Protein AF-A0A1B9IYB1-F1 (afdb_monomer)

Structure (mmCIF, N/CA/C/O backbone):
data_AF-A0A1B9IYB1-F1
#
_entry.id   AF-A0A1B9IYB1-F1
#
loop_
_atom_site.group_PDB
_atom_site.id
_atom_site.type_symbol
_atom_site.label_atom_id
_atom_site.label_alt_id
_atom_site.label_comp_id
_atom_site.label_asym_id
_atom_site.label_entity_id
_atom_site.label_seq_id
_atom_site.pdbx_PDB_ins_code
_atom_site.Cartn_x
_atom_site.Cartn_y
_atom_site.Cartn_z
_atom_site.occupancy
_atom_site.B_iso_or_equiv
_atom_site.auth_seq_id
_atom_site.auth_comp_id
_atom_site.auth_asym_id
_atom_site.auth_atom_id
_atom_site.pdbx_PDB_model_num
ATOM 1 N N . MET A 1 1 ? -12.339 -25.705 -22.738 1.00 44.97 1 MET A N 1
ATOM 2 C CA . MET A 1 1 ? -12.827 -24.523 -21.985 1.00 44.97 1 MET A CA 1
ATOM 3 C C . MET A 1 1 ? -11.957 -24.219 -20.751 1.00 44.97 1 MET A C 1
ATOM 5 O O . MET A 1 1 ? -12.467 -23.743 -19.752 1.00 44.97 1 MET A O 1
ATOM 9 N N . THR A 1 2 ? -10.637 -24.434 -20.807 1.00 54.47 2 THR A N 1
ATOM 10 C CA . THR A 1 2 ? -9.706 -24.278 -19.663 1.00 54.47 2 THR A CA 1
ATOM 11 C C . THR A 1 2 ? -8.992 -22.924 -19.612 1.00 54.47 2 THR A C 1
ATOM 13 O O . THR A 1 2 ? -8.470 -22.544 -18.571 1.00 54.47 2 THR A O 1
ATOM 16 N N . ALA A 1 3 ? -8.989 -22.168 -20.714 1.00 49.34 3 ALA A N 1
ATOM 17 C CA . ALA A 1 3 ? -8.312 -20.875 -20.788 1.00 49.34 3 ALA A CA 1
ATOM 18 C C . ALA A 1 3 ? -8.798 -19.844 -19.741 1.00 49.34 3 ALA A C 1
ATOM 20 O O . ALA A 1 3 ? -7.935 -19.230 -19.128 1.00 49.34 3 ALA A O 1
ATOM 21 N N . PRO A 1 4 ? -10.106 -19.673 -19.442 1.00 59.31 4 PRO A N 1
ATOM 22 C CA . PRO A 1 4 ? -10.559 -18.635 -18.506 1.00 59.31 4 PRO A CA 1
ATOM 23 C C . PRO A 1 4 ? -10.042 -18.798 -17.071 1.00 59.31 4 PRO A C 1
ATOM 25 O O . PRO A 1 4 ? -9.925 -17.808 -16.363 1.00 59.31 4 PRO A O 1
ATOM 28 N N . GLN A 1 5 ? -9.729 -20.023 -16.635 1.00 61.41 5 GLN A N 1
ATOM 29 C CA . GLN A 1 5 ? -9.234 -20.287 -15.277 1.00 61.41 5 GLN A CA 1
ATOM 30 C C . GLN A 1 5 ? -7.750 -19.930 -15.114 1.00 61.41 5 GLN A C 1
ATOM 32 O O . GLN A 1 5 ? -7.339 -19.511 -14.040 1.00 61.41 5 GLN A O 1
ATOM 37 N N . LEU A 1 6 ? -6.951 -20.036 -16.182 1.00 69.31 6 LEU A N 1
ATOM 38 C CA . LEU A 1 6 ? -5.502 -19.803 -16.132 1.00 69.31 6 LEU A CA 1
ATOM 39 C C . LEU A 1 6 ? -5.110 -18.317 -16.104 1.00 69.31 6 LEU A C 1
ATOM 41 O O . LEU A 1 6 ? -3.973 -18.003 -15.770 1.00 69.31 6 LEU A O 1
ATOM 45 N N . TYR A 1 7 ? -6.026 -17.414 -16.469 1.00 81.56 7 TYR A N 1
ATOM 46 C CA . TYR A 1 7 ? -5.771 -15.969 -16.550 1.00 81.56 7 TYR A CA 1
ATOM 47 C C . TYR A 1 7 ? -6.515 -15.162 -15.479 1.00 81.56 7 TYR A C 1
ATOM 49 O O . TYR A 1 7 ? -6.579 -13.943 -15.586 1.00 81.56 7 TYR A O 1
ATOM 57 N N . GLN A 1 8 ? -7.080 -15.811 -14.454 1.00 88.88 8 GLN A N 1
ATOM 58 C CA . GLN A 1 8 ? -7.775 -15.098 -13.373 1.00 88.88 8 GLN A CA 1
ATOM 59 C C . GLN A 1 8 ? -6.823 -14.273 -12.509 1.00 88.88 8 GLN A C 1
ATOM 61 O O . GLN A 1 8 ? -7.236 -13.254 -11.955 1.00 88.88 8 GLN A O 1
ATOM 66 N N . GLU A 1 9 ? -5.563 -14.693 -12.426 1.00 91.44 9 GLU A N 1
ATOM 67 C CA . GLU A 1 9 ? -4.526 -14.028 -11.650 1.00 91.44 9 GLU A CA 1
ATOM 68 C C . GLU A 1 9 ? -3.430 -13.495 -12.575 1.00 91.44 9 GLU A C 1
ATOM 70 O O . GLU A 1 9 ? -2.880 -14.219 -13.408 1.00 91.44 9 GLU A O 1
ATOM 75 N N . LEU A 1 10 ? -3.100 -12.215 -12.418 1.00 92.25 10 LEU A N 1
ATOM 76 C CA . LEU A 1 10 ? -1.995 -11.566 -13.109 1.00 92.25 10 LEU A CA 1
ATOM 77 C C . LEU A 1 10 ? -1.028 -11.003 -12.075 1.00 92.25 10 LEU A C 1
ATOM 79 O O . LEU A 1 10 ? -1.423 -10.232 -11.209 1.00 92.25 10 LEU A O 1
ATOM 83 N N . ILE A 1 11 ? 0.251 -11.343 -12.202 1.00 94.25 11 ILE A N 1
ATOM 84 C CA . ILE A 1 11 ? 1.318 -10.759 -11.388 1.00 94.25 11 ILE A CA 1
ATOM 85 C C . ILE A 1 11 ? 2.136 -9.835 -12.285 1.00 94.25 11 ILE A C 1
ATOM 87 O O . ILE A 1 11 ? 2.655 -10.280 -13.309 1.00 94.25 11 ILE A O 1
ATOM 91 N N . ILE A 1 12 ? 2.260 -8.566 -11.908 1.00 93.06 12 ILE A N 1
ATOM 92 C CA . ILE A 1 12 ? 3.113 -7.576 -12.568 1.00 93.06 12 ILE A CA 1
ATOM 93 C C . ILE A 1 12 ? 4.372 -7.379 -11.730 1.00 93.06 12 ILE A C 1
ATOM 95 O O . ILE A 1 12 ? 4.304 -7.083 -10.540 1.00 93.06 12 ILE A O 1
ATOM 99 N N . THR A 1 13 ? 5.523 -7.517 -12.372 1.00 93.25 13 THR A N 1
ATOM 100 C CA . THR A 1 13 ? 6.848 -7.254 -11.812 1.00 93.25 13 THR A CA 1
ATOM 101 C C . THR A 1 13 ? 7.667 -6.433 -12.803 1.00 93.25 13 THR A C 1
ATOM 103 O O . THR A 1 13 ? 7.386 -6.447 -14.005 1.00 93.25 13 THR A O 1
ATOM 106 N N . LYS A 1 14 ? 8.743 -5.786 -12.340 1.00 88.69 14 LYS A N 1
ATOM 107 C CA . LYS A 1 14 ? 9.709 -5.079 -13.201 1.00 88.69 14 LYS A CA 1
ATOM 108 C C . LYS A 1 14 ? 10.168 -5.939 -14.391 1.00 88.69 14 LYS A C 1
ATOM 110 O O . LYS A 1 14 ? 10.202 -5.459 -15.518 1.00 88.69 14 LYS A O 1
ATOM 115 N N . THR A 1 15 ? 10.418 -7.232 -14.166 1.00 85.94 15 THR A N 1
ATOM 116 C CA . THR A 1 15 ? 10.962 -8.169 -15.168 1.00 85.94 15 THR A CA 1
ATOM 117 C C . THR A 1 15 ? 9.938 -8.719 -16.161 1.00 85.94 15 THR A C 1
ATOM 119 O O . THR A 1 15 ? 10.308 -9.158 -17.254 1.00 85.94 15 THR A O 1
ATOM 122 N N . ASN A 1 16 ? 8.652 -8.755 -15.800 1.00 88.00 16 ASN A N 1
ATOM 123 C CA . ASN A 1 16 ? 7.618 -9.341 -16.650 1.00 88.00 16 ASN A CA 1
ATOM 124 C C . ASN A 1 16 ? 6.681 -8.301 -17.274 1.00 88.00 16 ASN A C 1
ATOM 126 O O . ASN A 1 16 ? 6.053 -8.622 -18.284 1.00 88.00 16 ASN A O 1
ATOM 130 N N . ALA A 1 17 ? 6.619 -7.079 -16.735 1.00 86.69 17 ALA A N 1
ATOM 131 C CA . ALA A 1 17 ? 5.657 -6.060 -17.142 1.00 86.69 17 ALA A CA 1
ATOM 132 C C . ALA A 1 17 ? 5.729 -5.789 -18.647 1.00 86.69 17 ALA A C 1
ATOM 134 O O . ALA A 1 17 ? 4.704 -5.777 -19.329 1.00 86.69 17 ALA A O 1
ATOM 135 N N . GLU A 1 18 ? 6.939 -5.692 -19.201 1.00 81.50 18 GLU A N 1
ATOM 136 C CA . GLU A 1 18 ? 7.117 -5.513 -20.640 1.00 81.50 18 GLU A CA 1
ATOM 137 C C . GLU A 1 18 ? 6.458 -6.649 -21.436 1.00 81.50 18 GLU A C 1
ATOM 139 O O . GLU A 1 18 ? 5.727 -6.392 -22.384 1.00 81.50 18 GLU A O 1
ATOM 144 N N . LYS A 1 19 ? 6.636 -7.914 -21.032 1.00 82.06 19 LYS A N 1
ATOM 145 C CA . LYS A 1 19 ? 6.037 -9.087 -21.699 1.00 82.06 19 LYS A CA 1
ATOM 146 C C . LYS A 1 19 ? 4.524 -9.151 -21.503 1.00 82.06 19 LYS A C 1
ATOM 148 O O . LYS A 1 19 ? 3.799 -9.556 -22.416 1.00 82.06 19 LYS A O 1
ATOM 153 N N . VAL A 1 20 ? 4.048 -8.772 -20.316 1.00 82.38 20 VAL A N 1
ATOM 154 C CA . VAL A 1 20 ? 2.620 -8.706 -19.990 1.00 82.38 20 VAL A CA 1
ATOM 155 C C . VAL A 1 20 ? 1.933 -7.739 -20.934 1.00 82.38 20 VAL A C 1
ATOM 157 O O . VAL A 1 20 ? 0.882 -8.080 -21.466 1.00 82.38 20 VAL A O 1
ATOM 160 N N . PHE A 1 21 ? 2.545 -6.598 -21.220 1.00 75.75 21 PHE A N 1
ATOM 161 C CA . PHE A 1 21 ? 1.919 -5.578 -22.043 1.00 75.75 21 PHE A CA 1
ATOM 162 C C . PHE A 1 21 ? 2.358 -5.564 -23.515 1.00 75.75 21 PHE A C 1
ATOM 164 O O . PHE A 1 21 ? 1.728 -4.915 -24.355 1.00 75.75 21 PHE A O 1
ATOM 171 N N . ARG A 1 22 ? 3.389 -6.337 -23.869 1.00 70.38 22 ARG A N 1
ATOM 172 C CA . ARG A 1 22 ? 3.847 -6.514 -25.249 1.00 70.38 22 ARG A CA 1
ATOM 173 C C . ARG A 1 22 ? 2.689 -6.971 -26.136 1.00 70.38 22 ARG A C 1
ATOM 175 O O . ARG A 1 22 ? 2.017 -7.967 -25.866 1.00 70.38 22 ARG A O 1
ATOM 182 N N . GLY A 1 23 ? 2.490 -6.252 -27.236 1.00 58.50 23 GLY A N 1
ATOM 183 C CA . GLY A 1 23 ? 1.456 -6.548 -28.224 1.00 58.50 23 GLY A CA 1
ATOM 184 C C . GLY A 1 23 ? 0.128 -5.808 -28.024 1.00 58.50 23 GLY A C 1
ATOM 185 O O . GLY A 1 23 ? -0.757 -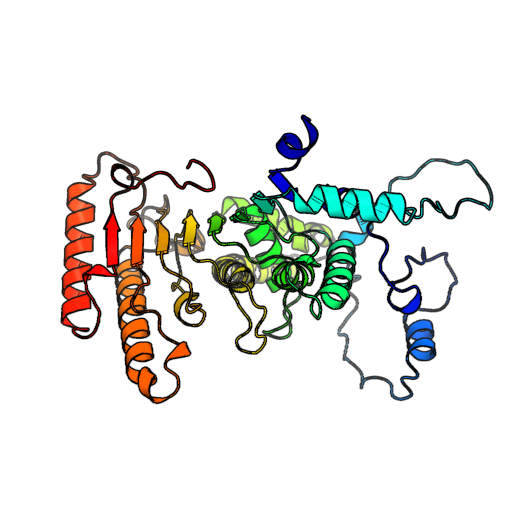5.946 -28.873 1.00 58.50 23 GLY A O 1
ATOM 186 N N . LEU A 1 24 ? -0.014 -4.978 -26.985 1.00 67.50 24 LEU A N 1
ATOM 187 C CA . LEU A 1 24 ? -1.074 -3.969 -26.933 1.00 67.50 24 LEU A CA 1
ATOM 188 C C . LEU A 1 24 ? -0.771 -2.875 -27.972 1.00 67.50 24 LEU A C 1
ATOM 190 O O . LEU A 1 24 ? 0.223 -2.158 -27.889 1.00 67.50 24 LEU A O 1
ATOM 194 N N . ALA A 1 25 ? -1.582 -2.815 -29.027 1.00 52.00 25 ALA A N 1
ATOM 195 C CA . ALA A 1 25 ? -1.290 -2.063 -30.239 1.00 52.00 25 ALA A CA 1
ATOM 196 C C . ALA A 1 25 ? -1.889 -0.650 -30.221 1.00 52.00 25 ALA A C 1
ATOM 198 O O . ALA A 1 25 ? -2.661 -0.341 -31.116 1.00 52.00 25 ALA A O 1
ATOM 199 N N . ILE A 1 26 ? -1.602 0.215 -29.241 1.00 50.59 26 ILE A N 1
ATOM 200 C CA . ILE A 1 26 ? -2.215 1.563 -29.262 1.00 50.59 26 ILE A CA 1
ATOM 201 C C . ILE A 1 26 ? -1.375 2.671 -28.613 1.00 50.59 26 ILE A C 1
ATOM 203 O O . ILE A 1 26 ? -1.873 3.470 -27.835 1.00 50.59 26 ILE A O 1
ATOM 207 N N . THR A 1 27 ? -0.100 2.804 -28.956 1.00 42.22 27 THR A N 1
ATOM 208 C CA . THR A 1 27 ? 0.438 4.174 -29.041 1.00 42.22 27 THR A CA 1
ATOM 209 C C . THR A 1 27 ? 0.233 4.636 -30.484 1.00 42.22 27 THR A C 1
ATOM 211 O O . THR A 1 27 ? 0.790 3.974 -31.380 1.00 42.22 27 THR A O 1
ATOM 214 N N . PRO A 1 28 ? -0.521 5.728 -30.744 1.00 40.56 28 PRO A N 1
ATOM 215 C CA . PRO A 1 28 ? -0.439 6.447 -32.011 1.00 40.56 28 PRO A CA 1
ATOM 216 C C . PRO A 1 28 ? 1.036 6.658 -32.344 1.00 40.56 28 PRO A C 1
ATOM 218 O O . PRO A 1 28 ? 1.844 6.879 -31.437 1.00 40.56 28 PRO A O 1
ATOM 221 N N . ARG A 1 29 ? 1.418 6.552 -33.622 1.00 39.94 29 ARG A N 1
ATOM 222 C CA . ARG A 1 29 ? 2.823 6.726 -34.042 1.00 39.94 29 ARG A CA 1
ATOM 223 C C . ARG A 1 29 ? 3.444 8.015 -33.485 1.00 39.94 29 ARG A C 1
ATOM 225 O O . ARG A 1 29 ? 4.633 8.021 -33.202 1.00 39.94 29 ARG A O 1
ATOM 232 N N . GLU A 1 30 ? 2.623 9.044 -33.298 1.00 37.06 30 GLU A N 1
ATOM 233 C CA . GLU A 1 30 ? 2.981 10.389 -32.838 1.00 37.06 30 GLU A CA 1
ATOM 234 C C . GLU A 1 30 ? 3.235 10.504 -31.322 1.00 37.06 30 GLU A C 1
ATOM 236 O O . GLU A 1 30 ? 3.929 11.419 -30.899 1.00 37.06 30 GLU A O 1
ATOM 241 N N . GLY A 1 31 ? 2.725 9.575 -30.501 1.00 35.69 31 GLY A N 1
ATOM 242 C CA . GLY A 1 31 ? 2.867 9.601 -29.036 1.00 35.69 31 GLY A CA 1
ATOM 243 C C . GLY A 1 31 ? 3.940 8.662 -28.476 1.00 35.69 31 GLY A C 1
ATOM 244 O O . GLY A 1 31 ? 4.069 8.536 -27.261 1.00 35.69 31 GLY A O 1
ATOM 245 N N . ARG A 1 32 ? 4.687 7.952 -29.332 1.00 43.53 32 ARG A N 1
ATOM 246 C CA . ARG A 1 32 ? 5.763 7.059 -28.874 1.00 43.53 32 ARG A CA 1
ATOM 247 C C . ARG A 1 32 ? 7.004 7.880 -28.566 1.00 43.53 32 ARG A C 1
ATOM 249 O O . ARG A 1 32 ? 7.515 8.560 -29.454 1.00 43.53 32 ARG A O 1
ATOM 256 N N . VAL A 1 33 ? 7.560 7.719 -27.365 1.00 40.50 33 VAL A N 1
ATOM 257 C CA . VAL A 1 33 ? 8.990 7.970 -27.159 1.00 40.50 33 VAL A CA 1
ATOM 258 C C . VAL A 1 33 ? 9.708 6.973 -28.063 1.00 40.50 33 VAL A C 1
ATOM 260 O O . VAL A 1 33 ? 9.728 5.768 -27.812 1.00 40.50 33 VAL A O 1
ATOM 263 N N . ILE A 1 34 ? 10.173 7.448 -29.216 1.00 38.97 34 ILE A N 1
ATOM 264 C CA . ILE A 1 34 ? 10.892 6.613 -30.171 1.00 38.97 34 ILE A CA 1
ATOM 265 C C . ILE A 1 34 ? 12.150 6.142 -29.441 1.00 38.97 34 ILE A C 1
ATOM 267 O O . ILE A 1 34 ? 12.975 6.975 -29.070 1.00 38.97 34 ILE A O 1
ATOM 271 N N . ARG A 1 35 ? 12.297 4.823 -29.241 1.00 41.72 35 ARG A N 1
ATOM 272 C CA . ARG A 1 35 ? 13.567 4.201 -28.838 1.00 41.72 35 ARG A CA 1
ATOM 273 C C . ARG A 1 35 ? 14.559 4.404 -29.978 1.00 41.72 35 ARG A C 1
ATOM 275 O O . ARG A 1 35 ? 14.704 3.562 -30.862 1.00 41.72 35 ARG A O 1
ATOM 282 N N . ILE A 1 36 ? 15.145 5.589 -30.030 1.00 39.47 36 ILE A N 1
ATOM 283 C CA . ILE A 1 36 ? 16.274 5.882 -30.892 1.00 39.47 36 ILE A CA 1
ATOM 284 C C . ILE A 1 36 ? 17.457 5.345 -30.104 1.00 39.47 36 ILE A C 1
ATOM 286 O O . ILE A 1 36 ? 17.822 5.937 -29.093 1.00 39.47 36 ILE A O 1
ATOM 290 N N . ARG A 1 37 ? 18.024 4.212 -30.537 1.00 38.25 37 ARG A N 1
ATOM 291 C CA . ARG A 1 37 ? 19.401 3.896 -30.149 1.00 38.25 37 ARG A CA 1
ATOM 292 C C . ARG A 1 37 ? 20.209 5.144 -30.471 1.00 38.25 37 ARG A C 1
ATOM 294 O O . ARG A 1 37 ? 20.140 5.611 -31.610 1.00 38.25 37 ARG A O 1
ATOM 301 N N . GLN A 1 38 ? 20.870 5.719 -29.470 1.00 38.16 38 GLN A N 1
ATOM 302 C CA . GLN A 1 38 ? 21.846 6.769 -29.711 1.00 38.16 38 GLN A CA 1
ATOM 303 C C . GLN A 1 38 ? 22.993 6.132 -30.493 1.00 38.16 38 GLN A C 1
ATOM 305 O O . GLN A 1 38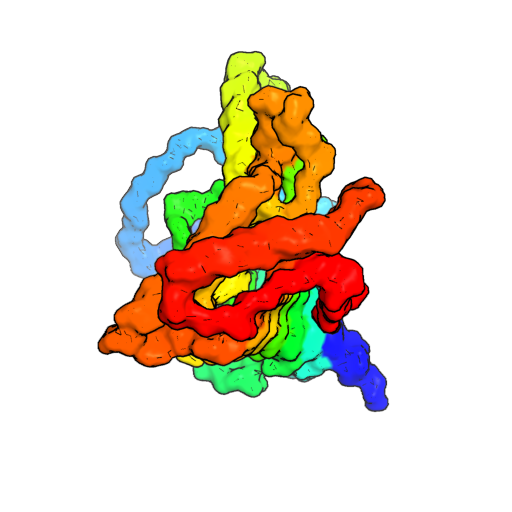 ? 23.986 5.694 -29.926 1.00 38.16 38 GLN A O 1
ATOM 310 N N . ASP A 1 39 ? 22.829 6.027 -31.808 1.00 41.22 39 ASP A N 1
ATOM 311 C CA . ASP A 1 39 ? 23.971 5.883 -32.686 1.00 41.22 39 ASP A CA 1
ATOM 312 C C . ASP A 1 39 ? 24.748 7.195 -32.561 1.00 41.22 39 ASP A C 1
ATOM 314 O O . ASP A 1 39 ? 24.180 8.289 -32.725 1.00 41.22 39 ASP A O 1
ATOM 318 N N . GLU A 1 40 ? 26.029 7.066 -32.211 1.00 41.25 40 GLU A N 1
ATOM 319 C CA . GLU A 1 40 ? 26.999 8.152 -32.118 1.00 41.25 40 GLU A CA 1
ATOM 320 C C . GLU A 1 40 ? 26.853 9.075 -33.339 1.00 41.25 40 GLU A C 1
ATOM 322 O O . GLU A 1 40 ? 27.208 8.721 -34.462 1.00 41.25 40 GLU A O 1
ATOM 327 N N . GLY A 1 41 ? 26.270 10.259 -33.127 1.00 47.44 41 GLY A N 1
ATOM 328 C CA . GLY A 1 41 ? 26.159 11.298 -34.154 1.00 47.44 41 GLY A CA 1
ATOM 329 C C . GLY A 1 41 ? 24.751 11.718 -34.579 1.00 47.44 41 GLY A C 1
ATOM 330 O O . GLY A 1 41 ? 24.636 12.573 -35.458 1.00 47.44 41 GLY A O 1
ATOM 331 N N . THR A 1 42 ? 23.669 11.207 -33.980 1.00 44.38 42 THR A N 1
ATOM 332 C CA . THR A 1 42 ? 22.324 11.749 -34.260 1.00 44.38 42 THR A CA 1
ATOM 333 C C . THR A 1 42 ? 21.915 12.865 -33.294 1.00 44.38 42 THR A C 1
ATOM 335 O O . THR A 1 42 ? 22.083 12.762 -32.083 1.00 44.38 42 THR A O 1
ATOM 338 N N . ARG A 1 43 ? 21.404 13.963 -33.878 1.00 48.81 43 ARG A N 1
ATOM 339 C CA . ARG A 1 43 ? 20.905 15.193 -33.231 1.00 48.81 43 ARG A CA 1
ATOM 340 C C . ARG A 1 43 ? 20.209 14.937 -31.893 1.00 48.81 43 ARG A C 1
ATOM 342 O O . ARG A 1 43 ? 19.410 14.006 -31.785 1.00 48.81 43 ARG A O 1
ATOM 349 N N . SER A 1 44 ? 20.471 15.805 -30.912 1.00 49.66 44 SER A N 1
ATOM 350 C CA . SER A 1 44 ? 19.944 15.660 -29.551 1.00 49.66 44 SER A CA 1
ATOM 351 C C . SER A 1 44 ? 18.420 15.483 -29.555 1.00 49.66 44 SER A C 1
ATOM 353 O O . SER A 1 44 ? 17.708 16.133 -30.325 1.00 49.66 44 SER A O 1
ATOM 355 N N . LEU A 1 45 ? 17.904 14.618 -28.673 1.00 46.38 45 LEU A N 1
ATOM 356 C CA . LEU A 1 45 ? 16.462 14.373 -28.494 1.00 46.38 45 LEU A CA 1
ATOM 357 C C . LEU A 1 45 ? 15.659 15.680 -28.359 1.00 46.38 45 LEU A C 1
ATOM 359 O O . LEU A 1 45 ? 14.530 15.770 -28.839 1.00 46.38 45 LEU A O 1
ATOM 363 N N . PHE A 1 46 ? 16.282 16.711 -27.787 1.00 43.66 46 PHE A N 1
ATOM 364 C CA . PHE A 1 46 ? 15.741 18.054 -27.635 1.00 43.66 46 PHE A CA 1
ATOM 365 C C . PHE A 1 46 ? 15.435 18.751 -28.975 1.00 43.66 46 PHE A C 1
ATOM 367 O O . PHE A 1 46 ? 14.353 19.313 -29.142 1.00 43.66 46 PHE A O 1
ATOM 374 N N . GLU A 1 47 ? 16.327 18.672 -29.967 1.00 47.94 47 GLU A N 1
ATOM 375 C CA . GLU A 1 47 ? 16.114 19.297 -31.285 1.00 47.94 47 GLU A CA 1
ATOM 376 C C . GLU A 1 47 ? 14.921 18.674 -32.021 1.00 47.94 47 GLU A C 1
ATOM 378 O O . GLU A 1 47 ? 14.099 19.390 -32.590 1.00 47.94 47 GLU A O 1
ATOM 383 N N . ARG A 1 48 ? 14.755 17.348 -31.923 1.00 48.47 48 ARG A N 1
ATOM 384 C CA . ARG A 1 48 ? 13.596 16.643 -32.496 1.00 48.47 48 ARG A CA 1
ATOM 385 C C . ARG A 1 48 ? 12.286 16.956 -31.776 1.00 48.47 48 ARG A C 1
ATOM 387 O O . ARG A 1 48 ? 11.250 17.063 -32.427 1.00 48.47 48 ARG A O 1
ATOM 394 N N . TRP A 1 49 ? 12.315 17.113 -30.454 1.00 44.31 49 TRP A N 1
ATOM 395 C CA . TRP A 1 49 ? 11.132 17.502 -29.677 1.00 44.31 49 TRP A CA 1
ATOM 396 C C . TRP A 1 49 ? 10.653 18.917 -30.025 1.00 44.31 49 TRP A C 1
ATOM 398 O O . TRP A 1 49 ? 9.449 19.161 -30.088 1.00 44.31 49 TRP A O 1
ATOM 408 N N . THR A 1 50 ? 11.584 19.830 -30.306 1.00 48.72 50 THR A N 1
ATOM 409 C CA . THR A 1 50 ? 11.273 21.226 -30.648 1.00 48.72 50 THR A CA 1
ATOM 410 C C . THR A 1 50 ? 10.545 21.338 -31.998 1.00 48.72 50 THR A C 1
ATOM 412 O O . THR A 1 50 ? 9.611 22.129 -32.129 1.00 48.72 50 THR A O 1
ATOM 415 N N . GLU A 1 51 ? 10.913 20.504 -32.979 1.00 48.50 51 GLU A N 1
ATOM 416 C CA . GLU A 1 51 ? 10.252 20.436 -34.294 1.00 48.50 51 GLU A CA 1
ATOM 417 C C . GLU A 1 51 ? 8.867 19.769 -34.241 1.00 48.50 51 GLU A C 1
ATOM 419 O O . GLU A 1 51 ? 7.936 20.251 -34.884 1.00 48.50 51 GLU A O 1
ATOM 424 N N . LEU A 1 52 ? 8.699 18.688 -33.468 1.00 44.38 52 LEU A N 1
ATOM 425 C CA . LEU A 1 52 ? 7.445 17.916 -33.443 1.00 44.38 52 LEU A CA 1
ATOM 426 C C . LEU A 1 52 ? 6.283 18.643 -32.749 1.00 44.38 52 LEU A C 1
ATOM 428 O O . LEU A 1 52 ? 5.129 18.430 -33.112 1.00 44.38 52 LEU A O 1
ATOM 432 N N . TRP A 1 53 ? 6.577 19.506 -31.774 1.00 41.09 53 TRP A N 1
ATOM 433 C CA . TRP A 1 53 ? 5.564 20.164 -30.938 1.00 41.09 53 TRP A CA 1
ATOM 434 C C . TRP A 1 53 ? 5.402 21.666 -31.211 1.00 41.09 53 TRP A C 1
ATOM 436 O O . TRP A 1 53 ? 4.638 22.332 -30.515 1.00 41.09 53 TRP A O 1
ATOM 446 N N . ASN A 1 54 ? 6.094 22.218 -32.219 1.00 40.34 54 ASN A N 1
ATOM 447 C CA . ASN A 1 54 ? 6.033 23.642 -32.588 1.00 40.34 54 ASN A CA 1
ATOM 448 C C . ASN A 1 54 ? 6.266 24.605 -31.397 1.00 40.34 54 ASN A C 1
ATOM 450 O O . ASN A 1 54 ? 5.760 25.733 -31.369 1.00 40.34 54 ASN A O 1
ATOM 454 N N . LEU A 1 55 ? 7.048 24.174 -30.401 1.00 41.41 55 LEU A N 1
ATOM 455 C CA . LEU A 1 55 ? 7.373 24.954 -29.209 1.00 41.41 55 LEU A CA 1
ATOM 456 C C . LEU A 1 55 ? 8.380 26.049 -29.586 1.00 41.41 55 LEU A C 1
ATOM 458 O O . LEU A 1 55 ? 9.590 25.886 -29.469 1.00 41.41 55 LEU A O 1
ATOM 462 N N . ARG A 1 56 ? 7.873 27.193 -30.059 1.00 41.25 56 ARG A N 1
ATOM 463 C CA . ARG A 1 56 ? 8.682 28.369 -30.441 1.00 41.25 56 ARG A CA 1
ATOM 464 C C . ARG A 1 56 ? 9.333 29.095 -29.259 1.00 41.25 56 ARG A C 1
ATOM 466 O O . ARG A 1 56 ? 10.063 30.059 -29.471 1.00 41.25 56 ARG A O 1
ATOM 473 N N . VAL A 1 57 ? 9.081 28.659 -28.028 1.00 40.19 57 VAL A N 1
ATOM 474 C CA . VAL A 1 57 ? 9.623 29.281 -26.820 1.00 40.19 57 VAL A CA 1
ATOM 475 C C . VAL A 1 57 ? 10.369 28.214 -26.031 1.00 40.19 57 VAL A C 1
ATOM 477 O O . VAL A 1 57 ? 9.763 27.269 -25.528 1.00 40.19 57 VAL A O 1
ATOM 480 N N . ARG A 1 58 ? 11.698 28.364 -25.942 1.00 40.38 58 ARG A N 1
ATOM 481 C CA . ARG A 1 58 ? 12.535 27.602 -25.004 1.00 40.38 58 ARG A CA 1
ATOM 482 C C . ARG A 1 58 ? 11.909 27.717 -23.606 1.00 40.38 58 ARG A C 1
ATOM 484 O O . ARG A 1 58 ? 11.644 28.850 -23.196 1.00 40.38 58 ARG A O 1
ATOM 491 N N . PRO A 1 59 ? 11.714 26.619 -22.852 1.00 36.81 59 PRO A N 1
ATOM 492 C CA . PRO A 1 59 ? 11.423 26.759 -21.434 1.00 36.81 59 PRO A CA 1
ATOM 493 C C . PRO A 1 59 ? 12.562 27.572 -20.793 1.00 36.81 59 PRO A C 1
ATOM 495 O O . PRO A 1 59 ? 13.730 27.363 -21.149 1.00 36.81 59 PRO A O 1
ATOM 498 N N . PRO A 1 60 ? 12.252 28.549 -19.924 1.00 32.69 60 PRO A N 1
ATOM 499 C CA . PRO A 1 60 ? 13.272 29.365 -19.288 1.00 32.69 60 PRO A CA 1
ATOM 500 C C . PRO A 1 60 ? 14.228 28.456 -18.514 1.00 32.69 60 PRO A C 1
ATOM 502 O O . PRO A 1 60 ? 13.803 27.573 -17.772 1.00 32.69 60 PRO A O 1
ATOM 505 N N . TYR A 1 61 ? 15.516 28.671 -18.776 1.00 31.22 61 TYR A N 1
ATOM 506 C CA . TYR A 1 61 ? 16.685 27.976 -18.250 1.00 31.22 61 TYR A CA 1
ATOM 507 C C . TYR A 1 61 ? 16.454 27.335 -16.879 1.00 31.22 61 TYR A C 1
ATOM 509 O O . TYR A 1 61 ? 16.418 28.013 -15.854 1.00 31.22 61 TYR A O 1
ATOM 517 N N . THR A 1 62 ? 16.349 26.009 -16.855 1.00 30.56 62 THR A N 1
ATOM 518 C CA . THR A 1 62 ? 16.557 25.252 -15.626 1.00 30.56 62 THR A CA 1
ATOM 519 C C . THR A 1 62 ? 18.060 25.275 -15.362 1.00 30.56 62 THR A C 1
ATOM 521 O O . THR A 1 62 ? 18.842 24.731 -16.139 1.00 30.56 62 THR A O 1
ATOM 524 N N . LEU A 1 63 ? 18.475 25.981 -14.310 1.00 27.88 63 LEU A N 1
ATOM 525 C CA . LEU A 1 63 ? 19.840 25.946 -13.790 1.00 27.88 63 LEU A CA 1
ATOM 526 C C . LEU A 1 63 ? 20.164 24.509 -13.356 1.00 27.88 63 LEU A C 1
ATOM 528 O O . LEU A 1 63 ? 19.796 24.082 -12.267 1.00 27.88 63 LEU A O 1
ATOM 532 N N . THR A 1 64 ? 20.844 23.752 -14.213 1.00 31.59 64 THR A N 1
ATOM 533 C CA . THR A 1 64 ? 21.466 22.475 -13.849 1.00 31.59 64 THR A CA 1
ATOM 534 C C . THR A 1 64 ? 22.850 22.749 -13.262 1.00 31.59 64 THR A C 1
ATOM 536 O O . THR A 1 64 ? 23.796 23.038 -13.994 1.00 31.59 64 THR A O 1
ATOM 539 N N . TYR A 1 65 ? 22.948 22.689 -11.934 1.00 26.27 65 TYR A N 1
ATOM 540 C CA . TYR A 1 65 ? 24.201 22.641 -11.167 1.00 26.27 65 TYR A CA 1
ATOM 541 C C . TYR A 1 65 ? 24.627 21.163 -10.985 1.00 26.27 65 TYR A C 1
ATOM 543 O O . TYR A 1 65 ? 23.757 20.297 -10.918 1.00 26.27 65 TYR A O 1
ATOM 551 N N . PRO A 1 66 ? 25.932 20.848 -10.900 1.00 38.53 66 PRO A N 1
ATOM 552 C CA . PRO A 1 66 ? 26.821 20.460 -11.985 1.00 38.53 66 PRO A CA 1
ATOM 553 C C . PRO A 1 66 ? 26.981 18.928 -12.129 1.00 38.53 66 PRO A C 1
ATOM 555 O O . PRO A 1 66 ? 27.083 18.203 -11.149 1.00 38.53 66 PRO A O 1
ATOM 558 N N . TYR A 1 67 ? 27.077 18.467 -13.379 1.00 34.84 67 TYR A N 1
ATOM 559 C CA . TYR A 1 67 ? 27.843 17.301 -13.860 1.00 34.84 67 TYR A CA 1
ATOM 560 C C . TYR A 1 67 ? 27.997 16.050 -12.968 1.00 34.84 67 TYR A C 1
ATOM 562 O O . TYR A 1 67 ? 29.062 15.436 -12.954 1.00 34.84 67 TYR A O 1
ATOM 570 N N . ALA A 1 68 ? 26.929 15.571 -12.335 1.00 32.44 68 ALA A N 1
ATOM 571 C CA . ALA A 1 68 ? 26.776 14.129 -12.203 1.00 32.44 68 ALA A CA 1
ATOM 572 C C . ALA A 1 68 ? 26.217 13.633 -13.540 1.00 32.44 68 ALA A C 1
ATOM 574 O O . ALA A 1 68 ? 25.124 14.038 -13.945 1.00 32.44 68 ALA A O 1
ATOM 575 N N . ARG A 1 69 ? 26.956 12.773 -14.253 1.00 35.28 69 ARG A N 1
ATOM 576 C CA . ARG A 1 69 ? 26.286 11.840 -15.160 1.00 35.28 69 ARG A CA 1
ATOM 577 C C . ARG A 1 69 ? 25.327 11.078 -14.258 1.00 35.28 69 ARG A C 1
ATOM 579 O O . ARG A 1 69 ? 25.772 10.287 -13.436 1.00 35.28 69 ARG A O 1
ATOM 586 N N . VAL A 1 70 ? 24.037 11.391 -14.339 1.00 32.31 70 VAL A N 1
ATOM 587 C CA . VAL A 1 70 ? 23.024 10.450 -13.888 1.00 32.31 70 VAL A CA 1
ATOM 588 C C . VAL A 1 70 ? 23.257 9.259 -14.798 1.00 32.31 70 VAL A C 1
ATOM 590 O O . VAL A 1 70 ? 22.918 9.312 -15.977 1.00 32.31 70 VAL A O 1
ATOM 593 N N . GLU A 1 71 ? 23.974 8.254 -14.303 1.00 33.53 71 GLU A N 1
ATOM 594 C CA . GLU A 1 71 ? 23.884 6.934 -14.893 1.00 33.53 71 GLU A CA 1
ATOM 595 C C . GLU A 1 71 ? 22.396 6.611 -14.815 1.00 33.53 71 GLU A C 1
ATOM 597 O O . GLU A 1 71 ? 21.825 6.466 -13.732 1.00 33.53 71 GLU A O 1
ATOM 602 N N . GLU A 1 72 ? 21.722 6.679 -15.961 1.00 37.03 72 GLU A N 1
ATOM 603 C CA . GLU A 1 72 ? 20.372 6.174 -16.104 1.00 37.03 72 GLU A CA 1
ATOM 604 C C . GLU A 1 72 ? 20.486 4.663 -15.868 1.00 37.03 72 GLU A C 1
ATOM 606 O O . GLU A 1 72 ? 20.622 3.881 -16.798 1.00 37.03 72 GLU A O 1
ATOM 611 N N . GLU A 1 73 ? 20.500 4.237 -14.601 1.00 40.47 73 GLU A N 1
ATOM 612 C CA . GLU A 1 73 ? 20.576 2.824 -14.200 1.00 40.47 73 GLU A CA 1
ATOM 613 C C . GLU A 1 73 ? 19.390 2.008 -14.749 1.00 40.47 73 GLU A C 1
ATOM 615 O O . GLU A 1 73 ? 19.416 0.780 -14.739 1.00 40.47 73 GLU A O 1
ATOM 620 N N . ASP A 1 74 ? 18.364 2.676 -15.286 1.00 41.16 74 ASP A N 1
ATOM 621 C CA . ASP A 1 74 ? 17.265 2.059 -16.028 1.00 41.16 74 ASP A CA 1
ATOM 622 C C . ASP A 1 74 ? 17.588 1.779 -17.518 1.00 41.16 74 ASP A C 1
ATOM 624 O O . ASP A 1 74 ? 16.799 1.098 -18.174 1.00 41.16 74 ASP A O 1
ATOM 628 N N . GLU A 1 75 ? 18.723 2.240 -18.063 1.00 40.34 75 GLU A N 1
ATOM 629 C CA . GLU A 1 75 ? 19.216 1.868 -19.406 1.00 40.34 75 GLU A CA 1
ATOM 630 C C . GLU A 1 75 ? 20.167 0.650 -19.391 1.00 40.34 75 GLU A C 1
ATOM 632 O O . GLU A 1 75 ? 20.518 0.120 -20.446 1.00 40.34 75 GLU A O 1
ATOM 637 N N . LEU A 1 76 ? 20.554 0.133 -18.216 1.00 40.66 76 LEU A N 1
ATOM 638 C CA . LEU A 1 76 ? 21.485 -1.004 -18.114 1.00 40.66 76 LEU A CA 1
ATOM 639 C C . LEU A 1 76 ? 20.879 -2.373 -18.490 1.00 40.66 76 LEU A C 1
ATOM 641 O O . LEU A 1 76 ? 21.633 -3.332 -18.661 1.00 40.66 76 LEU A O 1
ATOM 645 N N . ASP A 1 77 ? 19.561 -2.476 -18.699 1.00 38.75 77 ASP A N 1
ATOM 646 C CA . ASP A 1 77 ? 18.910 -3.725 -19.142 1.00 38.75 77 ASP A CA 1
ATOM 647 C C . ASP A 1 77 ? 19.046 -4.001 -20.659 1.00 38.75 77 ASP A C 1
ATOM 649 O O . ASP A 1 77 ? 18.705 -5.094 -21.116 1.00 38.75 77 ASP A O 1
ATOM 653 N N . ASP A 1 78 ? 19.601 -3.069 -21.450 1.00 41.75 78 ASP A N 1
ATOM 654 C CA . ASP A 1 78 ? 19.815 -3.260 -22.898 1.00 41.75 78 ASP A CA 1
ATOM 655 C C . ASP A 1 78 ? 21.228 -3.776 -23.263 1.00 41.75 78 ASP A C 1
ATOM 657 O O . ASP A 1 78 ? 21.516 -4.022 -24.439 1.00 41.75 78 ASP A O 1
ATOM 661 N N . ASN A 1 79 ? 22.091 -4.067 -22.278 1.00 33.44 79 ASN A N 1
ATOM 662 C CA . ASN A 1 79 ? 23.417 -4.674 -22.490 1.00 33.44 79 ASN A CA 1
ATOM 663 C C . ASN A 1 79 ? 23.381 -6.208 -22.676 1.00 33.44 79 ASN A C 1
ATOM 665 O O . ASN A 1 79 ? 24.303 -6.929 -22.287 1.00 33.44 79 ASN A O 1
A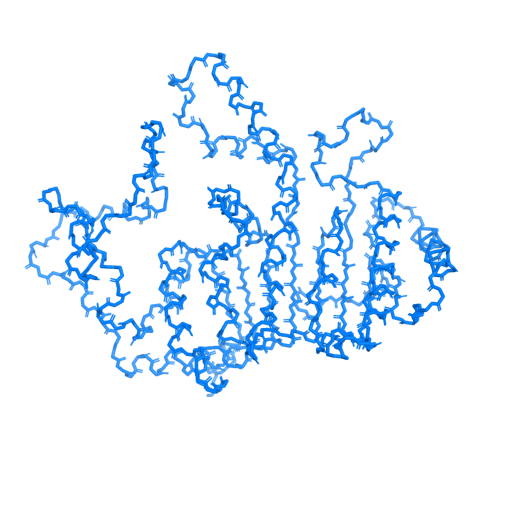TOM 669 N N . LEU A 1 80 ? 22.354 -6.738 -23.348 1.00 36.06 80 LEU A N 1
ATOM 670 C CA . LEU A 1 80 ? 22.477 -8.037 -24.011 1.00 36.06 80 LEU A CA 1
ATOM 671 C C . LEU A 1 80 ? 23.295 -7.843 -25.289 1.00 36.06 80 LEU A C 1
ATOM 673 O O . LEU A 1 80 ? 22.763 -7.722 -26.395 1.00 36.06 80 LEU A O 1
ATOM 677 N N . THR A 1 81 ? 24.615 -7.819 -25.115 1.00 33.38 81 THR A N 1
ATOM 678 C CA . THR A 1 81 ? 25.614 -7.915 -26.178 1.00 33.38 81 THR A CA 1
ATOM 679 C C . THR A 1 81 ? 25.404 -9.232 -26.926 1.00 33.38 81 THR A C 1
ATOM 681 O O . THR A 1 81 ? 25.990 -10.255 -26.585 1.00 33.38 81 THR A O 1
ATOM 684 N N . TYR A 1 82 ? 24.545 -9.237 -27.945 1.00 34.59 82 TYR A N 1
ATOM 685 C CA . TYR A 1 82 ? 24.555 -10.290 -28.954 1.00 34.59 82 TYR A CA 1
ATOM 686 C C . TYR A 1 82 ? 25.825 -10.093 -29.787 1.00 34.59 82 TYR A C 1
ATOM 688 O O . TYR A 1 82 ? 25.940 -9.075 -30.479 1.00 34.59 82 TYR A O 1
ATOM 696 N N . PRO A 1 83 ? 26.806 -11.009 -29.715 1.00 33.59 83 PRO A N 1
ATOM 697 C CA . PRO A 1 83 ? 28.039 -10.845 -30.451 1.00 33.59 83 PRO A CA 1
ATOM 698 C C . PRO A 1 83 ? 27.730 -11.099 -31.923 1.00 33.59 83 PRO A C 1
ATOM 700 O O . PRO A 1 83 ? 27.278 -12.179 -32.285 1.00 33.59 83 PRO A O 1
ATOM 703 N N . TYR A 1 84 ? 27.958 -10.067 -32.735 1.00 35.69 84 TYR A N 1
ATOM 704 C CA . TYR A 1 84 ? 28.238 -10.124 -34.166 1.00 35.69 84 TYR A CA 1
ATOM 705 C C . TYR A 1 84 ? 27.411 -11.134 -34.961 1.00 35.69 84 TYR A C 1
ATOM 707 O O . TYR A 1 84 ? 27.769 -12.301 -35.023 1.00 35.69 84 TYR A O 1
ATOM 715 N N . LEU A 1 85 ? 26.370 -10.662 -35.649 1.00 33.47 85 LEU A N 1
ATOM 716 C CA . LEU A 1 85 ? 26.031 -11.015 -37.034 1.00 33.47 85 LEU A CA 1
ATOM 717 C C . LEU A 1 85 ? 24.742 -10.267 -37.427 1.00 33.47 85 LEU A C 1
ATOM 719 O O . LEU A 1 85 ? 23.857 -10.060 -36.605 1.00 33.47 85 LEU A O 1
ATOM 723 N N . TRP A 1 86 ? 24.652 -9.912 -38.712 1.00 33.84 86 TRP A N 1
ATOM 724 C CA . TRP A 1 86 ? 23.494 -9.340 -39.431 1.00 33.84 86 TRP A CA 1
ATOM 725 C C . TRP A 1 86 ? 23.369 -7.804 -39.494 1.00 33.84 86 TRP A C 1
ATOM 727 O O . TRP A 1 86 ? 22.590 -7.156 -38.804 1.00 33.84 86 TRP A O 1
ATOM 737 N N . ARG A 1 87 ? 24.130 -7.251 -40.451 1.00 33.25 87 ARG A N 1
ATOM 738 C CA . ARG A 1 87 ? 23.680 -6.351 -41.536 1.00 33.25 87 ARG A CA 1
ATOM 739 C C . ARG A 1 87 ? 22.234 -5.822 -41.434 1.00 33.25 87 ARG A C 1
ATOM 741 O O . ARG A 1 87 ? 21.294 -6.607 -41.431 1.00 33.25 87 ARG A O 1
ATOM 748 N N . PHE A 1 88 ? 22.091 -4.496 -41.523 1.00 35.50 88 PHE A N 1
ATOM 749 C CA . PHE A 1 88 ? 21.001 -3.752 -42.181 1.00 35.50 88 PHE A CA 1
ATOM 750 C C . PHE A 1 88 ? 19.763 -4.580 -42.610 1.00 35.50 88 PHE A C 1
ATOM 752 O O . PHE A 1 88 ? 19.667 -4.919 -43.786 1.00 35.50 88 PHE A O 1
ATOM 759 N N . ASN A 1 89 ? 18.836 -4.912 -41.691 1.00 30.31 89 ASN A N 1
ATOM 760 C CA . ASN A 1 89 ? 17.394 -5.122 -41.986 1.00 30.31 89 ASN A CA 1
ATOM 761 C C . ASN A 1 89 ? 16.478 -5.561 -40.822 1.00 30.31 89 ASN A C 1
ATOM 763 O O . ASN A 1 89 ? 15.323 -5.908 -41.065 1.00 30.31 89 ASN A O 1
ATOM 767 N N . HIS A 1 90 ? 16.897 -5.508 -39.557 1.00 34.91 90 HIS A N 1
ATOM 768 C CA . HIS A 1 90 ? 16.009 -5.860 -38.443 1.00 34.91 90 HIS A CA 1
ATOM 769 C C . HIS A 1 90 ? 15.714 -4.662 -37.539 1.00 34.91 90 HIS A C 1
ATOM 771 O O . HIS A 1 90 ? 16.089 -4.621 -36.375 1.00 34.91 90 HIS A O 1
ATOM 777 N N . TYR A 1 91 ? 14.896 -3.732 -38.047 1.00 38.84 91 TYR A N 1
ATOM 778 C CA . TYR A 1 91 ? 13.777 -3.317 -37.202 1.00 38.84 91 TYR A CA 1
ATOM 779 C C . TYR A 1 91 ? 13.061 -4.624 -36.856 1.00 38.84 91 TYR A C 1
ATOM 781 O O . TYR A 1 91 ? 12.504 -5.245 -37.763 1.00 38.84 91 TYR A O 1
ATOM 789 N N . ASP A 1 92 ? 13.139 -5.107 -35.615 1.00 40.53 92 ASP A N 1
ATOM 790 C CA . ASP A 1 92 ? 12.329 -6.243 -35.167 1.00 40.53 92 ASP A CA 1
ATOM 791 C C . ASP A 1 92 ? 10.860 -5.784 -35.196 1.00 40.53 92 ASP A C 1
ATOM 793 O O . ASP A 1 92 ? 10.273 -5.334 -34.215 1.00 40.53 92 ASP A O 1
ATOM 797 N N . ARG A 1 93 ? 10.288 -5.792 -36.408 1.00 42.75 93 ARG A N 1
ATOM 798 C CA . ARG A 1 93 ? 8.920 -5.427 -36.774 1.00 42.75 93 ARG A CA 1
ATOM 799 C C . ARG A 1 93 ? 7.959 -6.521 -36.321 1.00 42.75 93 ARG A C 1
ATOM 801 O O . ARG A 1 93 ? 7.058 -6.904 -37.064 1.00 42.75 93 ARG A O 1
ATOM 808 N N . ARG A 1 94 ? 8.095 -7.030 -35.099 1.00 43.00 94 ARG A N 1
ATOM 809 C CA . ARG A 1 94 ? 7.049 -7.842 -34.474 1.00 43.00 94 ARG A CA 1
ATOM 810 C C . ARG A 1 94 ? 5.946 -6.923 -33.954 1.00 43.00 94 ARG A C 1
ATOM 812 O O . ARG A 1 94 ? 5.676 -6.841 -32.762 1.00 43.00 94 ARG A O 1
ATOM 819 N N . TYR A 1 95 ? 5.312 -6.204 -34.881 1.00 49.16 95 TYR A N 1
ATOM 820 C CA . TYR A 1 95 ? 4.067 -5.500 -34.612 1.00 49.16 95 TYR A CA 1
ATOM 821 C C . TYR A 1 95 ? 2.991 -6.539 -34.306 1.00 49.16 95 TYR A C 1
ATOM 823 O O . TYR A 1 95 ? 2.825 -7.518 -35.038 1.00 49.16 95 TYR A O 1
ATOM 831 N N . SER A 1 96 ? 2.250 -6.342 -33.220 1.00 55.47 96 SER A N 1
ATOM 832 C CA . SER A 1 96 ? 1.059 -7.139 -32.973 1.00 55.47 96 SER A CA 1
ATOM 833 C C . SER A 1 96 ? 0.037 -6.864 -34.071 1.00 55.47 96 SER A C 1
ATOM 835 O O . SER A 1 96 ? -0.320 -5.721 -34.342 1.00 55.47 96 SER A O 1
ATOM 837 N N . SER A 1 97 ? -0.449 -7.927 -34.712 1.00 62.44 97 SER A N 1
ATOM 838 C CA . SER A 1 97 ? -1.654 -7.824 -35.536 1.00 62.44 97 SER A CA 1
ATOM 839 C C . SER A 1 97 ? -2.831 -7.345 -34.676 1.00 62.44 97 SER A C 1
ATOM 841 O O . SER A 1 97 ? -2.861 -7.602 -33.468 1.00 62.44 97 SER A O 1
ATOM 843 N N . ILE A 1 98 ? -3.837 -6.723 -35.296 1.00 64.81 98 ILE A N 1
ATOM 844 C CA . ILE A 1 98 ? -5.112 -6.382 -34.636 1.00 64.81 98 ILE A CA 1
ATOM 845 C C . ILE A 1 98 ? -5.705 -7.623 -33.942 1.00 64.81 98 ILE A C 1
ATOM 847 O O . ILE A 1 98 ? -6.160 -7.552 -32.804 1.00 64.81 98 ILE A O 1
ATOM 851 N N . ALA A 1 99 ? -5.582 -8.802 -34.561 1.00 65.56 99 ALA A N 1
ATOM 852 C CA . ALA A 1 99 ? -5.989 -10.072 -33.961 1.00 65.56 99 ALA A CA 1
ATOM 853 C C . ALA A 1 99 ? -5.179 -10.445 -32.702 1.00 65.56 99 ALA A C 1
ATOM 855 O O . ALA A 1 99 ? -5.725 -10.990 -31.746 1.00 65.56 99 ALA A O 1
ATOM 856 N N . SER A 1 100 ? -3.872 -10.171 -32.659 1.00 66.00 100 SER A N 1
ATOM 857 C CA . SER A 1 100 ? -3.058 -10.357 -31.448 1.00 66.00 100 SER A CA 1
ATOM 858 C C . SER A 1 100 ? -3.428 -9.360 -30.350 1.00 66.00 100 SER A C 1
ATOM 860 O O . SER A 1 100 ? -3.464 -9.744 -29.184 1.00 66.00 100 SER A O 1
ATOM 862 N N . HIS A 1 101 ? -3.753 -8.120 -30.718 1.00 73.06 101 HIS A N 1
ATOM 863 C CA . HIS A 1 101 ? -4.230 -7.106 -29.785 1.00 73.06 101 HIS A CA 1
ATOM 864 C C . HIS A 1 101 ? -5.573 -7.498 -29.151 1.00 73.06 101 HIS A C 1
ATOM 866 O O . HIS A 1 101 ? -5.652 -7.576 -27.927 1.00 73.06 101 HIS A O 1
ATOM 872 N N . HIS A 1 102 ? -6.584 -7.850 -29.954 1.00 73.25 102 HIS A N 1
ATOM 873 C CA . HIS A 1 102 ? -7.878 -8.307 -29.435 1.00 73.25 102 HIS A CA 1
ATOM 874 C C . HIS A 1 102 ? -7.739 -9.544 -28.557 1.00 73.25 102 HIS A C 1
ATOM 876 O O . HIS A 1 102 ? -8.271 -9.556 -27.455 1.00 73.25 102 HIS A O 1
ATOM 882 N N . ARG A 1 103 ? -6.956 -10.549 -28.982 1.00 76.25 103 ARG A N 1
ATOM 883 C CA . ARG A 1 103 ? -6.682 -11.726 -28.142 1.00 76.25 103 ARG A CA 1
ATOM 884 C C . ARG A 1 103 ? -6.107 -11.324 -26.789 1.00 76.25 103 ARG A C 1
ATOM 886 O O . ARG A 1 103 ? -6.525 -11.869 -25.776 1.00 76.25 103 ARG A O 1
ATOM 893 N N . LYS A 1 104 ? -5.177 -10.367 -26.756 1.00 81.62 104 LYS A N 1
ATOM 894 C CA . LYS A 1 104 ? -4.582 -9.895 -25.505 1.00 81.62 104 LYS A CA 1
ATOM 895 C C . LYS A 1 104 ? -5.603 -9.185 -24.615 1.00 81.62 104 LYS A C 1
ATOM 897 O O . LYS A 1 104 ? -5.656 -9.504 -23.435 1.00 81.62 104 LYS A O 1
ATOM 902 N N . LEU A 1 105 ? -6.430 -8.298 -25.170 1.00 80.50 105 LEU A N 1
ATOM 903 C CA . LEU A 1 105 ? -7.518 -7.654 -24.424 1.00 80.50 105 LEU A CA 1
ATOM 904 C C . LEU A 1 105 ? -8.510 -8.683 -23.870 1.00 80.50 105 LEU A C 1
ATOM 906 O O . LEU A 1 105 ? -8.852 -8.630 -22.695 1.00 80.50 105 LEU A O 1
ATOM 910 N N . THR A 1 106 ? -8.901 -9.676 -24.673 1.00 83.69 106 THR A N 1
ATOM 911 C CA . THR A 1 106 ? -9.764 -10.773 -24.218 1.00 83.69 106 THR A CA 1
ATOM 912 C C . THR A 1 106 ? -9.118 -11.551 -23.071 1.00 83.69 106 THR A C 1
ATOM 914 O O . THR A 1 106 ? -9.789 -11.843 -22.089 1.00 83.69 106 THR A O 1
ATOM 917 N N . LEU A 1 107 ? -7.818 -11.851 -23.143 1.00 86.50 107 LEU A N 1
ATOM 918 C CA . LEU A 1 107 ? -7.109 -12.521 -22.047 1.00 86.50 107 LEU A CA 1
ATOM 919 C C . LEU A 1 107 ? -7.089 -11.675 -20.769 1.00 86.50 107 LEU A C 1
ATOM 921 O O . LEU A 1 107 ? -7.368 -12.197 -19.695 1.00 86.50 107 LEU A O 1
ATOM 925 N N . LEU A 1 108 ? -6.800 -10.377 -20.888 1.00 87.38 108 LEU A N 1
ATOM 926 C CA . LEU A 1 108 ? -6.778 -9.452 -19.753 1.00 87.38 108 LEU A CA 1
ATOM 927 C C . LEU A 1 108 ? -8.173 -9.235 -19.148 1.00 87.38 108 LEU A C 1
ATOM 929 O O . LEU A 1 108 ? -8.285 -9.026 -17.945 1.00 87.38 108 LEU A O 1
ATOM 933 N N . SER A 1 109 ? -9.240 -9.379 -19.939 1.00 87.69 109 SER A N 1
ATOM 934 C CA . SER A 1 109 ? -10.616 -9.321 -19.434 1.00 87.69 109 SER A CA 1
ATOM 935 C C . SER A 1 109 ? -10.984 -10.479 -18.500 1.00 87.69 109 SER A C 1
ATOM 937 O O . SER A 1 109 ? -11.931 -10.350 -17.734 1.00 87.69 109 SER A O 1
ATOM 939 N N . TYR A 1 110 ? -10.245 -11.594 -18.510 1.00 90.25 110 TYR A N 1
ATOM 940 C CA . TYR A 1 110 ? -10.472 -12.691 -17.560 1.00 90.25 110 TYR A CA 1
ATOM 941 C C . TYR A 1 110 ? -9.790 -12.474 -16.203 1.00 90.25 110 TYR A C 1
ATOM 943 O O . TYR A 1 110 ? -10.064 -13.229 -15.270 1.00 90.25 110 TYR A O 1
ATOM 951 N N . VAL A 1 111 ? -8.922 -11.463 -16.082 1.00 92.38 111 VAL A N 1
ATOM 952 C CA . VAL A 1 111 ? -8.182 -11.179 -14.849 1.00 92.38 111 VAL A CA 1
ATOM 953 C C . VAL A 1 111 ? -9.136 -10.623 -13.798 1.00 92.38 111 VAL A C 1
ATOM 955 O O . VAL A 1 111 ? -9.734 -9.567 -13.989 1.00 92.38 111 VAL A O 1
ATOM 958 N N . LYS A 1 112 ? -9.223 -11.327 -12.668 1.00 92.88 112 LYS A N 1
ATOM 959 C CA . LYS A 1 112 ? -9.984 -10.929 -11.475 1.00 92.88 112 LYS A CA 1
ATOM 960 C C . LYS A 1 112 ? -9.081 -10.438 -10.352 1.00 92.88 112 LYS A C 1
ATOM 962 O O . LYS A 1 112 ? -9.472 -9.572 -9.573 1.00 92.88 112 LYS A O 1
ATOM 967 N N . ARG A 1 113 ? -7.866 -10.979 -10.268 1.00 93.94 113 ARG A N 1
ATOM 968 C CA . ARG A 1 113 ? -6.882 -10.653 -9.239 1.00 93.94 113 ARG A CA 1
ATOM 969 C C . ARG A 1 113 ? -5.604 -10.144 -9.884 1.00 93.94 113 ARG A C 1
ATOM 971 O O . ARG A 1 113 ? -5.004 -10.823 -10.714 1.00 93.94 113 ARG A O 1
ATOM 978 N N . LEU A 1 114 ? -5.180 -8.958 -9.473 1.00 94.12 114 LEU A N 1
ATOM 979 C CA . LEU A 1 114 ? -3.937 -8.348 -9.919 1.00 94.12 114 LEU A CA 1
ATOM 980 C C . LEU A 1 114 ? -2.982 -8.192 -8.740 1.00 94.12 114 LEU A C 1
ATOM 982 O O . LEU A 1 114 ? -3.294 -7.499 -7.778 1.00 94.12 114 LEU A O 1
ATOM 986 N N . THR A 1 115 ? -1.796 -8.778 -8.836 1.00 95.50 115 THR A N 1
ATOM 987 C CA . THR A 1 115 ? -0.717 -8.587 -7.867 1.00 95.50 115 THR A CA 1
ATOM 988 C C . THR A 1 115 ? 0.368 -7.708 -8.469 1.00 95.50 115 THR A C 1
ATOM 990 O O . THR A 1 115 ? 0.914 -8.016 -9.524 1.00 95.50 115 THR A O 1
ATOM 993 N N . ILE A 1 116 ? 0.719 -6.627 -7.786 1.00 95.94 116 ILE A N 1
ATOM 994 C CA . ILE A 1 116 ? 1.825 -5.742 -8.143 1.00 95.94 116 ILE A CA 1
ATOM 995 C C . ILE A 1 116 ? 2.989 -6.134 -7.248 1.00 95.94 116 ILE A C 1
ATOM 997 O O . ILE A 1 116 ? 3.043 -5.755 -6.080 1.00 95.94 116 ILE A O 1
ATOM 1001 N N . GLY A 1 117 ? 3.868 -6.970 -7.796 1.00 95.25 117 GLY A N 1
ATOM 1002 C CA . GLY A 1 117 ? 5.048 -7.491 -7.117 1.00 95.25 117 GLY A CA 1
ATOM 1003 C C . GLY A 1 117 ? 6.211 -6.502 -7.089 1.00 95.25 117 GLY A C 1
ATOM 1004 O O . GLY A 1 117 ? 6.948 -6.474 -6.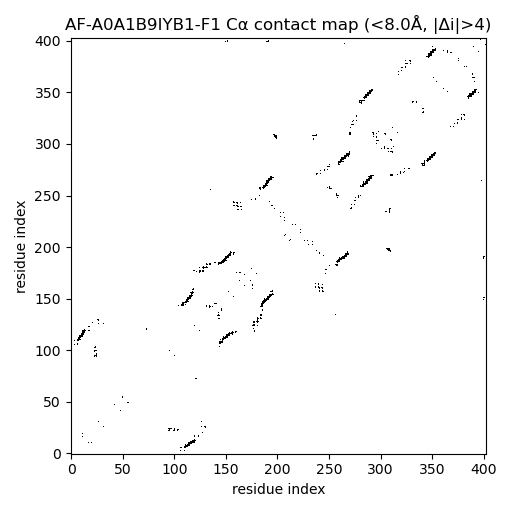111 1.00 95.25 117 GLY A O 1
ATOM 1005 N N . SER A 1 118 ? 6.357 -5.693 -8.138 1.00 94.75 118 SER A N 1
ATOM 1006 C CA . SER A 1 118 ? 7.316 -4.585 -8.237 1.00 94.75 118 SER A CA 1
ATOM 1007 C C . SER A 1 118 ? 6.825 -3.544 -9.242 1.00 94.75 118 SER A C 1
ATOM 1009 O O . SER A 1 118 ? 6.007 -3.850 -10.117 1.00 94.75 118 SER A O 1
ATOM 1011 N N . ILE A 1 119 ? 7.302 -2.311 -9.105 1.00 92.00 119 ILE A N 1
ATOM 1012 C CA . ILE A 1 119 ? 6.994 -1.200 -9.998 1.00 92.00 119 ILE A CA 1
ATOM 1013 C C . ILE A 1 119 ? 7.723 -1.420 -11.335 1.00 92.00 119 ILE A C 1
ATOM 1015 O O . ILE A 1 119 ? 8.937 -1.638 -11.359 1.00 92.00 119 ILE A O 1
ATOM 1019 N N . PRO A 1 120 ? 7.011 -1.392 -12.478 1.00 90.12 120 PRO A N 1
ATOM 1020 C CA . PRO A 1 120 ? 7.649 -1.497 -13.785 1.00 90.12 120 PRO A CA 1
ATOM 1021 C C . PRO A 1 120 ? 8.649 -0.368 -14.039 1.00 90.12 120 PRO A C 1
ATOM 1023 O O . PRO A 1 120 ? 8.517 0.724 -13.489 1.00 90.12 120 PRO A O 1
ATOM 1026 N N . SER A 1 121 ? 9.602 -0.595 -14.948 1.00 83.25 121 SER A N 1
ATOM 1027 C CA . SER A 1 121 ? 10.531 0.460 -15.367 1.00 83.25 121 SER A CA 1
ATOM 1028 C C . SER A 1 121 ? 9.785 1.691 -15.889 1.00 83.25 121 SER A C 1
ATOM 1030 O O . SER A 1 121 ? 8.638 1.606 -16.351 1.00 83.25 121 SER A O 1
ATOM 1032 N N . ARG A 1 122 ? 10.440 2.855 -15.845 1.00 80.81 122 ARG A N 1
ATOM 1033 C CA . ARG A 1 122 ? 9.841 4.123 -16.279 1.00 80.81 122 ARG A CA 1
ATOM 1034 C C . ARG A 1 122 ? 9.283 4.049 -17.702 1.00 80.81 122 ARG A C 1
ATOM 1036 O O . ARG A 1 122 ? 8.171 4.517 -17.935 1.00 80.81 122 ARG A O 1
ATOM 1043 N N . ILE A 1 123 ? 10.018 3.428 -18.626 1.00 76.75 123 ILE A N 1
ATOM 1044 C CA . ILE A 1 123 ? 9.621 3.282 -20.036 1.00 76.75 123 ILE A CA 1
ATOM 1045 C C . ILE A 1 123 ? 8.318 2.482 -20.145 1.00 76.75 123 ILE A C 1
ATOM 1047 O O . ILE A 1 123 ? 7.343 2.954 -20.727 1.00 76.75 123 ILE A O 1
ATOM 1051 N N . VAL A 1 124 ? 8.263 1.302 -19.518 1.00 81.56 124 VAL A N 1
ATOM 1052 C CA . VAL A 1 124 ? 7.061 0.450 -19.532 1.00 81.56 124 VAL A CA 1
ATOM 1053 C C . VAL A 1 124 ? 5.884 1.157 -18.857 1.00 81.56 124 VAL A C 1
ATOM 1055 O O . VAL A 1 124 ? 4.749 1.061 -19.315 1.00 81.56 124 VAL A O 1
ATOM 1058 N N . SER A 1 125 ? 6.152 1.908 -17.793 1.00 85.19 125 SER A N 1
ATOM 1059 C CA . SER A 1 125 ? 5.152 2.676 -17.051 1.00 85.19 125 SER A CA 1
ATOM 1060 C C . SER A 1 125 ? 4.556 3.829 -17.865 1.00 85.19 125 SER A C 1
ATOM 1062 O O . SER A 1 125 ? 3.358 4.092 -17.769 1.00 85.19 125 SER A O 1
ATOM 1064 N N . GLN A 1 126 ? 5.366 4.515 -18.675 1.00 80.62 126 GLN A N 1
ATOM 1065 C CA . GLN A 1 126 ? 4.912 5.574 -19.583 1.00 80.62 126 GLN A CA 1
ATOM 1066 C C . GLN A 1 126 ? 4.088 5.014 -20.748 1.00 80.62 126 GLN A C 1
ATOM 1068 O O . GLN A 1 126 ? 3.035 5.570 -21.078 1.00 80.62 126 GLN A O 1
ATOM 1073 N N . ASP A 1 127 ? 4.523 3.891 -21.326 1.00 76.06 127 ASP A N 1
ATOM 1074 C CA . ASP A 1 127 ? 3.755 3.172 -22.348 1.00 76.06 127 ASP A CA 1
ATOM 1075 C C . ASP A 1 127 ? 2.396 2.733 -21.787 1.00 76.06 127 ASP A C 1
ATOM 1077 O O . ASP A 1 127 ? 1.353 2.983 -22.395 1.00 76.06 127 ASP A O 1
ATOM 1081 N N . PHE A 1 128 ? 2.402 2.166 -20.576 1.00 80.44 128 PHE A N 1
ATOM 1082 C CA . PHE A 1 128 ? 1.194 1.765 -19.868 1.00 80.44 128 PHE A CA 1
ATOM 1083 C C . PHE A 1 128 ? 0.244 2.942 -19.652 1.00 80.44 128 PHE A C 1
ATOM 1085 O O . PHE A 1 128 ? -0.901 2.882 -20.099 1.00 80.44 128 PHE A O 1
ATOM 1092 N N . LYS A 1 129 ? 0.720 4.048 -19.062 1.00 77.88 129 LYS A N 1
ATOM 1093 C CA . LYS A 1 129 ? -0.071 5.275 -18.870 1.00 77.88 129 LYS A CA 1
ATOM 1094 C C . LYS A 1 129 ? -0.712 5.764 -20.170 1.00 77.88 129 LYS A C 1
ATOM 1096 O O . LYS A 1 129 ? -1.882 6.142 -20.175 1.00 77.88 129 LYS A O 1
ATOM 1101 N N . SER A 1 130 ? 0.030 5.724 -21.274 1.00 72.56 130 SER A N 1
ATOM 1102 C CA . SER A 1 130 ? -0.450 6.175 -22.583 1.00 72.56 130 SER A CA 1
ATOM 1103 C C . SER A 1 130 ? -1.636 5.343 -23.087 1.00 72.56 130 SER A C 1
ATOM 1105 O O . SER A 1 130 ? -2.598 5.910 -23.604 1.00 72.56 130 SER A O 1
ATOM 1107 N N . TRP A 1 131 ? -1.638 4.021 -22.873 1.00 69.44 131 TRP A N 1
ATOM 1108 C CA . TRP A 1 131 ? -2.810 3.184 -23.183 1.00 69.44 131 TRP A CA 1
ATOM 1109 C C . TRP A 1 131 ? -4.023 3.531 -22.320 1.00 69.44 131 TRP A C 1
ATOM 1111 O O . TRP A 1 131 ? -5.163 3.486 -22.787 1.00 69.44 131 TRP A O 1
ATOM 1121 N N . CYS A 1 132 ? -3.779 3.898 -21.064 1.00 68.31 132 CYS A N 1
ATOM 1122 C CA . CYS A 1 132 ? -4.829 4.220 -20.108 1.00 68.31 132 CYS A CA 1
ATOM 1123 C C . CYS A 1 132 ? -5.523 5.540 -20.459 1.00 68.31 132 CYS A C 1
ATOM 1125 O O . CYS A 1 132 ? -6.741 5.616 -20.364 1.00 68.31 132 CYS A O 1
ATOM 1127 N N . LEU A 1 133 ? -4.781 6.549 -20.931 1.00 64.56 133 LEU A N 1
ATOM 1128 C CA . LEU A 1 133 ? -5.341 7.835 -21.373 1.00 64.56 133 LEU A CA 1
ATOM 1129 C C . LEU A 1 133 ? -6.256 7.703 -22.597 1.00 64.56 133 LEU A C 1
ATOM 1131 O O . LEU A 1 133 ? -7.243 8.420 -22.713 1.00 64.56 133 LEU A O 1
ATOM 1135 N N . LEU A 1 134 ? -5.962 6.764 -23.495 1.00 58.03 134 LEU A N 1
ATOM 1136 C CA . LEU A 1 134 ? -6.838 6.468 -24.635 1.00 58.03 134 LEU A CA 1
ATOM 1137 C C . LEU A 1 134 ? -8.105 5.712 -24.214 1.00 58.03 134 LEU A C 1
ATOM 1139 O O . LEU A 1 134 ? -9.101 5.739 -24.929 1.00 58.03 134 LEU A O 1
ATOM 1143 N N . SER A 1 135 ? -8.067 5.063 -23.047 1.00 53.56 135 SER A N 1
ATOM 1144 C CA . SER A 1 135 ? -9.175 4.286 -22.484 1.00 53.56 135 SER A CA 1
ATOM 1145 C C . SER A 1 135 ? -9.956 5.057 -21.406 1.00 53.56 135 SER A C 1
ATOM 1147 O O . SER A 1 135 ? -11.046 4.643 -21.025 1.00 53.56 135 SER A O 1
ATOM 1149 N N . SER A 1 136 ? -9.445 6.178 -20.891 1.00 51.81 136 SER A N 1
ATOM 1150 C CA . SER A 1 136 ? -10.024 6.881 -19.732 1.00 51.81 136 SER A CA 1
ATOM 1151 C C . SER A 1 136 ? -11.343 7.596 -20.040 1.00 51.81 136 SER A C 1
ATOM 1153 O O . SER A 1 136 ? -12.139 7.835 -19.138 1.00 51.81 136 SER A O 1
ATOM 1155 N N . SER A 1 137 ? -11.602 7.890 -21.315 1.00 53.41 137 SER A N 1
ATOM 1156 C CA . SER A 1 137 ? -12.875 8.429 -21.818 1.00 53.41 137 SER A CA 1
ATOM 1157 C C . SER A 1 137 ? -13.861 7.340 -22.261 1.00 53.41 137 SER A C 1
ATOM 1159 O O . SER A 1 137 ? -14.973 7.651 -22.686 1.00 53.41 137 SER A O 1
ATOM 1161 N N . SER A 1 138 ? -13.476 6.066 -22.148 1.00 53.38 138 SER A N 1
ATOM 1162 C CA . SER A 1 138 ? -14.289 4.930 -22.575 1.00 53.38 138 SER A CA 1
ATOM 1163 C C . SER A 1 138 ? -15.086 4.303 -21.413 1.00 53.38 138 SER A C 1
ATOM 1165 O O . SER A 1 138 ? -14.657 4.384 -20.255 1.00 53.38 138 SER A O 1
ATOM 1167 N N . PRO A 1 139 ? -16.255 3.683 -21.680 1.00 59.66 139 PRO A N 1
ATOM 1168 C CA . PRO A 1 139 ? -17.002 2.906 -20.687 1.00 59.66 139 PRO A CA 1
ATOM 1169 C C . PRO A 1 139 ? -16.124 1.848 -19.998 1.00 59.66 139 PRO A C 1
ATOM 1171 O O . PRO A 1 139 ? -15.157 1.371 -20.586 1.00 59.66 139 PRO A O 1
ATOM 1174 N N . ILE A 1 140 ? -16.475 1.425 -18.774 1.00 59.53 140 ILE A N 1
ATOM 1175 C CA . ILE A 1 140 ? -15.700 0.432 -17.990 1.00 59.53 140 ILE A CA 1
ATOM 1176 C C . ILE A 1 140 ? -15.387 -0.833 -18.809 1.00 59.53 140 ILE A C 1
ATOM 1178 O O . ILE A 1 140 ? -14.278 -1.353 -18.738 1.00 59.53 140 ILE A O 1
ATOM 1182 N N . GLU A 1 141 ? -16.332 -1.270 -19.641 1.00 58.59 141 GLU A N 1
ATOM 1183 C CA . GLU A 1 141 ? -16.236 -2.438 -20.529 1.00 58.59 141 GLU A CA 1
ATOM 1184 C C . GLU A 1 141 ? -15.109 -2.348 -21.576 1.00 58.59 141 GLU A C 1
ATOM 1186 O O . GLU A 1 141 ? -14.702 -3.363 -22.135 1.00 58.59 141 GLU A O 1
ATOM 1191 N N . GLN A 1 142 ? -14.592 -1.145 -21.837 1.00 63.44 142 GLN A N 1
ATOM 1192 C CA . GLN A 1 142 ? -13.507 -0.880 -22.786 1.00 63.44 142 GLN A CA 1
ATOM 1193 C C . GLN A 1 142 ? -12.152 -0.654 -22.097 1.00 63.44 142 GLN A C 1
ATOM 1195 O O . GLN A 1 142 ? -11.143 -0.438 -22.770 1.00 63.44 142 GLN A O 1
ATOM 1200 N N . ARG A 1 143 ? -12.098 -0.733 -20.759 1.00 75.50 143 ARG A N 1
ATOM 1201 C CA . ARG A 1 143 ? -10.841 -0.636 -20.009 1.00 75.50 143 ARG A CA 1
ATOM 1202 C C . ARG A 1 143 ? -9.963 -1.867 -20.240 1.00 75.50 143 ARG A C 1
ATOM 1204 O O . ARG A 1 143 ? -10.437 -2.943 -20.588 1.00 75.50 143 ARG A O 1
ATOM 1211 N N . LEU A 1 144 ? -8.660 -1.713 -19.997 1.00 80.00 144 LEU A N 1
ATOM 1212 C CA . LEU A 1 144 ? -7.677 -2.786 -20.188 1.00 80.00 144 LEU A CA 1
ATOM 1213 C C . LEU A 1 144 ? -7.910 -3.983 -19.250 1.00 80.00 144 LEU A C 1
ATOM 1215 O O . LEU A 1 144 ? -7.632 -5.120 -19.624 1.00 80.00 144 LEU A O 1
ATOM 1219 N N . LEU A 1 145 ? -8.387 -3.716 -18.032 1.00 86.25 145 LEU A N 1
ATOM 1220 C CA . LEU A 1 145 ? -8.577 -4.699 -16.968 1.00 86.25 145 LEU A CA 1
ATOM 1221 C C . LEU A 1 145 ? -9.967 -4.513 -16.323 1.00 86.25 145 LEU A C 1
ATOM 1223 O O . LEU A 1 145 ? -10.072 -4.097 -15.166 1.00 86.25 145 LEU A O 1
ATOM 1227 N N . PRO A 1 146 ? -11.049 -4.777 -17.080 1.00 85.00 146 PRO A N 1
ATOM 1228 C CA . PRO A 1 146 ? -12.401 -4.364 -16.708 1.00 85.00 146 PRO A CA 1
ATOM 1229 C C . PRO A 1 146 ? -12.983 -5.161 -15.532 1.00 85.00 146 PRO A C 1
ATOM 1231 O O . PRO A 1 146 ? -13.805 -4.628 -14.797 1.00 85.00 146 PRO A O 1
ATOM 1234 N N . ASN A 1 147 ? -12.538 -6.406 -15.335 1.00 89.81 147 ASN A N 1
ATOM 1235 C CA . ASN A 1 147 ? -13.118 -7.355 -14.377 1.00 89.81 147 ASN A CA 1
ATOM 1236 C C . ASN A 1 147 ? -12.240 -7.598 -13.139 1.00 89.81 147 ASN A C 1
ATOM 1238 O O . ASN A 1 147 ? -12.416 -8.607 -12.456 1.00 89.81 147 ASN A O 1
ATOM 1242 N N . ILE A 1 148 ? -11.278 -6.713 -12.850 1.00 90.50 148 ILE A N 1
ATOM 1243 C CA . ILE A 1 148 ? -10.487 -6.833 -11.621 1.00 90.50 148 ILE A CA 1
ATOM 1244 C C . ILE A 1 148 ? -11.394 -6.592 -10.419 1.00 90.50 148 ILE A C 1
ATOM 1246 O O . ILE A 1 148 ? -11.940 -5.508 -10.251 1.00 90.50 148 ILE A O 1
ATOM 1250 N N . GLU A 1 149 ? -11.459 -7.591 -9.551 1.00 92.62 149 GLU A N 1
ATOM 1251 C CA . GLU A 1 149 ? -12.147 -7.559 -8.265 1.00 92.62 149 GLU A CA 1
ATOM 1252 C C . GLU A 1 149 ? -11.163 -7.205 -7.142 1.00 92.62 149 GLU A C 1
ATOM 1254 O O . GLU A 1 149 ? -11.510 -6.484 -6.212 1.00 92.62 149 GLU A O 1
ATOM 1259 N N . THR A 1 150 ? -9.920 -7.701 -7.210 1.00 93.50 150 THR A N 1
ATOM 1260 C CA . THR A 1 150 ? -8.918 -7.543 -6.140 1.00 93.50 150 THR A CA 1
ATOM 1261 C C . THR A 1 150 ? -7.565 -7.086 -6.673 1.00 93.50 150 THR A C 1
ATOM 1263 O O . THR A 1 150 ? -7.018 -7.696 -7.594 1.00 93.50 150 THR A O 1
ATOM 1266 N N . ILE A 1 151 ? -6.979 -6.071 -6.035 1.00 93.94 151 ILE A N 1
ATOM 1267 C CA . ILE A 1 151 ? -5.580 -5.673 -6.241 1.00 93.94 151 ILE A CA 1
ATOM 1268 C C . ILE A 1 151 ? -4.767 -5.954 -4.981 1.00 93.94 151 ILE A C 1
ATOM 1270 O O . ILE A 1 151 ? -5.160 -5.578 -3.882 1.00 93.94 151 ILE A O 1
ATOM 1274 N N . ILE A 1 152 ? -3.616 -6.597 -5.150 1.00 95.50 152 ILE A N 1
ATOM 1275 C CA . ILE A 1 152 ? -2.659 -6.902 -4.087 1.00 95.50 152 ILE A CA 1
ATOM 1276 C C . ILE A 1 152 ? -1.362 -6.162 -4.393 1.00 95.50 152 ILE A C 1
ATOM 1278 O O . ILE A 1 152 ? -0.793 -6.332 -5.468 1.00 95.50 152 ILE A O 1
ATOM 1282 N N . ILE A 1 153 ? -0.875 -5.363 -3.455 1.00 95.44 153 ILE A N 1
AT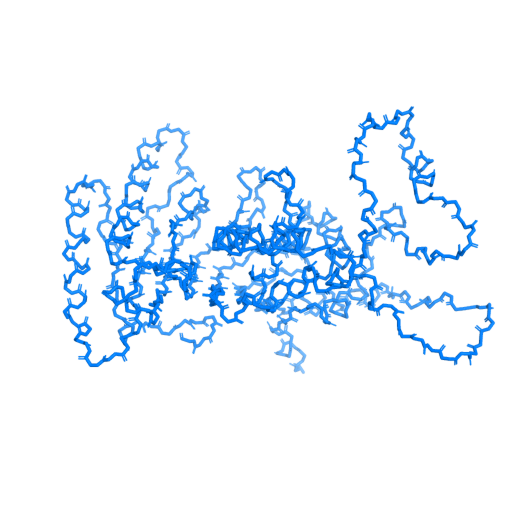OM 1283 C CA . ILE A 1 153 ? 0.343 -4.569 -3.599 1.00 95.44 153 ILE A CA 1
ATOM 1284 C C . ILE A 1 153 ? 1.342 -5.072 -2.570 1.00 95.44 153 ILE A C 1
ATOM 1286 O O . ILE A 1 153 ? 1.098 -5.020 -1.362 1.00 95.44 153 ILE A O 1
ATOM 1290 N N . THR A 1 154 ? 2.463 -5.594 -3.054 1.00 96.19 154 THR A N 1
ATOM 1291 C CA . THR A 1 154 ? 3.493 -6.155 -2.185 1.00 96.19 154 THR A CA 1
ATOM 1292 C C . THR A 1 154 ? 4.306 -5.058 -1.501 1.00 96.19 154 THR A C 1
ATOM 1294 O O . THR A 1 154 ? 4.353 -3.902 -1.932 1.00 96.19 154 THR A O 1
ATOM 1297 N N . ASN A 1 155 ? 5.023 -5.459 -0.456 1.00 94.69 155 ASN A N 1
ATOM 1298 C CA . ASN A 1 155 ? 6.026 -4.628 0.202 1.00 94.69 155 ASN A CA 1
ATOM 1299 C C . ASN A 1 155 ? 7.097 -4.098 -0.757 1.00 94.69 155 ASN A C 1
ATOM 1301 O O . ASN A 1 155 ? 7.474 -2.935 -0.651 1.00 94.69 155 ASN A O 1
ATOM 1305 N N . GLN A 1 156 ? 7.553 -4.921 -1.701 1.00 94.44 156 GLN A N 1
ATOM 1306 C CA . GLN A 1 156 ? 8.562 -4.540 -2.684 1.00 94.44 156 GLN A CA 1
ATOM 1307 C C . GLN A 1 156 ? 8.054 -3.436 -3.622 1.00 94.44 156 GLN A C 1
ATOM 1309 O O . GLN A 1 156 ? 8.770 -2.471 -3.866 1.00 94.44 156 GLN A O 1
ATOM 1314 N N . ALA A 1 157 ? 6.808 -3.519 -4.097 1.00 95.06 157 ALA A N 1
ATOM 1315 C CA . ALA A 1 157 ? 6.233 -2.473 -4.941 1.00 95.06 157 ALA A CA 1
ATOM 1316 C C . ALA A 1 157 ? 6.085 -1.134 -4.197 1.00 95.06 157 ALA A C 1
ATOM 1318 O O . ALA A 1 157 ? 6.367 -0.077 -4.758 1.00 95.06 157 ALA A O 1
ATOM 1319 N N . ILE A 1 158 ? 5.678 -1.167 -2.924 1.00 93.75 158 ILE A N 1
ATOM 1320 C CA . ILE A 1 158 ? 5.597 0.041 -2.087 1.00 93.75 158 ILE A CA 1
ATOM 1321 C C . ILE A 1 158 ? 6.991 0.623 -1.832 1.00 93.75 158 ILE A C 1
ATOM 1323 O O . ILE A 1 158 ? 7.156 1.838 -1.904 1.00 93.75 158 ILE A O 1
ATOM 1327 N N . TRP A 1 159 ? 7.989 -0.227 -1.572 1.00 92.12 159 TRP A N 1
ATOM 1328 C CA . TRP A 1 159 ? 9.381 0.187 -1.396 1.00 92.12 159 TRP A CA 1
ATOM 1329 C C . TRP A 1 159 ? 9.931 0.899 -2.635 1.00 92.12 159 TRP A C 1
ATOM 1331 O O . TRP A 1 159 ? 10.405 2.026 -2.538 1.00 92.12 159 TRP A O 1
ATOM 1341 N N . GLU A 1 160 ? 9.808 0.284 -3.810 1.00 91.81 160 GLU A N 1
ATOM 1342 C CA . GLU A 1 160 ? 10.292 0.863 -5.068 1.00 91.81 160 GLU A CA 1
ATOM 1343 C C . GLU A 1 160 ? 9.570 2.170 -5.418 1.00 91.81 160 GLU A C 1
ATOM 1345 O O . GLU A 1 160 ? 10.186 3.106 -5.927 1.00 91.81 160 GLU A O 1
ATOM 1350 N N . LEU A 1 161 ? 8.272 2.277 -5.111 1.00 90.69 161 LEU A N 1
ATOM 1351 C CA . LEU A 1 161 ? 7.538 3.528 -5.290 1.00 90.69 161 LEU A CA 1
ATOM 1352 C C . LEU A 1 161 ? 8.000 4.608 -4.301 1.00 90.69 161 LEU A C 1
ATOM 1354 O O . LEU A 1 161 ? 8.082 5.776 -4.681 1.00 90.69 161 LEU A O 1
ATOM 1358 N N . ALA A 1 162 ? 8.319 4.243 -3.058 1.00 90.06 162 ALA A N 1
ATOM 1359 C CA . ALA A 1 162 ? 8.877 5.162 -2.069 1.00 90.06 162 ALA A CA 1
ATOM 1360 C C . ALA A 1 162 ? 10.263 5.670 -2.501 1.00 90.06 162 ALA A C 1
ATOM 1362 O O . ALA A 1 162 ? 10.506 6.874 -2.468 1.00 90.06 162 ALA A O 1
ATOM 1363 N N . GLU A 1 163 ? 11.130 4.787 -3.005 1.00 88.12 163 GLU A N 1
ATOM 1364 C CA . GLU A 1 163 ? 12.420 5.171 -3.588 1.00 88.12 163 GLU A CA 1
ATOM 1365 C C . GLU A 1 163 ? 12.261 6.063 -4.820 1.00 88.12 163 GLU A C 1
ATOM 1367 O O . GLU A 1 163 ? 13.008 7.024 -4.987 1.00 88.12 163 GLU A O 1
ATOM 1372 N N . TRP A 1 164 ? 11.293 5.774 -5.692 1.00 86.69 164 TRP A N 1
ATOM 1373 C CA . TRP A 1 164 ? 11.002 6.636 -6.834 1.00 86.69 164 TRP A CA 1
ATOM 1374 C C . TRP A 1 164 ? 10.546 8.026 -6.377 1.00 86.69 164 TRP A C 1
ATOM 1376 O O . TRP A 1 164 ? 11.004 9.040 -6.895 1.00 86.69 164 TRP A O 1
ATOM 1386 N N . THR A 1 165 ? 9.669 8.071 -5.377 1.00 84.31 165 THR A N 1
ATOM 1387 C CA . THR A 1 165 ? 9.152 9.311 -4.788 1.00 84.31 165 THR A CA 1
ATOM 1388 C C . THR A 1 165 ? 10.301 10.146 -4.230 1.00 84.31 165 THR A C 1
ATOM 1390 O O . THR A 1 165 ? 10.427 11.316 -4.568 1.00 84.31 165 THR A O 1
ATOM 1393 N N . ASP A 1 166 ? 11.194 9.517 -3.470 1.00 83.88 166 ASP A N 1
ATOM 1394 C CA . ASP A 1 166 ? 12.428 10.114 -2.965 1.00 83.88 166 ASP A CA 1
ATOM 1395 C C . ASP A 1 166 ? 13.342 10.650 -4.087 1.00 83.88 166 ASP A C 1
ATOM 1397 O O . ASP A 1 166 ? 13.808 11.786 -4.022 1.00 83.88 166 ASP A O 1
ATOM 1401 N N . LYS A 1 167 ? 13.560 9.861 -5.150 1.00 79.00 167 LYS A N 1
ATOM 1402 C CA . LYS A 1 167 ? 14.431 10.222 -6.286 1.00 79.00 167 LYS A CA 1
ATOM 1403 C C . LYS A 1 167 ? 13.894 11.378 -7.128 1.00 79.00 167 LYS A C 1
ATOM 1405 O O . LYS A 1 167 ? 14.681 12.188 -7.614 1.00 79.00 167 LYS A O 1
ATOM 1410 N N . TYR A 1 168 ? 12.586 11.406 -7.380 1.00 74.00 168 TYR A N 1
ATOM 1411 C CA . TYR A 1 168 ? 12.011 12.201 -8.467 1.00 74.00 168 TYR A CA 1
ATOM 1412 C C . TYR A 1 168 ? 10.998 13.262 -8.020 1.00 74.00 168 TYR A C 1
ATOM 1414 O O . TYR A 1 168 ? 10.704 14.159 -8.815 1.00 74.00 168 TYR A O 1
ATOM 1422 N N . GLN A 1 169 ? 10.486 13.243 -6.781 1.00 64.38 169 GLN A N 1
ATOM 1423 C CA . GLN A 1 169 ? 9.618 14.327 -6.307 1.00 64.38 169 GLN A CA 1
ATOM 1424 C C . GLN A 1 169 ? 10.425 15.580 -5.960 1.00 64.38 169 GLN A C 1
ATOM 1426 O O . GLN A 1 169 ? 10.782 15.839 -4.815 1.00 64.38 169 GLN A O 1
ATOM 1431 N N . THR A 1 170 ? 10.635 16.419 -6.970 1.00 55.03 170 THR A N 1
ATOM 1432 C CA . THR A 1 170 ? 10.957 17.842 -6.781 1.00 55.03 170 THR A CA 1
ATOM 1433 C C . THR A 1 170 ? 9.697 18.679 -6.525 1.00 55.03 170 THR A C 1
ATOM 1435 O O . THR A 1 170 ? 9.778 19.707 -5.862 1.00 55.03 170 THR A O 1
ATOM 1438 N N . ASN A 1 171 ? 8.522 18.201 -6.964 1.00 52.09 171 ASN A N 1
ATOM 1439 C CA . ASN A 1 171 ? 7.204 18.788 -6.713 1.00 52.09 171 ASN A CA 1
ATOM 1440 C C . ASN A 1 171 ? 6.232 17.716 -6.187 1.00 52.09 171 ASN A C 1
ATOM 1442 O O . ASN A 1 171 ? 6.195 16.597 -6.692 1.00 52.09 171 ASN A O 1
ATOM 1446 N N . GLN A 1 172 ? 5.427 18.068 -5.183 1.00 53.06 172 GLN A N 1
ATOM 1447 C CA . GLN A 1 172 ? 4.651 17.151 -4.326 1.00 53.06 172 GLN A CA 1
ATOM 1448 C C . GLN A 1 172 ? 3.511 16.355 -5.007 1.00 53.06 172 GLN A C 1
ATOM 1450 O O . GLN A 1 172 ? 2.747 15.694 -4.308 1.00 53.06 172 GLN A O 1
ATOM 1455 N N . PHE A 1 173 ? 3.353 16.398 -6.337 1.00 50.31 173 PHE A N 1
ATOM 1456 C CA . PHE A 1 173 ? 2.104 15.963 -6.984 1.00 50.31 173 PHE A CA 1
ATOM 1457 C C . PHE A 1 173 ? 2.239 15.064 -8.218 1.00 50.31 173 PHE A C 1
ATOM 1459 O O . PHE A 1 173 ? 1.220 14.549 -8.680 1.00 50.31 173 PHE A O 1
ATOM 1466 N N . ASP A 1 174 ? 3.442 14.813 -8.738 1.00 63.44 174 ASP A N 1
ATOM 1467 C CA . ASP A 1 174 ? 3.570 13.934 -9.904 1.00 63.44 174 ASP A CA 1
ATOM 1468 C C . ASP A 1 174 ? 3.496 12.465 -9.476 1.00 63.44 174 ASP A C 1
ATOM 1470 O O . ASP A 1 174 ? 4.433 11.897 -8.911 1.00 63.44 174 ASP A O 1
ATOM 1474 N N . LYS A 1 175 ? 2.342 11.839 -9.742 1.00 74.44 175 LYS A N 1
ATOM 1475 C CA . LYS A 1 175 ? 2.146 10.399 -9.554 1.00 74.44 175 LYS A CA 1
ATOM 1476 C C . LYS A 1 175 ? 3.031 9.624 -10.525 1.00 74.44 175 LYS A C 1
ATOM 1478 O O . LYS A 1 175 ? 3.132 9.962 -11.708 1.00 74.44 175 LYS A O 1
ATOM 1483 N N . HIS A 1 176 ? 3.602 8.522 -10.046 1.00 85.56 176 HIS A N 1
ATOM 1484 C CA . HIS A 1 176 ? 4.341 7.601 -10.900 1.00 85.56 176 HIS A CA 1
ATOM 1485 C C . HIS A 1 176 ? 3.459 7.142 -12.086 1.00 85.56 176 HIS A C 1
ATOM 1487 O O . HIS A 1 176 ? 2.308 6.752 -11.857 1.00 85.56 176 HIS A O 1
ATOM 1493 N N . PRO A 1 177 ? 3.953 7.136 -13.344 1.00 85.06 177 PRO A N 1
ATOM 1494 C CA . PRO A 1 177 ? 3.116 6.893 -14.524 1.00 85.06 177 PRO A CA 1
ATOM 1495 C C . PRO A 1 177 ? 2.342 5.574 -14.484 1.00 85.06 177 PRO A C 1
ATOM 1497 O O . PRO A 1 177 ? 1.196 5.519 -14.922 1.00 85.06 177 PRO A O 1
ATOM 1500 N N . PHE A 1 178 ? 2.941 4.528 -13.908 1.00 88.00 178 PHE A N 1
ATOM 1501 C CA . PHE A 1 178 ? 2.259 3.248 -13.728 1.00 88.00 178 PHE A CA 1
ATOM 1502 C C . PHE A 1 178 ? 1.035 3.381 -12.824 1.00 88.00 178 PHE A C 1
ATOM 1504 O O . PHE A 1 178 ? -0.022 2.883 -13.181 1.00 88.00 178 PHE A O 1
ATOM 1511 N N . ILE A 1 179 ? 1.159 4.088 -11.698 1.00 87.25 179 ILE A N 1
ATOM 1512 C CA . ILE A 1 179 ? 0.078 4.284 -10.722 1.00 87.25 179 ILE A CA 1
ATOM 1513 C C . ILE A 1 179 ? -1.053 5.095 -11.348 1.00 87.25 179 ILE A C 1
ATOM 1515 O O . ILE A 1 179 ? -2.219 4.731 -11.234 1.00 87.25 179 ILE A O 1
ATOM 1519 N N . ASP A 1 180 ? -0.697 6.150 -12.078 1.00 80.88 180 ASP A N 1
ATOM 1520 C CA . ASP A 1 180 ? -1.663 6.984 -12.789 1.00 80.88 180 ASP A CA 1
ATOM 1521 C C . ASP A 1 180 ? -2.420 6.192 -13.871 1.00 80.88 180 ASP A C 1
ATOM 1523 O O . ASP A 1 180 ? -3.645 6.247 -13.966 1.00 80.88 180 ASP A O 1
ATOM 1527 N N . GLY A 1 181 ? -1.715 5.367 -14.652 1.00 81.69 181 GLY A N 1
ATOM 1528 C CA . GLY A 1 181 ? -2.363 4.462 -15.602 1.00 81.69 181 GLY A CA 1
ATOM 1529 C C . GLY A 1 181 ? -3.266 3.437 -14.909 1.00 81.69 181 GLY A C 1
ATOM 1530 O O . GLY A 1 181 ? -4.391 3.185 -15.339 1.00 81.69 181 GLY A O 1
ATOM 1531 N N . LEU A 1 182 ? -2.796 2.889 -13.793 1.00 85.88 182 LEU A N 1
ATOM 1532 C CA . LEU A 1 182 ? -3.426 1.787 -13.083 1.00 85.88 182 LEU A CA 1
ATOM 1533 C C . LEU A 1 182 ? -4.809 2.191 -12.541 1.00 85.88 182 LEU A C 1
ATOM 1535 O O . LEU A 1 182 ? -5.782 1.453 -12.729 1.00 85.88 182 LEU A O 1
ATOM 1539 N N . ILE A 1 183 ? -4.909 3.411 -12.000 1.00 78.38 183 ILE A N 1
ATOM 1540 C CA . ILE A 1 183 ? -6.162 4.030 -11.534 1.00 78.38 183 ILE A CA 1
ATOM 1541 C C . ILE A 1 183 ? -7.220 4.113 -12.649 1.00 78.38 183 ILE A C 1
ATOM 1543 O O . ILE A 1 183 ? -8.420 4.038 -12.392 1.00 78.38 183 ILE A O 1
ATOM 1547 N N . ASN A 1 184 ? -6.795 4.217 -13.908 1.00 76.38 184 ASN A N 1
ATOM 1548 C CA . ASN A 1 184 ? -7.694 4.400 -15.045 1.00 76.38 184 ASN A CA 1
ATOM 1549 C C . ASN A 1 184 ? -8.126 3.083 -15.723 1.00 76.38 184 ASN A C 1
ATOM 1551 O O . ASN A 1 184 ? -9.113 3.070 -16.457 1.00 76.38 184 ASN A O 1
ATOM 1555 N N . VAL A 1 185 ? -7.431 1.963 -15.491 1.00 78.75 185 VAL A N 1
ATOM 1556 C CA . VAL A 1 185 ? -7.689 0.695 -16.218 1.00 78.75 185 VAL A CA 1
ATOM 1557 C C . VAL A 1 185 ? -8.593 -0.293 -15.505 1.00 78.75 185 VAL A C 1
ATOM 1559 O O . VAL A 1 185 ? -8.977 -1.293 -16.106 1.00 78.75 185 VAL A O 1
ATOM 1562 N N . SER A 1 186 ? -8.921 -0.051 -14.243 1.00 78.56 186 SER A N 1
ATOM 1563 C CA . SER A 1 186 ? -9.715 -0.979 -13.434 1.00 78.56 186 SER A CA 1
ATOM 1564 C C . SER A 1 186 ? -10.557 -0.227 -12.409 1.00 78.56 186 SER A C 1
ATOM 1566 O O . SER A 1 186 ? -10.458 0.993 -12.305 1.00 78.56 186 SER A O 1
ATOM 1568 N N . SER A 1 187 ? -11.435 -0.932 -11.705 1.00 82.38 187 SER A N 1
ATOM 1569 C CA . SER A 1 187 ? -12.189 -0.407 -10.563 1.00 82.38 187 SER A CA 1
ATOM 1570 C C . SER A 1 187 ? -12.343 -1.537 -9.544 1.00 82.38 187 SER A C 1
ATOM 1572 O O . SER A 1 187 ? -13.424 -2.115 -9.464 1.00 82.38 187 SER A O 1
ATOM 1574 N N . PRO A 1 188 ? -11.265 -1.901 -8.828 1.00 88.25 188 PRO A N 1
ATOM 1575 C CA . PRO A 1 188 ? -11.294 -3.040 -7.921 1.00 88.25 188 PRO A CA 1
ATOM 1576 C C . PRO A 1 188 ? -12.269 -2.819 -6.766 1.00 88.25 188 PRO A C 1
ATOM 1578 O O . PRO A 1 188 ? -12.358 -1.714 -6.229 1.00 88.25 188 PRO A O 1
ATOM 1581 N N . ASP A 1 189 ? -12.927 -3.893 -6.340 1.00 89.19 189 ASP A N 1
ATOM 1582 C CA . ASP A 1 189 ? -13.754 -3.907 -5.133 1.00 89.19 189 ASP A CA 1
ATOM 1583 C C . ASP A 1 189 ? -12.897 -4.024 -3.871 1.00 89.19 189 ASP A C 1
ATOM 1585 O O . ASP A 1 189 ? -13.278 -3.504 -2.820 1.00 89.19 189 ASP A O 1
ATOM 1589 N N . LYS A 1 190 ? -11.739 -4.688 -3.966 1.00 92.00 190 LYS A N 1
ATOM 1590 C CA . LYS A 1 190 ? -10.836 -4.957 -2.844 1.00 92.00 190 LYS A CA 1
ATOM 1591 C C . LYS A 1 190 ? -9.414 -4.515 -3.154 1.00 92.00 190 LYS A C 1
ATOM 1593 O O . LYS A 1 190 ? -8.886 -4.797 -4.232 1.00 92.00 190 LYS A O 1
ATOM 1598 N N . ILE A 1 191 ? -8.761 -3.888 -2.183 1.00 92.25 191 ILE A N 1
ATOM 1599 C CA . ILE A 1 191 ? -7.330 -3.593 -2.237 1.00 92.25 191 ILE A CA 1
ATOM 1600 C C . ILE A 1 191 ? -6.637 -4.129 -0.988 1.00 92.25 191 ILE A C 1
ATOM 1602 O O . ILE A 1 191 ? -7.083 -3.916 0.136 1.00 92.25 191 ILE A O 1
ATOM 1606 N N . CYS A 1 192 ? -5.532 -4.831 -1.192 1.00 94.75 192 CYS A N 1
ATOM 1607 C CA . CYS A 1 192 ? -4.688 -5.360 -0.137 1.00 94.75 192 CYS A CA 1
ATOM 1608 C C . CYS A 1 192 ? -3.266 -4.839 -0.330 1.00 94.75 192 CYS A C 1
ATOM 1610 O O . CYS A 1 192 ? -2.725 -4.910 -1.431 1.00 94.75 192 CYS A O 1
ATOM 1612 N N . MET A 1 193 ? -2.659 -4.298 0.721 1.00 94.69 193 MET A N 1
ATOM 1613 C CA . MET A 1 193 ? -1.323 -3.707 0.667 1.00 94.69 193 MET A CA 1
ATOM 1614 C C . MET A 1 193 ? -0.467 -4.208 1.815 1.00 94.69 193 MET A C 1
ATOM 1616 O O . MET A 1 193 ? -0.920 -4.235 2.955 1.00 94.69 193 MET A O 1
ATOM 1620 N N . THR A 1 194 ? 0.785 -4.562 1.544 1.00 94.75 194 THR A N 1
ATOM 1621 C CA . THR A 1 194 ? 1.739 -4.973 2.579 1.00 94.75 194 THR A CA 1
ATOM 1622 C C . THR A 1 194 ? 2.826 -3.928 2.744 1.00 94.75 194 THR A C 1
ATOM 1624 O O . THR A 1 194 ? 3.603 -3.699 1.829 1.00 94.75 194 THR A O 1
ATOM 1627 N N . TYR A 1 195 ? 2.920 -3.313 3.918 1.00 92.88 195 TYR A N 1
ATOM 1628 C CA . TYR A 1 195 ? 3.969 -2.349 4.224 1.00 92.88 195 TYR A CA 1
ATOM 1629 C C . TYR A 1 195 ? 5.357 -3.018 4.225 1.00 92.88 195 TYR A C 1
ATOM 1631 O O . TYR A 1 195 ? 5.526 -4.097 4.805 1.00 92.88 195 TYR A O 1
ATOM 1639 N N . PRO A 1 196 ? 6.378 -2.393 3.611 1.00 91.94 196 PRO A N 1
ATOM 1640 C CA . PRO A 1 196 ? 7.753 -2.836 3.758 1.00 91.94 196 PRO A CA 1
ATOM 1641 C C . PRO A 1 196 ? 8.264 -2.564 5.168 1.00 91.94 196 PRO A C 1
ATOM 1643 O O . PRO A 1 196 ? 7.936 -1.553 5.795 1.00 91.94 196 PRO A O 1
ATOM 1646 N N . ARG A 1 197 ? 9.097 -3.488 5.648 1.00 88.50 197 ARG A N 1
ATOM 1647 C CA . ARG A 1 197 ? 9.801 -3.366 6.920 1.00 88.50 197 ARG A CA 1
ATOM 1648 C C . ARG A 1 197 ? 11.142 -2.691 6.671 1.00 88.50 197 ARG A C 1
ATOM 1650 O O . ARG A 1 197 ? 11.970 -3.247 5.953 1.00 88.50 197 ARG A O 1
ATOM 1657 N N . LEU A 1 198 ? 11.327 -1.530 7.285 1.00 85.19 198 LEU A N 1
ATOM 1658 C CA . LEU A 1 198 ? 12.590 -0.813 7.351 1.00 85.19 198 LEU A CA 1
ATOM 1659 C C . LEU A 1 198 ? 13.415 -1.337 8.518 1.00 85.19 198 LEU A C 1
ATOM 1661 O O . LEU A 1 198 ? 12.997 -1.252 9.676 1.00 85.19 198 LEU A O 1
ATOM 1665 N N . HIS A 1 199 ? 14.589 -1.857 8.199 1.00 78.44 199 HIS A N 1
ATOM 1666 C CA . HIS A 1 199 ? 15.560 -2.338 9.167 1.00 78.44 199 HIS A CA 1
ATOM 1667 C C . HIS A 1 199 ? 16.930 -1.718 8.880 1.00 78.44 199 HIS A C 1
ATOM 1669 O O . HIS A 1 199 ? 17.280 -1.458 7.732 1.00 78.44 199 HIS A O 1
ATOM 1675 N N . GLN A 1 200 ? 17.713 -1.447 9.924 1.00 76.44 200 GLN A N 1
ATOM 1676 C CA . GLN A 1 200 ? 19.017 -0.794 9.773 1.00 76.44 200 GLN A CA 1
ATOM 1677 C C . GLN A 1 200 ? 20.033 -1.645 8.993 1.00 76.44 200 GLN A C 1
ATOM 1679 O O . GLN A 1 200 ? 20.942 -1.102 8.376 1.00 76.44 200 GLN A O 1
ATOM 1684 N N . ASP A 1 201 ? 19.862 -2.965 8.944 1.00 80.50 201 ASP A N 1
ATOM 1685 C CA . ASP A 1 201 ? 20.658 -3.869 8.102 1.00 80.50 201 ASP A CA 1
ATOM 1686 C C . ASP A 1 201 ? 20.444 -3.641 6.593 1.00 80.50 201 ASP A C 1
ATOM 1688 O O . ASP A 1 201 ? 21.284 -4.034 5.784 1.00 80.50 201 ASP A O 1
ATOM 1692 N N . GLN A 1 202 ? 19.364 -2.962 6.200 1.00 83.50 202 GLN A N 1
ATOM 1693 C CA . GLN A 1 202 ? 19.121 -2.541 4.820 1.00 83.50 202 GLN A CA 1
ATOM 1694 C C . GLN A 1 202 ? 19.874 -1.253 4.469 1.00 83.50 202 GLN A C 1
ATOM 1696 O O . GLN A 1 202 ? 20.080 -0.976 3.287 1.00 83.50 202 GLN A O 1
ATOM 1701 N N . TYR A 1 203 ? 20.315 -0.480 5.469 1.00 86.62 203 TYR A N 1
ATOM 1702 C CA . TYR A 1 203 ? 21.011 0.785 5.245 1.00 86.62 203 TYR A CA 1
ATOM 1703 C C . TYR A 1 203 ? 22.319 0.622 4.450 1.00 86.62 203 TYR A C 1
ATOM 1705 O O . TYR A 1 203 ? 22.496 1.365 3.489 1.00 86.62 203 TYR A O 1
ATOM 1713 N N . PRO A 1 204 ? 23.204 -0.360 4.728 1.00 88.19 204 PRO A N 1
ATOM 1714 C CA . PRO A 1 204 ? 24.402 -0.576 3.915 1.00 88.19 204 PRO A CA 1
ATOM 1715 C C . PRO A 1 204 ? 24.102 -0.828 2.436 1.00 88.19 204 PRO A C 1
ATOM 1717 O O . PRO A 1 204 ? 24.818 -0.325 1.572 1.00 88.19 204 PRO A O 1
ATOM 1720 N N . LYS A 1 205 ? 23.032 -1.576 2.132 1.00 86.94 205 LYS A N 1
ATOM 1721 C CA . LYS A 1 205 ? 22.604 -1.810 0.750 1.00 86.94 205 LYS A CA 1
ATOM 1722 C C . LYS A 1 205 ? 22.092 -0.514 0.120 1.00 86.94 205 LYS A C 1
ATOM 1724 O O . LYS A 1 205 ? 22.561 -0.141 -0.945 1.00 86.94 205 LYS A O 1
ATOM 1729 N N . PHE A 1 206 ? 21.217 0.208 0.822 1.00 86.88 206 PHE A N 1
ATOM 1730 C CA . PHE A 1 206 ? 20.716 1.514 0.390 1.00 86.88 206 PHE A CA 1
ATOM 1731 C C . PHE A 1 206 ? 21.853 2.514 0.116 1.00 86.88 206 PHE A C 1
ATOM 1733 O O . PHE A 1 206 ? 21.849 3.189 -0.908 1.00 86.88 206 PHE A O 1
ATOM 1740 N N . LEU A 1 207 ? 22.855 2.584 0.996 1.00 88.38 207 LEU A N 1
ATOM 1741 C CA . LEU A 1 207 ? 24.035 3.434 0.843 1.00 88.38 207 LEU A CA 1
ATOM 1742 C C . LEU A 1 207 ? 24.852 3.040 -0.395 1.00 88.38 207 LEU A C 1
ATOM 1744 O O . LEU A 1 207 ? 25.193 3.890 -1.220 1.00 88.38 207 LEU A O 1
ATOM 1748 N N . ASN A 1 208 ? 25.147 1.745 -0.536 1.00 87.69 208 ASN A N 1
ATOM 1749 C CA . ASN A 1 208 ? 25.947 1.222 -1.638 1.00 87.69 208 ASN A CA 1
ATOM 1750 C C . ASN A 1 208 ? 25.265 1.427 -2.998 1.00 87.69 208 ASN A C 1
ATOM 1752 O O . ASN A 1 208 ? 25.926 1.846 -3.944 1.00 87.69 208 ASN A O 1
ATOM 1756 N N . ASP A 1 209 ? 23.952 1.213 -3.075 1.00 84.88 209 ASP A N 1
ATOM 1757 C CA . ASP A 1 209 ? 23.165 1.407 -4.298 1.00 84.88 209 ASP A CA 1
ATOM 1758 C C . ASP A 1 209 ? 23.126 2.891 -4.727 1.00 84.88 209 ASP A C 1
ATOM 1760 O O . ASP A 1 209 ? 22.918 3.201 -5.893 1.00 84.88 209 ASP A O 1
ATOM 1764 N N . ARG A 1 210 ? 23.344 3.839 -3.803 1.00 84.62 210 ARG A N 1
ATOM 1765 C CA . ARG A 1 210 ? 23.272 5.286 -4.082 1.00 84.62 210 ARG A CA 1
ATOM 1766 C C . ARG A 1 210 ? 24.612 5.925 -4.401 1.00 84.62 210 ARG A C 1
ATOM 1768 O O . ARG A 1 210 ? 24.696 6.734 -5.320 1.00 84.62 210 ARG A O 1
ATOM 1775 N N . ILE A 1 211 ? 25.632 5.621 -3.604 1.00 88.12 211 ILE A N 1
ATOM 1776 C CA . ILE A 1 211 ? 26.943 6.283 -3.688 1.00 88.12 211 ILE A CA 1
ATOM 1777 C C . ILE A 1 211 ? 28.111 5.299 -3.700 1.00 88.12 211 ILE A C 1
ATOM 1779 O O . ILE A 1 211 ? 29.260 5.730 -3.712 1.00 88.12 211 ILE A O 1
ATOM 1783 N N . GLY A 1 212 ? 27.862 3.985 -3.723 1.00 86.75 212 GLY A N 1
ATOM 1784 C CA . GLY A 1 212 ? 28.926 2.975 -3.703 1.00 86.75 212 GLY A CA 1
ATOM 1785 C C . GLY A 1 212 ? 29.925 3.142 -4.851 1.00 86.75 212 GLY A C 1
ATOM 1786 O O . GLY A 1 212 ? 31.131 3.005 -4.646 1.00 86.75 212 GLY A O 1
ATOM 1787 N N . HIS A 1 213 ? 29.446 3.551 -6.030 1.00 88.12 213 HIS A N 1
ATOM 1788 C CA . HIS A 1 213 ? 30.279 3.848 -7.199 1.00 88.12 213 HIS A CA 1
ATOM 1789 C C . HIS A 1 213 ? 31.212 5.061 -7.003 1.00 88.12 213 HIS A C 1
ATOM 1791 O O . HIS A 1 213 ? 32.239 5.164 -7.671 1.00 88.12 213 HIS A O 1
ATOM 1797 N N . LEU A 1 214 ? 30.909 5.956 -6.056 1.00 88.44 214 LEU A N 1
ATOM 1798 C CA . LEU A 1 214 ? 31.696 7.158 -5.762 1.00 88.44 214 LEU A CA 1
ATOM 1799 C C . LEU A 1 214 ? 32.788 6.934 -4.708 1.00 88.44 214 LEU A C 1
ATOM 1801 O O . LEU A 1 214 ? 33.582 7.839 -4.457 1.00 88.44 214 LEU A O 1
ATOM 1805 N N . LYS A 1 215 ? 32.868 5.742 -4.100 1.00 87.06 215 LYS A N 1
ATOM 1806 C CA . LYS A 1 215 ? 33.745 5.472 -2.947 1.00 87.06 215 LYS A CA 1
ATOM 1807 C C . LYS A 1 215 ? 35.227 5.749 -3.195 1.00 87.06 215 LYS A C 1
ATOM 1809 O O . LYS A 1 215 ? 35.937 6.134 -2.277 1.00 87.06 215 LYS A O 1
ATOM 1814 N N . ASN A 1 216 ? 35.682 5.567 -4.432 1.00 89.44 216 ASN A N 1
ATOM 1815 C CA . ASN A 1 216 ? 37.075 5.809 -4.820 1.00 89.44 216 ASN A CA 1
ATOM 1816 C C . ASN A 1 216 ? 37.306 7.212 -5.411 1.00 89.44 216 ASN A C 1
ATOM 1818 O O . ASN A 1 216 ? 38.433 7.532 -5.778 1.00 89.44 216 ASN A O 1
ATOM 1822 N N . ILE A 1 217 ? 36.244 8.007 -5.569 1.00 93.19 217 ILE A N 1
ATOM 1823 C CA . ILE A 1 217 ? 36.270 9.335 -6.197 1.00 93.19 217 ILE A CA 1
ATOM 1824 C C . ILE A 1 217 ? 36.194 10.430 -5.129 1.00 93.19 217 ILE A C 1
ATOM 1826 O O . ILE A 1 217 ? 36.876 11.444 -5.249 1.00 93.19 217 ILE A O 1
ATOM 1830 N N . LEU A 1 218 ? 35.371 10.227 -4.100 1.00 90.31 218 LEU A N 1
ATOM 1831 C CA . LEU A 1 218 ? 35.170 11.193 -3.024 1.00 90.31 218 LEU A CA 1
ATOM 1832 C C . LEU A 1 218 ? 36.335 11.177 -2.033 1.00 90.31 218 LEU A C 1
ATOM 1834 O O . LEU A 1 218 ? 36.905 10.128 -1.725 1.00 90.31 218 LEU A O 1
ATOM 1838 N N . THR A 1 219 ? 36.658 12.351 -1.496 1.00 94.06 219 THR A N 1
ATOM 1839 C CA . THR A 1 219 ? 37.529 12.464 -0.322 1.00 94.06 219 THR A CA 1
ATOM 1840 C C . THR A 1 219 ? 36.852 11.868 0.919 1.00 94.06 219 THR A C 1
ATOM 1842 O O . THR A 1 219 ? 35.639 11.651 0.942 1.00 94.06 219 THR A O 1
ATOM 1845 N N . SER A 1 220 ? 37.628 11.598 1.976 1.00 92.19 220 SER A N 1
ATOM 1846 C CA . SER A 1 220 ? 37.087 11.033 3.224 1.00 92.19 220 SER A CA 1
ATOM 1847 C C . SER A 1 220 ? 36.001 11.917 3.848 1.00 92.19 220 SER A C 1
ATOM 1849 O O . SER A 1 220 ? 35.012 11.395 4.358 1.00 92.19 220 SER A O 1
ATOM 1851 N N . ASP A 1 221 ? 36.178 13.238 3.789 1.00 93.81 221 ASP A N 1
ATOM 1852 C CA . ASP A 1 221 ? 35.233 14.195 4.367 1.00 93.81 221 ASP A CA 1
ATOM 1853 C C . ASP A 1 221 ? 33.938 14.240 3.540 1.00 93.81 221 ASP A C 1
ATOM 1855 O O . ASP A 1 221 ? 32.850 14.080 4.087 1.00 93.81 221 ASP A O 1
ATOM 1859 N N . GLU A 1 222 ? 34.042 14.318 2.207 1.00 91.81 222 GLU A N 1
ATOM 1860 C CA . GLU A 1 222 ? 32.878 14.283 1.307 1.00 91.81 222 GLU A CA 1
ATOM 1861 C C . GLU A 1 222 ? 32.091 12.972 1.417 1.00 91.81 222 GLU A C 1
ATOM 1863 O O . GLU A 1 222 ? 30.861 12.977 1.346 1.00 91.81 222 GLU A O 1
ATOM 1868 N N . TRP A 1 223 ? 32.782 11.840 1.584 1.00 90.38 223 TRP A N 1
ATOM 1869 C CA . TRP A 1 223 ? 32.133 10.554 1.821 1.00 90.38 223 TRP A CA 1
ATOM 1870 C C . TRP A 1 223 ? 31.327 10.577 3.122 1.00 90.38 223 TRP A C 1
ATOM 1872 O O . TRP A 1 223 ? 30.159 10.187 3.122 1.00 90.38 223 TRP A O 1
ATOM 1882 N N . SER A 1 224 ? 31.933 11.058 4.212 1.00 90.81 224 SER A N 1
ATOM 1883 C CA . SER A 1 224 ? 31.281 11.150 5.522 1.00 90.81 224 SER A CA 1
ATOM 1884 C C . SER A 1 224 ? 30.041 12.046 5.477 1.00 90.81 224 SER A C 1
ATOM 1886 O O . SER A 1 224 ? 28.993 11.671 6.004 1.00 90.81 224 SER A O 1
ATOM 1888 N N . ASP A 1 225 ? 30.131 13.197 4.809 1.00 91.06 225 ASP A N 1
ATOM 1889 C CA . ASP A 1 225 ? 29.002 14.115 4.642 1.00 91.06 225 ASP A CA 1
ATOM 1890 C C . ASP A 1 225 ? 27.857 13.458 3.851 1.00 91.06 225 ASP A C 1
ATOM 1892 O O . ASP A 1 225 ? 26.693 13.515 4.257 1.00 91.06 225 ASP A O 1
ATOM 1896 N N . LYS A 1 226 ? 28.176 12.763 2.748 1.00 89.19 226 LYS A N 1
ATOM 1897 C CA . LYS A 1 226 ? 27.181 12.036 1.940 1.00 89.19 226 LYS A CA 1
ATOM 1898 C C . LYS A 1 226 ? 26.538 10.881 2.694 1.00 89.19 226 LYS A C 1
ATOM 1900 O O . LYS A 1 226 ? 25.344 10.632 2.522 1.00 89.19 226 LYS A O 1
ATOM 1905 N N . GLU A 1 227 ? 27.311 10.168 3.503 1.00 90.50 227 GLU A N 1
ATOM 1906 C CA . GLU A 1 227 ? 26.807 9.085 4.336 1.00 90.50 227 GLU A CA 1
ATOM 1907 C C . GLU A 1 227 ? 25.818 9.613 5.385 1.00 90.50 227 GLU A C 1
ATOM 1909 O O . GLU A 1 227 ? 24.726 9.066 5.523 1.00 90.50 227 GLU A O 1
ATOM 1914 N N . GLU A 1 228 ? 26.130 10.713 6.069 1.00 89.44 228 GLU A N 1
ATOM 1915 C CA . GLU A 1 228 ? 25.220 11.327 7.044 1.00 89.44 228 GLU A CA 1
ATOM 1916 C C . GLU A 1 228 ? 23.922 11.839 6.386 1.00 89.44 228 GLU A C 1
ATOM 1918 O O . GLU A 1 228 ? 22.823 11.612 6.908 1.00 89.44 228 GLU A O 1
ATOM 1923 N N . ASP A 1 229 ? 24.013 12.452 5.202 1.00 88.50 229 ASP A N 1
ATOM 1924 C CA . ASP A 1 229 ? 22.840 12.867 4.422 1.00 88.50 229 ASP A CA 1
ATOM 1925 C C . ASP A 1 229 ? 21.949 11.672 4.043 1.00 88.50 229 ASP A C 1
ATOM 1927 O O . ASP A 1 229 ? 20.724 11.713 4.221 1.00 88.50 229 ASP A O 1
ATOM 1931 N N . LEU A 1 230 ? 22.545 10.578 3.560 1.00 88.69 230 LEU A N 1
ATOM 1932 C CA . LEU A 1 230 ? 21.812 9.368 3.183 1.00 88.69 230 LEU A CA 1
ATOM 1933 C C . LEU A 1 230 ? 21.236 8.631 4.388 1.00 88.69 230 LEU A C 1
ATOM 1935 O O . LEU A 1 230 ? 20.157 8.049 4.277 1.00 88.69 230 LEU A O 1
ATOM 1939 N N . LYS A 1 231 ? 21.885 8.695 5.550 1.00 87.44 231 LYS A N 1
ATOM 1940 C CA . LYS A 1 231 ? 21.339 8.173 6.805 1.00 87.44 231 LYS A CA 1
ATOM 1941 C C . LYS A 1 231 ? 20.062 8.910 7.195 1.00 87.44 231 LYS A C 1
ATOM 1943 O O . LYS A 1 231 ? 19.048 8.276 7.493 1.00 87.44 231 LYS A O 1
ATOM 1948 N N . ARG A 1 232 ? 20.065 10.246 7.124 1.00 86.25 232 ARG A N 1
ATOM 1949 C CA . ARG A 1 232 ? 18.855 11.059 7.350 1.00 86.25 232 ARG A CA 1
ATOM 1950 C C . ARG A 1 232 ? 17.772 10.740 6.325 1.00 86.25 232 ARG A C 1
ATOM 1952 O O . ARG A 1 232 ? 16.599 10.646 6.689 1.00 86.25 232 ARG A O 1
ATOM 1959 N N . LEU A 1 233 ? 18.152 10.540 5.064 1.00 85.81 233 LEU A N 1
ATOM 1960 C CA . LEU A 1 233 ? 17.226 10.170 3.996 1.00 85.81 233 LEU A CA 1
ATOM 1961 C C . LEU A 1 233 ? 16.586 8.798 4.237 1.00 85.81 233 LEU A C 1
ATOM 1963 O O . LEU A 1 233 ? 15.370 8.655 4.130 1.00 85.81 233 LEU A O 1
ATOM 1967 N N . PHE A 1 234 ? 17.383 7.814 4.647 1.00 87.19 234 PHE A N 1
ATOM 1968 C CA . PHE A 1 234 ? 16.912 6.481 5.003 1.00 87.19 234 PHE A CA 1
ATOM 1969 C C . PHE A 1 234 ? 15.921 6.530 6.172 1.00 87.19 234 PHE A C 1
ATOM 1971 O O . PHE A 1 234 ? 14.858 5.914 6.109 1.00 87.19 234 PHE A O 1
ATOM 1978 N N . CYS A 1 235 ? 16.194 7.343 7.198 1.00 84.25 235 CYS A N 1
ATOM 1979 C CA . CYS A 1 235 ? 15.242 7.572 8.287 1.00 84.25 235 CYS A CA 1
ATOM 1980 C C . CYS A 1 235 ? 13.925 8.200 7.794 1.00 84.25 235 CYS A C 1
ATOM 1982 O O . CYS A 1 235 ? 12.846 7.853 8.275 1.00 84.25 235 CYS A O 1
ATOM 1984 N N . ARG A 1 236 ? 13.985 9.084 6.789 1.00 86.50 236 ARG A N 1
ATOM 1985 C CA . ARG A 1 236 ? 12.799 9.674 6.145 1.00 86.50 236 ARG A CA 1
ATOM 1986 C C . ARG A 1 236 ? 12.053 8.704 5.227 1.00 86.50 236 ARG A C 1
ATOM 1988 O O . ARG A 1 236 ? 10.913 8.992 4.866 1.00 86.50 236 ARG A O 1
ATOM 1995 N N . MET A 1 237 ? 12.616 7.544 4.894 1.00 87.31 237 MET A N 1
ATOM 1996 C CA . MET A 1 237 ? 11.964 6.564 4.021 1.00 87.31 237 MET A CA 1
ATOM 1997 C C . MET A 1 237 ? 10.647 6.033 4.599 1.00 87.31 237 MET A C 1
ATOM 1999 O O . MET A 1 237 ? 9.728 5.726 3.845 1.00 87.31 237 MET A O 1
ATOM 2003 N N . ALA A 1 238 ? 10.489 6.014 5.928 1.00 85.50 238 ALA A N 1
ATOM 2004 C CA . ALA A 1 238 ? 9.213 5.689 6.568 1.00 85.50 238 ALA A CA 1
ATOM 2005 C C . ALA A 1 238 ? 8.074 6.619 6.100 1.00 85.50 238 ALA A C 1
ATOM 2007 O O . ALA A 1 238 ? 6.974 6.152 5.811 1.00 85.50 238 ALA A O 1
ATOM 2008 N N . TYR A 1 239 ? 8.360 7.916 5.943 1.00 85.19 239 TYR A N 1
ATOM 2009 C CA . TYR A 1 239 ? 7.408 8.885 5.402 1.00 85.19 239 TYR A CA 1
ATOM 2010 C C . TYR A 1 239 ? 7.110 8.627 3.919 1.00 85.19 239 TYR A C 1
ATOM 2012 O O . TYR A 1 239 ? 5.949 8.658 3.513 1.00 85.19 239 TYR A O 1
ATOM 2020 N N . PHE A 1 240 ? 8.131 8.333 3.107 1.00 87.69 240 PHE A N 1
ATOM 2021 C CA . PHE A 1 240 ? 7.934 8.032 1.684 1.00 87.69 240 PHE A CA 1
ATOM 2022 C C . PHE A 1 240 ? 7.146 6.739 1.453 1.00 87.69 240 PHE A C 1
ATOM 2024 O O . PHE A 1 240 ? 6.357 6.674 0.515 1.00 87.69 240 PHE A O 1
ATOM 2031 N N . ILE A 1 241 ? 7.282 5.743 2.331 1.00 89.50 241 ILE A N 1
ATOM 2032 C CA . ILE A 1 241 ? 6.455 4.529 2.321 1.00 89.50 241 ILE A CA 1
ATOM 2033 C C . ILE A 1 241 ? 4.980 4.876 2.531 1.00 89.50 241 ILE A C 1
ATOM 2035 O O . ILE A 1 241 ? 4.131 4.401 1.778 1.00 89.50 241 ILE A O 1
ATOM 2039 N N . ASP A 1 242 ? 4.661 5.730 3.507 1.00 85.62 242 ASP A N 1
ATOM 2040 C CA . ASP A 1 242 ? 3.282 6.184 3.702 1.00 85.62 242 ASP A CA 1
ATOM 2041 C C . ASP A 1 242 ? 2.766 6.948 2.472 1.00 85.62 242 ASP A C 1
ATOM 2043 O O . ASP A 1 242 ? 1.646 6.698 2.027 1.00 85.62 242 ASP A O 1
ATOM 2047 N N . GLN A 1 243 ? 3.582 7.813 1.858 1.00 84.44 243 GLN A N 1
ATOM 2048 C CA . GLN A 1 243 ? 3.210 8.508 0.615 1.00 84.44 243 GLN A CA 1
ATOM 2049 C C . GLN A 1 243 ? 3.004 7.554 -0.569 1.00 84.44 243 GLN A C 1
ATOM 2051 O O . GLN A 1 243 ? 2.091 7.753 -1.374 1.00 84.44 243 GLN A O 1
ATOM 2056 N N . ALA A 1 244 ? 3.806 6.496 -0.676 1.00 88.44 244 ALA A N 1
ATOM 2057 C CA . ALA A 1 244 ? 3.654 5.469 -1.698 1.00 88.44 244 ALA A CA 1
ATOM 2058 C C . ALA A 1 244 ? 2.327 4.713 -1.527 1.00 88.44 244 ALA A C 1
ATOM 2060 O O . ALA A 1 244 ? 1.568 4.577 -2.486 1.00 88.44 244 ALA A O 1
ATOM 2061 N N . VAL A 1 245 ? 1.993 4.298 -0.300 1.00 88.69 245 VAL A N 1
ATOM 2062 C CA . VAL A 1 245 ? 0.703 3.659 0.010 1.00 88.69 245 VAL A CA 1
ATOM 2063 C C . VAL A 1 245 ? -0.465 4.597 -0.295 1.00 88.69 245 VAL A C 1
ATOM 2065 O O . VAL A 1 245 ? -1.440 4.190 -0.929 1.00 88.69 245 VAL A O 1
ATOM 2068 N N . LEU A 1 246 ? -0.352 5.874 0.077 1.00 83.25 246 LEU A N 1
ATOM 2069 C CA . LEU A 1 246 ? -1.348 6.880 -0.285 1.00 83.25 246 LEU A CA 1
ATOM 2070 C C . LEU A 1 246 ? -1.463 7.055 -1.794 1.00 83.25 246 LEU A C 1
ATOM 2072 O O . LEU A 1 246 ? -2.569 7.216 -2.281 1.00 83.25 246 LEU A O 1
ATOM 2076 N N . SER A 1 247 ? -0.374 6.986 -2.554 1.00 82.88 247 SER A N 1
ATOM 2077 C CA . SER A 1 247 ? -0.423 7.132 -4.013 1.00 82.88 247 SER A CA 1
ATOM 2078 C C . SER A 1 247 ? -1.267 6.041 -4.677 1.00 82.88 247 SER A C 1
ATOM 2080 O O . SER A 1 247 ? -1.982 6.329 -5.636 1.00 82.88 247 SER A O 1
ATOM 2082 N N . PHE A 1 248 ? -1.249 4.816 -4.138 1.00 84.62 248 PHE A N 1
ATOM 2083 C CA . PHE A 1 248 ? -2.130 3.728 -4.578 1.00 84.62 248 PHE A CA 1
ATOM 2084 C C . PHE A 1 248 ? -3.598 3.931 -4.183 1.00 84.62 248 PHE A C 1
ATOM 2086 O O . PHE A 1 248 ? -4.490 3.402 -4.843 1.00 84.62 248 PHE A O 1
ATOM 2093 N N . LEU A 1 249 ? -3.850 4.697 -3.123 1.00 80.56 249 LEU A N 1
ATOM 2094 C CA . LEU A 1 249 ? -5.191 4.970 -2.612 1.00 80.56 249 LEU A CA 1
ATOM 2095 C C . LEU A 1 249 ? -5.783 6.305 -3.029 1.00 80.56 249 LEU A C 1
ATOM 2097 O O . LEU A 1 249 ? -6.985 6.492 -2.885 1.00 80.56 249 LEU A O 1
ATOM 2101 N N . GLN A 1 250 ? -4.969 7.245 -3.499 1.00 69.81 250 GLN A N 1
ATOM 2102 C CA . GLN A 1 250 ? -5.402 8.578 -3.877 1.00 69.81 250 GLN A CA 1
ATOM 2103 C C . GLN A 1 250 ? -6.251 8.499 -5.145 1.00 69.81 250 GLN A C 1
ATOM 2105 O O . GLN A 1 250 ? -5.772 8.650 -6.274 1.00 69.81 250 GLN A O 1
ATOM 2110 N N . VAL A 1 251 ? -7.544 8.319 -4.911 1.00 52.53 251 VAL A N 1
ATOM 2111 C CA . VAL A 1 251 ? -8.649 8.594 -5.819 1.00 52.53 251 VAL A CA 1
ATOM 2112 C C . VAL A 1 251 ? -8.659 10.096 -6.087 1.00 52.53 251 VAL A C 1
ATOM 2114 O O . VAL A 1 251 ? -8.693 10.902 -5.159 1.00 52.53 251 VAL A O 1
ATOM 2117 N N . HIS A 1 252 ? -8.580 10.517 -7.347 1.00 47.72 252 HIS A N 1
ATOM 2118 C CA . HIS A 1 252 ? -8.761 11.931 -7.663 1.00 47.72 252 HIS A CA 1
ATOM 2119 C C . HIS A 1 252 ? -10.203 12.349 -7.342 1.00 47.72 252 HIS A C 1
ATOM 2121 O O . HIS A 1 252 ? -11.125 11.887 -8.007 1.00 47.72 252 HIS A O 1
ATOM 2127 N N . ASN A 1 253 ? -10.377 13.317 -6.434 1.00 43.78 253 ASN A N 1
ATOM 2128 C CA . ASN A 1 253 ? -11.648 14.028 -6.200 1.00 43.78 253 ASN A CA 1
ATOM 2129 C C . ASN A 1 253 ? -12.185 14.757 -7.453 1.00 43.78 253 ASN A C 1
ATOM 2131 O O . ASN A 1 253 ? -13.298 15.268 -7.440 1.00 43.78 253 ASN A O 1
ATOM 2135 N N . ALA A 1 254 ? -11.399 14.832 -8.532 1.00 42.28 254 ALA A N 1
ATOM 2136 C CA . ALA A 1 254 ? -11.733 15.574 -9.744 1.00 42.28 254 ALA A CA 1
ATOM 2137 C C . ALA A 1 254 ? -12.182 14.698 -10.929 1.00 42.28 254 ALA A C 1
ATOM 2139 O O . ALA A 1 254 ? -12.646 15.246 -11.924 1.00 42.28 254 ALA A O 1
ATOM 2140 N N . SER A 1 255 ? -12.065 13.363 -10.863 1.00 42.75 255 SER A N 1
ATOM 2141 C CA . SER A 1 255 ? -12.525 12.491 -11.955 1.00 42.75 255 SER A CA 1
ATOM 2142 C C . SER A 1 255 ? -13.577 11.507 -11.457 1.00 42.75 255 SER A C 1
ATOM 2144 O O . SER A 1 255 ? -13.296 10.687 -10.585 1.00 42.75 255 SER A O 1
ATOM 2146 N N . LEU A 1 256 ? -14.757 11.534 -12.078 1.00 44.88 256 LEU A N 1
ATOM 2147 C CA . LEU A 1 256 ? -15.887 10.617 -11.858 1.00 44.88 256 LEU A CA 1
ATOM 2148 C C . LEU A 1 256 ? -15.542 9.119 -12.049 1.00 44.88 256 LEU A C 1
ATOM 2150 O O . LEU A 1 256 ? -16.385 8.258 -11.816 1.00 44.88 256 LEU A O 1
ATOM 2154 N N . SER A 1 257 ? -14.323 8.793 -12.488 1.00 50.94 257 SER A N 1
ATOM 2155 C CA . SER A 1 257 ? -13.858 7.456 -12.872 1.00 50.94 257 SER A CA 1
ATOM 2156 C C . SER A 1 257 ? -12.807 6.840 -11.942 1.00 50.94 257 SER A C 1
ATOM 2158 O O . SER A 1 257 ? -12.281 5.776 -12.278 1.00 50.94 257 SER A O 1
ATOM 2160 N N . GLY A 1 258 ? -12.484 7.489 -10.818 1.00 57.25 258 GLY A N 1
ATOM 2161 C CA . GLY A 1 258 ? -11.444 7.039 -9.893 1.00 57.25 258 GLY A CA 1
ATOM 2162 C C . GLY A 1 258 ? -11.757 5.707 -9.198 1.00 57.25 258 GLY A C 1
ATOM 2163 O O . GLY A 1 258 ? -12.914 5.319 -9.029 1.00 57.25 258 GLY A O 1
ATOM 2164 N N . TRP A 1 259 ? -10.698 5.005 -8.793 1.00 72.38 259 TRP A N 1
ATOM 2165 C CA . TRP A 1 259 ? -10.780 3.803 -7.964 1.00 72.38 259 TRP A CA 1
ATOM 2166 C C . TRP A 1 259 ? -11.561 4.042 -6.688 1.00 72.38 259 TRP A C 1
ATOM 2168 O O . TRP A 1 259 ? -11.471 5.097 -6.087 1.00 72.38 259 TRP A O 1
ATOM 2178 N N . SER A 1 260 ? -12.331 3.060 -6.253 1.00 75.56 260 SER A N 1
ATOM 2179 C CA . SER A 1 260 ? -13.137 3.209 -5.053 1.00 75.56 260 SER A CA 1
ATOM 2180 C C . SER A 1 260 ? -13.371 1.831 -4.440 1.00 75.56 260 SER A C 1
ATOM 2182 O O . SER A 1 260 ? -14.496 1.322 -4.518 1.00 75.56 260 SER A O 1
ATOM 2184 N N . PRO A 1 261 ? -12.319 1.213 -3.880 1.00 86.19 261 PRO A N 1
ATOM 2185 C CA . PRO A 1 261 ? -12.447 -0.103 -3.282 1.00 86.19 261 PRO A CA 1
ATOM 2186 C C . PRO A 1 261 ? -13.468 -0.062 -2.146 1.00 86.19 261 PRO A C 1
ATOM 2188 O O . PRO A 1 261 ? -13.505 0.870 -1.347 1.00 86.19 261 PRO A O 1
ATOM 2191 N N . THR A 1 262 ? -14.312 -1.083 -2.095 1.00 88.19 262 THR A N 1
ATOM 2192 C CA . THR A 1 262 ? -15.244 -1.313 -0.989 1.00 88.19 262 THR A CA 1
ATOM 2193 C C . THR A 1 262 ? -14.545 -1.891 0.237 1.00 88.19 262 THR A C 1
ATOM 2195 O O . THR A 1 262 ? -14.986 -1.647 1.357 1.00 88.19 262 THR A O 1
ATOM 2198 N N . GLU A 1 263 ? -13.444 -2.615 0.038 1.00 91.12 263 GLU A N 1
ATOM 2199 C CA . GLU A 1 263 ? -12.653 -3.223 1.104 1.00 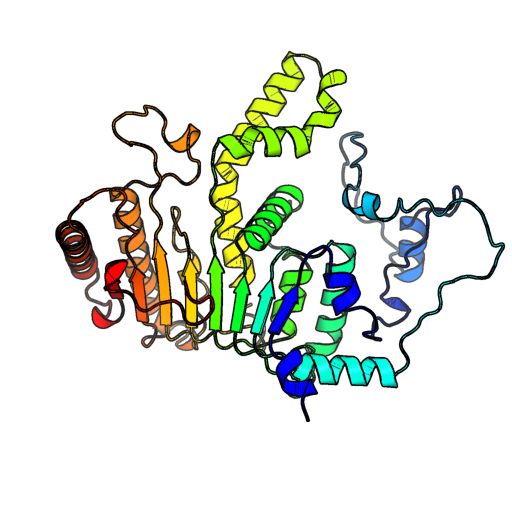91.12 263 GLU A CA 1
ATOM 2200 C C . GLU A 1 263 ? -11.178 -2.833 0.958 1.00 91.12 263 GLU A C 1
ATOM 2202 O O . GLU A 1 263 ? -10.572 -3.014 -0.102 1.00 91.12 263 GLU A O 1
ATOM 2207 N N . ILE A 1 264 ? -10.584 -2.325 2.036 1.00 91.38 264 ILE A N 1
ATOM 2208 C CA . ILE A 1 264 ? -9.164 -1.983 2.123 1.00 91.38 264 ILE A CA 1
ATOM 2209 C C . ILE A 1 264 ? -8.537 -2.842 3.215 1.00 91.38 264 ILE A C 1
ATOM 2211 O O . ILE A 1 264 ? -9.003 -2.846 4.349 1.00 91.38 264 ILE A O 1
ATOM 2215 N N . THR A 1 265 ? -7.457 -3.553 2.900 1.00 93.81 265 THR A N 1
ATOM 2216 C CA . THR A 1 265 ? -6.663 -4.288 3.890 1.00 93.81 265 THR A CA 1
ATOM 2217 C C . THR A 1 265 ? -5.207 -3.839 3.858 1.00 93.81 265 THR A C 1
ATOM 2219 O O . THR A 1 265 ? -4.572 -3.835 2.805 1.00 93.81 265 THR A O 1
ATOM 2222 N N . LEU A 1 266 ? -4.664 -3.471 5.016 1.00 93.56 266 LEU A N 1
ATOM 2223 C CA . LEU A 1 266 ? -3.272 -3.061 5.187 1.00 93.56 266 LEU A CA 1
ATOM 2224 C C . LEU A 1 266 ? -2.553 -4.045 6.098 1.00 93.56 266 LEU A C 1
ATOM 2226 O O . LEU A 1 266 ? -2.997 -4.287 7.214 1.00 93.56 266 LEU A O 1
ATOM 2230 N N . HIS A 1 267 ? -1.414 -4.555 5.652 1.00 93.88 267 HIS A N 1
ATOM 2231 C CA . HIS A 1 267 ? -0.576 -5.473 6.409 1.00 93.88 267 HIS A CA 1
ATOM 2232 C C . HIS A 1 267 ? 0.725 -4.824 6.846 1.00 93.88 267 HIS A C 1
ATOM 2234 O O . HIS A 1 267 ? 1.309 -4.048 6.094 1.00 93.88 267 HIS A O 1
ATOM 2240 N N . GLY A 1 268 ? 1.224 -5.204 8.023 1.00 90.56 268 GLY A N 1
ATOM 2241 C CA . GLY A 1 268 ? 2.575 -4.850 8.456 1.00 90.56 268 GLY A CA 1
ATOM 2242 C C . GLY A 1 268 ? 2.735 -3.390 8.878 1.00 90.56 268 GLY A C 1
ATOM 2243 O O . GLY A 1 268 ? 3.840 -2.853 8.811 1.00 90.56 268 GLY A O 1
ATOM 2244 N N . ARG A 1 269 ? 1.649 -2.711 9.261 1.00 88.62 269 ARG A N 1
ATOM 2245 C CA . ARG A 1 269 ? 1.704 -1.287 9.596 1.00 88.62 269 ARG A CA 1
ATOM 2246 C C . ARG A 1 269 ? 2.362 -1.094 10.965 1.00 88.62 269 ARG A C 1
ATOM 2248 O O . ARG A 1 269 ? 1.815 -1.516 11.979 1.00 88.62 269 ARG A O 1
ATOM 2255 N N . ARG A 1 270 ? 3.506 -0.407 11.000 1.00 83.69 270 ARG A N 1
ATOM 2256 C CA . ARG A 1 270 ? 4.260 -0.148 12.241 1.00 83.69 270 ARG A CA 1
ATOM 2257 C C . ARG A 1 270 ? 4.053 1.256 12.794 1.00 83.69 270 ARG A C 1
ATOM 2259 O O . ARG A 1 270 ? 3.726 1.401 13.967 1.00 83.69 270 ARG A O 1
ATOM 2266 N N . ALA A 1 271 ? 4.205 2.255 11.926 1.00 71.12 271 ALA A N 1
ATOM 2267 C CA . ALA A 1 271 ? 4.357 3.656 12.295 1.00 71.12 271 ALA A CA 1
ATOM 2268 C C . ALA A 1 271 ? 3.460 4.597 11.487 1.00 71.12 271 ALA A C 1
ATOM 2270 O O . ALA A 1 271 ? 2.821 4.190 10.515 1.00 71.12 271 ALA A O 1
ATOM 2271 N N . GLY A 1 272 ? 3.448 5.865 11.907 1.00 65.12 272 GLY A N 1
ATOM 2272 C CA . GLY A 1 272 ? 2.852 6.976 11.172 1.00 65.12 272 GLY A CA 1
ATOM 2273 C C . GLY A 1 272 ? 1.336 7.108 11.308 1.00 65.12 272 GLY A C 1
ATOM 2274 O O . GLY A 1 272 ? 0.603 6.167 11.635 1.00 65.12 272 GLY A O 1
ATOM 2275 N N . HIS A 1 273 ? 0.842 8.307 11.003 1.00 63.00 273 HIS A N 1
ATOM 2276 C CA . HIS A 1 273 ? -0.588 8.580 10.943 1.00 63.00 273 HIS A CA 1
ATOM 2277 C C . HIS A 1 273 ? -1.251 7.755 9.840 1.00 63.00 273 HIS A C 1
ATOM 2279 O O . HIS A 1 273 ? -0.741 7.666 8.723 1.00 63.00 273 HIS A O 1
ATOM 2285 N N . LEU A 1 274 ? -2.436 7.205 10.118 1.00 61.56 274 LEU A N 1
ATOM 2286 C CA . LEU A 1 274 ? -3.316 6.687 9.073 1.00 61.56 274 LEU A CA 1
ATOM 2287 C C . LEU A 1 274 ? -3.785 7.879 8.228 1.00 61.56 274 LEU A C 1
ATOM 2289 O O . LEU A 1 274 ? -4.802 8.511 8.499 1.00 61.56 274 LEU A O 1
ATOM 2293 N N . ALA A 1 275 ? -3.000 8.230 7.212 1.00 50.59 275 ALA A N 1
ATOM 2294 C CA . ALA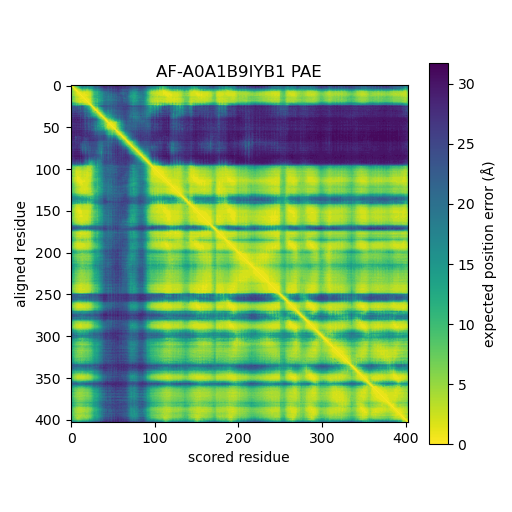 A 1 275 ? -3.266 9.346 6.309 1.00 50.59 275 ALA A CA 1
ATOM 2295 C C . ALA A 1 275 ? -4.459 9.096 5.355 1.00 50.59 275 ALA A C 1
ATOM 2297 O O . ALA A 1 275 ? -4.831 9.966 4.572 1.00 50.59 275 ALA A O 1
ATOM 2298 N N . PHE A 1 276 ? -5.103 7.937 5.489 1.00 55.12 276 PHE A N 1
ATOM 2299 C CA . PHE A 1 276 ? -6.245 7.439 4.722 1.00 55.12 276 PHE A CA 1
ATOM 2300 C C . PHE A 1 276 ? -7.494 8.318 4.889 1.00 55.12 276 PHE A C 1
ATOM 2302 O O . PHE A 1 276 ? -8.341 8.356 4.005 1.00 55.12 276 PHE A O 1
ATOM 2309 N N . ASN A 1 277 ? -7.586 9.101 5.972 1.00 50.38 277 ASN A N 1
ATOM 2310 C CA . ASN A 1 277 ? -8.806 9.849 6.292 1.00 50.38 277 ASN A CA 1
ATOM 2311 C C . ASN A 1 277 ? -9.147 10.994 5.328 1.00 50.38 277 ASN A C 1
ATOM 2313 O O . ASN A 1 277 ? -10.273 11.473 5.362 1.00 50.38 277 ASN A O 1
ATOM 2317 N N . HIS A 1 278 ? -8.223 11.442 4.474 1.00 50.34 278 HIS A N 1
ATOM 2318 C CA . HIS A 1 278 ? -8.519 12.490 3.486 1.00 50.34 278 HIS A CA 1
ATOM 2319 C C . HIS A 1 278 ? -9.077 11.957 2.158 1.00 50.34 278 HIS A C 1
ATOM 2321 O O . HIS A 1 278 ? -9.507 12.759 1.334 1.00 50.34 278 HIS A O 1
ATOM 2327 N N . TYR A 1 279 ? -9.071 10.638 1.949 1.00 54.09 279 TYR A N 1
ATOM 2328 C CA . TYR A 1 279 ? -9.306 10.028 0.635 1.00 54.09 279 TYR A CA 1
ATOM 2329 C C . TYR A 1 279 ? -10.315 8.878 0.683 1.00 54.09 279 TYR A C 1
ATOM 2331 O O . TYR A 1 279 ? -10.295 8.002 -0.181 1.00 54.09 279 TYR A O 1
ATOM 2339 N N . HIS A 1 280 ? -11.190 8.861 1.694 1.00 56.41 280 HIS A N 1
ATOM 2340 C CA . HIS A 1 280 ? -12.266 7.877 1.748 1.00 56.41 280 HIS A CA 1
ATOM 2341 C C . HIS A 1 280 ? -13.210 8.083 0.585 1.00 56.41 280 HIS A C 1
ATOM 2343 O O . HIS A 1 280 ? -13.865 9.117 0.465 1.00 56.41 280 HIS A O 1
ATOM 2349 N N . SER A 1 281 ? -13.281 7.068 -0.266 1.00 60.50 281 SER A N 1
ATOM 2350 C CA . SER A 1 281 ? -14.371 6.993 -1.209 1.00 60.50 281 SER A CA 1
ATOM 2351 C C . SER A 1 281 ? -15.667 6.684 -0.465 1.00 60.50 281 SER A C 1
ATOM 2353 O O . SER A 1 281 ? -15.692 5.876 0.463 1.00 60.50 281 SER A O 1
ATOM 2355 N N . LEU A 1 282 ? -16.773 7.237 -0.956 1.00 66.62 282 LEU A N 1
ATOM 2356 C CA . LEU A 1 282 ? -18.130 6.888 -0.534 1.00 66.62 282 LEU A CA 1
ATOM 2357 C C . LEU A 1 282 ? -18.443 5.392 -0.556 1.00 66.62 282 LEU A C 1
ATOM 2359 O O . LEU A 1 282 ? -19.408 4.973 0.076 1.00 66.62 282 LEU A O 1
ATOM 2363 N N . LYS A 1 283 ? -17.691 4.586 -1.315 1.00 74.94 283 LYS A N 1
ATOM 2364 C CA . LYS A 1 283 ? -17.956 3.146 -1.407 1.00 74.94 283 LYS A CA 1
ATOM 2365 C C . LYS A 1 283 ? -17.166 2.305 -0.411 1.00 74.94 283 LYS A C 1
ATOM 2367 O O . LYS A 1 283 ? -17.498 1.128 -0.298 1.00 74.94 283 LYS A O 1
ATOM 2372 N N . THR A 1 284 ? -16.160 2.847 0.280 1.00 84.00 284 THR A N 1
ATOM 2373 C CA . THR A 1 284 ? -15.363 2.061 1.235 1.00 84.00 284 THR A CA 1
ATOM 2374 C C . THR A 1 284 ? -16.246 1.639 2.401 1.00 84.00 284 THR A C 1
ATOM 2376 O O . THR A 1 284 ? -16.717 2.488 3.145 1.00 84.00 284 THR A O 1
ATOM 2379 N N . LYS A 1 285 ? -16.507 0.341 2.543 1.00 88.31 285 LYS A N 1
ATOM 2380 C CA . LYS A 1 285 ? -17.342 -0.238 3.604 1.00 88.31 285 LYS A CA 1
ATOM 2381 C C . LYS A 1 285 ? -16.515 -0.849 4.726 1.00 88.31 285 LYS A C 1
ATOM 2383 O O . LYS A 1 285 ? -17.005 -0.948 5.845 1.00 88.31 285 LYS A O 1
ATOM 2388 N N . SER A 1 286 ? -15.310 -1.323 4.421 1.00 90.88 286 SER A N 1
ATOM 2389 C CA . SER A 1 286 ? -14.464 -1.994 5.400 1.00 90.88 286 SER A CA 1
ATOM 2390 C C . SER A 1 286 ? -12.997 -1.637 5.207 1.00 90.88 286 SER A C 1
ATOM 2392 O O . SER A 1 286 ? -12.460 -1.745 4.104 1.00 90.88 286 SER A O 1
ATOM 2394 N N . THR A 1 287 ? -12.342 -1.271 6.303 1.00 90.62 287 THR A N 1
ATOM 2395 C CA . THR A 1 287 ? -10.906 -1.021 6.382 1.00 90.62 287 THR A CA 1
ATOM 2396 C C . THR A 1 287 ? -10.303 -1.891 7.483 1.00 90.62 287 THR A C 1
ATOM 2398 O O . THR A 1 287 ? -10.576 -1.692 8.664 1.00 90.62 287 THR A O 1
ATOM 2401 N N . ARG A 1 288 ? -9.456 -2.854 7.112 1.00 93.19 288 ARG A N 1
ATOM 2402 C CA . ARG A 1 288 ? -8.759 -3.765 8.033 1.00 93.19 288 ARG A CA 1
ATOM 2403 C C . ARG A 1 288 ? -7.276 -3.421 8.086 1.00 93.19 288 ARG A C 1
ATOM 2405 O O . ARG A 1 288 ? -6.634 -3.278 7.047 1.00 93.19 288 ARG A O 1
ATOM 2412 N N . ILE A 1 289 ? -6.712 -3.278 9.280 1.00 92.69 289 ILE A N 1
ATOM 2413 C CA . ILE A 1 289 ? -5.328 -2.831 9.465 1.00 92.69 289 ILE A CA 1
ATOM 2414 C C . ILE A 1 289 ? -4.622 -3.781 10.421 1.00 92.69 289 ILE A C 1
ATOM 2416 O O . ILE A 1 289 ? -4.844 -3.738 11.627 1.00 92.69 289 ILE A O 1
ATOM 2420 N N . PHE A 1 290 ? -3.737 -4.604 9.874 1.00 93.38 290 PHE A N 1
ATOM 2421 C CA . PHE A 1 290 ? -2.854 -5.478 10.629 1.00 93.38 290 PHE A CA 1
ATOM 2422 C C . PHE A 1 290 ? -1.608 -4.708 11.051 1.00 93.38 290 PHE A C 1
ATOM 2424 O O . PHE A 1 290 ? -0.762 -4.334 10.225 1.00 93.38 290 PHE A O 1
ATOM 2431 N N . LEU A 1 291 ? -1.523 -4.462 12.354 1.00 91.44 291 LEU A N 1
ATOM 2432 C CA . LEU A 1 291 ? -0.392 -3.804 12.979 1.00 91.44 291 LEU A CA 1
ATOM 2433 C C . LEU A 1 291 ? 0.780 -4.781 13.127 1.00 91.44 291 LEU A C 1
ATOM 2435 O O . LEU A 1 291 ? 0.597 -5.992 13.230 1.00 91.44 291 LEU A O 1
ATOM 2439 N N . ASP A 1 292 ? 1.995 -4.247 13.132 1.00 88.69 292 ASP A N 1
ATOM 2440 C CA . ASP A 1 292 ? 3.220 -5.016 13.357 1.00 88.69 292 ASP A CA 1
ATOM 2441 C C . ASP A 1 292 ? 4.074 -4.312 14.407 1.00 88.69 292 ASP A C 1
ATOM 2443 O O . ASP A 1 292 ? 4.175 -3.082 14.418 1.00 88.69 292 ASP A O 1
ATOM 2447 N N . ASP A 1 293 ? 4.683 -5.092 15.294 1.00 85.06 293 ASP A N 1
ATOM 2448 C CA . ASP A 1 293 ? 5.577 -4.583 16.328 1.00 85.06 293 ASP A CA 1
ATOM 2449 C C . ASP A 1 293 ? 7.026 -4.536 15.818 1.00 85.06 293 ASP A C 1
ATOM 2451 O O . ASP A 1 293 ? 7.466 -5.305 14.953 1.00 85.06 293 ASP A O 1
ATOM 2455 N N . CYS A 1 294 ? 7.787 -3.592 16.363 1.00 78.94 294 CYS A N 1
ATOM 2456 C CA . CYS A 1 294 ? 9.232 -3.559 16.208 1.00 78.94 294 CYS A CA 1
ATOM 2457 C C . CYS A 1 294 ? 9.860 -4.547 17.204 1.00 78.94 294 CYS A C 1
ATOM 2459 O O . CYS A 1 294 ? 9.395 -4.665 18.329 1.00 78.94 294 CYS A O 1
ATOM 2461 N N . LYS A 1 295 ? 10.945 -5.233 16.823 1.00 76.19 295 LYS A N 1
ATOM 2462 C CA . LYS A 1 295 ? 11.684 -6.131 17.737 1.00 76.19 295 LYS A CA 1
ATOM 2463 C C . LYS A 1 295 ? 12.633 -5.395 18.693 1.00 76.19 295 LYS A C 1
ATOM 2465 O O . LYS A 1 295 ? 13.385 -6.039 19.418 1.00 76.19 295 LYS A O 1
ATOM 2470 N N . ILE A 1 296 ? 12.680 -4.068 18.631 1.00 73.81 296 ILE A N 1
ATOM 2471 C CA . ILE A 1 296 ? 13.614 -3.271 19.424 1.00 73.81 296 ILE A CA 1
ATOM 2472 C C . ILE A 1 296 ? 13.023 -3.042 20.803 1.00 73.81 296 ILE A C 1
ATOM 2474 O O . ILE A 1 296 ? 11.927 -2.505 20.925 1.00 73.81 296 ILE A O 1
ATOM 2478 N N . ASP A 1 297 ? 13.793 -3.396 21.827 1.00 67.25 297 ASP A N 1
ATOM 2479 C CA . ASP A 1 297 ? 13.465 -3.073 23.207 1.00 67.25 297 ASP A CA 1
ATOM 2480 C C . ASP A 1 297 ? 13.623 -1.561 23.441 1.00 67.25 297 ASP A C 1
ATOM 2482 O O . ASP A 1 297 ? 14.733 -1.018 23.487 1.00 67.25 297 ASP A O 1
ATOM 2486 N N . HIS A 1 298 ? 12.480 -0.894 23.578 1.00 64.06 298 HIS A N 1
ATOM 2487 C CA . HIS A 1 298 ? 12.346 0.538 23.826 1.00 64.06 298 HIS A CA 1
ATOM 2488 C C . HIS A 1 298 ? 13.057 0.989 25.109 1.00 64.06 298 HIS A C 1
ATOM 2490 O O . HIS A 1 298 ? 13.507 2.128 25.194 1.00 64.06 298 HIS A O 1
ATOM 2496 N N . HIS A 1 299 ? 13.186 0.106 26.103 1.00 63.06 299 HIS A N 1
ATOM 2497 C CA . HIS A 1 299 ? 13.785 0.436 27.395 1.00 63.06 299 HIS A CA 1
ATOM 2498 C C . HIS A 1 299 ? 15.308 0.291 27.403 1.00 63.06 299 HIS A C 1
ATOM 2500 O O . HIS A 1 299 ? 15.966 0.797 28.312 1.00 63.06 299 HIS A O 1
ATOM 2506 N N . ARG A 1 300 ? 15.882 -0.395 26.406 1.00 65.38 300 ARG A N 1
ATOM 2507 C CA . ARG A 1 300 ? 17.325 -0.682 26.343 1.00 65.38 300 ARG A CA 1
ATOM 2508 C C . ARG A 1 300 ? 18.075 0.112 25.284 1.00 65.38 300 ARG A C 1
ATOM 2510 O O . ARG A 1 300 ? 19.303 0.131 25.331 1.00 65.38 300 ARG A O 1
ATOM 2517 N N . SER A 1 301 ? 17.378 0.751 24.343 1.00 65.69 301 SER A N 1
ATOM 2518 C CA . SER A 1 301 ? 18.019 1.569 23.312 1.00 65.69 301 SER A CA 1
ATOM 2519 C C . SER A 1 301 ? 17.811 3.063 23.576 1.00 65.69 301 SER A C 1
ATOM 2521 O O . SER A 1 301 ? 16.668 3.514 23.551 1.00 65.69 301 SER A O 1
ATOM 2523 N N . PRO A 1 302 ? 18.881 3.856 23.774 1.00 63.03 302 PRO A N 1
ATOM 2524 C CA . PRO A 1 302 ? 18.769 5.307 23.931 1.00 63.03 302 PRO A CA 1
ATOM 2525 C C . PRO A 1 302 ? 18.297 6.014 22.648 1.00 63.03 302 PRO A C 1
ATOM 2527 O O . PRO A 1 302 ? 17.794 7.130 22.719 1.00 63.03 302 PRO A O 1
ATOM 2530 N N . GLU A 1 303 ? 18.414 5.363 21.483 1.00 74.69 303 GLU A N 1
ATOM 2531 C CA . GLU A 1 303 ? 17.995 5.900 20.184 1.00 74.69 303 GLU A CA 1
ATOM 2532 C C . GLU A 1 303 ? 17.307 4.812 19.340 1.00 74.69 303 GLU A C 1
ATOM 2534 O O . GLU A 1 303 ? 17.882 4.245 18.412 1.00 74.69 303 GLU A O 1
ATOM 2539 N N . PRO A 1 304 ? 16.053 4.453 19.630 1.00 65.62 304 PRO A N 1
ATOM 2540 C CA . PRO A 1 304 ? 15.417 3.339 18.937 1.00 65.62 304 PRO A CA 1
ATOM 2541 C C . PRO A 1 304 ? 15.078 3.651 17.468 1.00 65.62 304 PRO A C 1
ATOM 2543 O O . PRO A 1 304 ? 15.027 2.738 16.644 1.00 65.62 304 PRO A O 1
ATOM 2546 N N . LEU A 1 305 ? 14.908 4.930 17.112 1.00 71.31 305 LEU A N 1
ATOM 2547 C CA . LEU A 1 305 ? 14.656 5.367 15.733 1.00 71.31 305 LEU A CA 1
ATOM 2548 C C . LEU A 1 305 ? 15.882 5.229 14.823 1.00 71.31 305 LEU A C 1
ATOM 2550 O O . LEU A 1 305 ? 15.718 5.045 13.618 1.00 71.31 305 LEU A O 1
ATOM 2554 N N . THR A 1 306 ? 17.100 5.279 15.373 1.00 71.38 306 THR A N 1
ATOM 2555 C CA . THR A 1 306 ? 18.315 5.027 14.581 1.00 71.38 306 THR A CA 1
ATOM 2556 C C . THR A 1 306 ? 18.470 3.541 14.261 1.00 71.38 306 THR A C 1
ATOM 2558 O O . THR A 1 306 ? 18.980 3.194 13.197 1.00 71.38 306 THR A O 1
ATOM 2561 N N . LEU A 1 307 ? 17.954 2.670 15.134 1.00 76.44 307 LEU A N 1
ATOM 2562 C CA . LEU A 1 307 ? 17.939 1.218 14.958 1.00 76.44 307 LEU A CA 1
ATOM 2563 C C . LEU A 1 307 ? 16.746 0.713 14.115 1.00 76.44 307 LEU A C 1
ATOM 2565 O O . LEU A 1 307 ? 16.859 -0.274 13.385 1.00 76.44 307 LEU A O 1
ATOM 2569 N N . CYS A 1 308 ? 15.584 1.369 14.195 1.00 83.00 308 CYS A N 1
ATOM 2570 C CA . CYS A 1 308 ? 14.426 1.104 13.339 1.00 83.00 308 CYS A CA 1
ATOM 2571 C C . CYS A 1 308 ? 13.719 2.419 12.986 1.00 83.00 308 CYS A C 1
ATOM 2573 O O . CYS A 1 308 ? 12.960 2.945 13.800 1.00 83.00 308 CYS A O 1
ATOM 2575 N N . PRO A 1 309 ? 13.851 2.903 11.742 1.00 81.69 309 PRO A N 1
ATOM 2576 C CA . PRO A 1 309 ? 13.157 4.109 11.284 1.00 81.69 309 PRO A CA 1
ATOM 2577 C C . PRO A 1 309 ? 11.626 4.058 11.411 1.00 81.69 309 PRO A C 1
ATOM 2579 O O . PRO A 1 309 ? 10.967 5.089 11.468 1.00 81.69 309 PRO A O 1
ATOM 2582 N N . GLN A 1 310 ? 11.049 2.854 11.450 1.00 84.00 310 GLN A N 1
ATOM 2583 C CA . GLN A 1 310 ? 9.612 2.609 11.640 1.00 84.00 310 GLN A CA 1
ATOM 2584 C C . GLN A 1 310 ? 9.252 2.234 13.082 1.00 84.00 310 GLN A C 1
ATOM 2586 O O . GLN A 1 310 ? 8.245 1.572 13.329 1.00 84.00 310 GLN A O 1
ATOM 2591 N N . HIS A 1 311 ? 10.114 2.555 14.037 1.00 84.31 311 HIS A N 1
ATOM 2592 C CA . HIS A 1 311 ? 9.841 2.274 15.431 1.00 84.31 311 HIS A CA 1
ATOM 2593 C C . HIS A 1 311 ? 8.640 3.091 15.912 1.00 84.31 311 HIS A C 1
ATOM 2595 O O . HIS A 1 311 ? 8.466 4.250 15.538 1.00 84.31 311 HIS A O 1
ATOM 2601 N N . THR A 1 312 ? 7.767 2.478 16.702 1.00 82.25 312 THR A N 1
ATOM 2602 C CA . THR A 1 312 ? 6.555 3.129 17.207 1.00 82.25 312 THR A CA 1
ATOM 2603 C C . THR A 1 312 ? 6.236 2.551 18.561 1.00 82.25 312 THR A C 1
ATOM 2605 O O . THR A 1 312 ? 6.146 1.332 18.701 1.00 82.25 312 THR A O 1
ATOM 2608 N N . ILE A 1 313 ? 6.101 3.437 19.540 1.00 82.94 313 ILE A N 1
ATOM 2609 C CA . ILE A 1 313 ? 5.784 3.069 20.916 1.00 82.94 313 ILE A CA 1
ATOM 2610 C C . ILE A 1 313 ? 4.261 2.959 21.082 1.00 82.94 313 ILE A C 1
ATOM 2612 O O . ILE A 1 313 ? 3.487 3.411 20.231 1.00 82.94 313 ILE A O 1
ATOM 2616 N N . GLU A 1 314 ? 3.807 2.348 22.168 1.00 82.50 314 GLU A N 1
ATOM 2617 C CA . GLU A 1 314 ? 2.378 2.163 22.431 1.00 82.50 314 GLU A CA 1
ATOM 2618 C C . GLU A 1 314 ? 1.611 3.493 22.542 1.00 82.50 314 GLU A C 1
ATOM 2620 O O . GLU A 1 314 ? 0.514 3.639 21.994 1.00 82.50 314 GLU A O 1
ATOM 2625 N N . GLU A 1 315 ? 2.221 4.509 23.147 1.00 83.50 315 GLU A N 1
ATOM 2626 C CA . GLU A 1 315 ? 1.663 5.853 23.272 1.00 83.50 315 GLU A CA 1
ATOM 2627 C C . GLU A 1 315 ? 1.435 6.515 21.907 1.00 83.50 315 GLU A C 1
ATOM 2629 O O . GLU A 1 315 ? 0.386 7.128 21.687 1.00 83.50 315 GLU A O 1
ATOM 2634 N N . ASP A 1 316 ? 2.355 6.342 20.956 1.00 83.38 316 ASP A N 1
ATOM 2635 C CA . ASP A 1 316 ? 2.196 6.863 19.593 1.00 83.38 316 ASP A CA 1
ATOM 2636 C C . ASP A 1 316 ? 1.004 6.201 18.894 1.00 83.38 316 ASP A C 1
ATOM 2638 O O . ASP A 1 316 ? 0.234 6.857 18.186 1.00 83.38 316 ASP A O 1
ATOM 2642 N N . ARG A 1 317 ? 0.783 4.903 19.134 1.00 84.75 317 ARG A N 1
ATOM 2643 C CA . ARG A 1 317 ? -0.388 4.192 18.601 1.00 84.75 317 ARG A CA 1
ATOM 2644 C C . ARG A 1 317 ? -1.688 4.701 19.201 1.00 84.75 317 ARG A C 1
ATOM 2646 O O . ARG A 1 317 ? -2.656 4.881 18.459 1.00 84.75 317 ARG A O 1
ATOM 2653 N N . LYS A 1 318 ? -1.708 5.010 20.500 1.00 87.00 318 LYS A N 1
ATOM 2654 C CA . LYS A 1 318 ? -2.847 5.676 21.146 1.00 87.00 318 LYS A CA 1
ATOM 2655 C C . LYS A 1 318 ? -3.130 7.037 20.504 1.00 87.00 318 LYS A C 1
ATOM 2657 O O . LYS A 1 318 ? -4.285 7.346 20.198 1.00 87.00 318 LYS A O 1
ATOM 2662 N N . VAL A 1 319 ? -2.095 7.841 20.245 1.00 85.50 319 VAL A N 1
ATOM 2663 C CA . VAL A 1 319 ? -2.231 9.130 19.541 1.00 85.50 319 VAL A CA 1
ATOM 2664 C C . VAL A 1 319 ? -2.780 8.926 18.126 1.00 85.50 319 VAL A C 1
ATOM 2666 O O . VAL A 1 319 ? -3.679 9.657 17.699 1.00 85.50 319 VAL A O 1
ATOM 2669 N N . HIS A 1 320 ? -2.301 7.913 17.403 1.00 79.12 320 HIS A N 1
ATOM 2670 C CA . HIS A 1 320 ? -2.808 7.572 16.075 1.00 79.12 320 HIS A CA 1
ATOM 2671 C C . HIS A 1 320 ? -4.283 7.172 16.099 1.00 79.12 320 HIS A C 1
ATOM 2673 O O . HIS A 1 320 ? -5.053 7.713 15.305 1.00 79.12 320 HIS A O 1
ATOM 2679 N N . LEU A 1 321 ? -4.697 6.314 17.036 1.00 83.88 321 LEU A N 1
ATOM 2680 C CA . LEU A 1 321 ? -6.099 5.940 17.239 1.00 83.88 321 LEU A CA 1
ATOM 2681 C C . LEU A 1 321 ? -6.972 7.179 17.483 1.00 83.88 321 LEU A C 1
ATOM 2683 O O . LEU A 1 321 ? -8.003 7.365 16.835 1.00 83.88 321 LEU A O 1
ATOM 2687 N N . GLY A 1 322 ? -6.504 8.080 18.352 1.00 85.06 322 GLY A N 1
ATOM 2688 C CA . GLY A 1 322 ? -7.168 9.352 18.627 1.00 85.06 322 GLY A CA 1
ATOM 2689 C C . GLY A 1 322 ? -7.300 10.232 17.385 1.00 85.06 322 GLY A C 1
ATOM 2690 O O . GLY A 1 322 ? -8.342 10.857 17.174 1.00 85.06 322 GLY A O 1
ATOM 2691 N N . SER A 1 323 ? -6.272 10.249 16.533 1.00 82.00 323 SER A N 1
ATOM 2692 C CA . SER A 1 323 ? -6.266 10.991 15.270 1.00 82.00 323 SER A CA 1
ATOM 2693 C C . SER A 1 323 ? -7.312 10.469 14.282 1.00 82.00 323 SER A C 1
ATOM 2695 O O . SER A 1 323 ? -7.987 11.286 13.656 1.00 82.00 323 SER A O 1
ATOM 2697 N N . ILE A 1 324 ? -7.495 9.143 14.173 1.00 79.88 324 ILE A N 1
ATOM 2698 C CA . ILE A 1 324 ? -8.510 8.537 13.290 1.00 79.88 324 ILE A CA 1
ATOM 2699 C C . ILE A 1 324 ? -9.899 9.051 13.674 1.00 79.88 324 ILE A C 1
ATOM 2701 O O . ILE A 1 324 ? -10.581 9.670 12.856 1.00 79.88 324 ILE A O 1
ATOM 2705 N N . VAL A 1 325 ? -10.265 8.862 14.946 1.00 83.38 325 VAL A N 1
ATOM 2706 C CA . VAL A 1 325 ? -11.583 9.218 15.489 1.00 83.38 325 VAL A CA 1
ATOM 2707 C C . VAL A 1 325 ? -11.824 10.726 15.399 1.00 83.38 325 VAL A C 1
ATOM 2709 O O . VAL A 1 325 ? -12.878 11.172 14.944 1.00 83.38 325 VAL A O 1
ATOM 2712 N N . SER A 1 326 ? -10.828 11.530 15.781 1.00 80.94 326 SER A N 1
ATOM 2713 C CA . SER A 1 326 ? -10.950 12.992 15.778 1.00 80.94 326 SER A CA 1
ATOM 2714 C C . SER A 1 326 ? -11.101 13.552 14.363 1.00 80.94 326 SER A C 1
ATOM 2716 O O . SER A 1 326 ? -11.873 14.487 14.149 1.00 80.94 326 SER A O 1
ATOM 2718 N N . LYS A 1 327 ? -10.367 13.007 13.381 1.00 75.12 327 LYS A N 1
ATOM 2719 C CA . LYS A 1 327 ? -10.477 13.429 11.978 1.00 75.12 327 LYS A CA 1
ATOM 2720 C C . LYS A 1 327 ? -11.821 13.032 11.377 1.00 75.12 327 LYS A C 1
ATOM 2722 O O . LYS A 1 327 ? -12.431 13.873 10.728 1.00 75.12 327 LYS A O 1
ATOM 2727 N N . ASP A 1 328 ? -12.302 11.818 11.637 1.00 74.50 328 ASP A N 1
ATOM 2728 C CA . ASP A 1 328 ? -13.620 11.375 11.173 1.00 74.50 328 ASP A CA 1
ATOM 2729 C C . ASP A 1 328 ? -14.742 12.262 11.741 1.00 74.50 328 ASP A C 1
ATOM 2731 O O . ASP A 1 328 ? -15.575 12.768 10.992 1.00 74.50 328 ASP A O 1
ATOM 2735 N N . CYS A 1 329 ? -14.674 12.606 13.033 1.00 74.56 329 CYS A N 1
ATOM 2736 C CA . CYS A 1 329 ? -15.601 13.563 13.645 1.00 74.56 329 CYS A CA 1
ATOM 2737 C C . CYS A 1 329 ? -15.521 14.961 13.016 1.00 74.56 329 CYS A C 1
ATOM 2739 O O . CYS A 1 329 ? -16.540 15.638 12.883 1.00 74.56 329 CYS A O 1
ATOM 2741 N N . ARG A 1 330 ? -14.323 15.428 12.638 1.00 74.75 330 ARG A N 1
ATOM 2742 C CA . ARG A 1 330 ? -14.169 16.705 11.923 1.00 74.75 330 ARG A CA 1
ATOM 2743 C C . ARG A 1 330 ? -14.813 16.635 10.541 1.00 74.75 330 ARG A C 1
ATOM 2745 O O . ARG A 1 330 ? -15.577 17.533 10.214 1.00 74.75 330 ARG A O 1
ATOM 2752 N N . ILE A 1 331 ? -14.568 15.576 9.770 1.00 70.38 331 ILE A N 1
ATOM 2753 C CA . ILE A 1 331 ? -15.189 15.363 8.451 1.00 70.38 331 ILE A CA 1
ATOM 2754 C C . ILE A 1 331 ? -16.715 15.310 8.585 1.00 70.38 331 ILE A C 1
ATOM 2756 O O . ILE A 1 331 ? -17.418 16.001 7.853 1.00 70.38 331 ILE A O 1
ATOM 2760 N N . ALA A 1 332 ? -17.232 14.602 9.592 1.00 64.12 332 ALA A N 1
ATOM 2761 C CA . ALA A 1 332 ? -18.659 14.557 9.886 1.00 64.12 332 ALA A CA 1
ATOM 2762 C C . ALA A 1 332 ? -19.250 15.940 10.227 1.00 64.12 332 ALA A C 1
ATOM 2764 O O . ALA A 1 332 ? -20.402 16.211 9.902 1.00 64.12 332 ALA A O 1
ATOM 2765 N N . LYS A 1 333 ? -18.481 16.852 10.838 1.00 65.50 333 LYS A N 1
ATOM 2766 C CA . LYS A 1 333 ? -18.913 18.247 11.052 1.00 65.50 333 LYS A CA 1
ATOM 2767 C C . LYS A 1 333 ? -18.958 19.058 9.754 1.00 65.50 333 LYS A C 1
ATOM 2769 O O . LYS A 1 333 ? -19.800 19.942 9.636 1.00 65.50 333 LYS A O 1
ATOM 2774 N N . TYR A 1 334 ? -18.105 18.743 8.779 1.00 63.56 334 TYR A N 1
ATOM 2775 C CA . TYR A 1 334 ? -18.117 19.358 7.445 1.00 63.56 334 TYR A CA 1
ATOM 2776 C C . TYR A 1 334 ? -19.199 18.785 6.507 1.00 63.56 334 TYR A C 1
ATOM 2778 O O . TYR A 1 334 ? -19.305 19.248 5.372 1.00 63.56 334 TYR A O 1
ATOM 2786 N N . LYS A 1 335 ? -20.062 17.863 6.980 1.00 57.41 335 LYS A N 1
ATOM 2787 C CA . LYS A 1 335 ? -21.250 17.348 6.257 1.00 57.41 335 LYS A CA 1
ATOM 2788 C C . LYS A 1 335 ? -22.139 18.440 5.654 1.00 57.41 335 LYS A C 1
ATOM 2790 O O . LYS A 1 335 ? -22.867 18.166 4.709 1.00 57.41 335 LYS A O 1
ATOM 2795 N N . SER A 1 336 ? -22.097 19.661 6.191 1.00 52.47 336 SER A N 1
ATOM 2796 C CA . SER A 1 336 ? -22.857 20.802 5.675 1.00 52.47 336 SER A CA 1
ATOM 2797 C C . SER A 1 336 ? -22.376 21.322 4.316 1.00 52.47 336 SER A C 1
ATOM 2799 O O . SER A 1 336 ? -23.116 22.071 3.684 1.00 52.47 336 SER A O 1
ATOM 2801 N N . LEU A 1 337 ? -21.169 20.956 3.867 1.00 53.62 337 LEU A N 1
ATOM 2802 C CA . LEU A 1 337 ? -20.582 21.442 2.613 1.00 53.62 337 LEU A CA 1
ATOM 2803 C C . LEU A 1 337 ? -20.679 20.428 1.468 1.00 53.62 337 LEU A C 1
ATOM 2805 O O . LEU A 1 337 ? -20.883 20.843 0.332 1.00 53.62 337 LEU A O 1
ATOM 2809 N N . ASP A 1 338 ? -20.570 19.127 1.756 1.00 57.75 338 ASP A N 1
ATOM 2810 C CA . ASP A 1 338 ? -20.794 18.064 0.771 1.00 57.75 338 ASP A CA 1
ATOM 2811 C C . ASP A 1 338 ? -21.111 16.717 1.466 1.00 57.75 338 ASP A C 1
ATOM 2813 O O . ASP A 1 338 ? -20.218 16.098 2.059 1.00 57.75 338 ASP A O 1
ATOM 2817 N N . PRO A 1 339 ? -22.368 16.231 1.411 1.00 57.44 339 PRO A N 1
ATOM 2818 C CA . PRO A 1 339 ? -22.749 14.914 1.927 1.00 57.44 339 PRO A CA 1
ATOM 2819 C C . PRO A 1 339 ? -21.964 13.759 1.286 1.00 57.44 339 PRO A C 1
ATOM 2821 O O . PRO A 1 339 ? -21.893 12.678 1.866 1.00 57.44 339 PRO A O 1
ATOM 2824 N N . ALA A 1 340 ? -21.359 13.980 0.113 1.00 58.09 340 ALA A N 1
ATOM 2825 C CA . ALA A 1 340 ? -20.581 12.993 -0.623 1.00 58.09 340 ALA A CA 1
ATOM 2826 C C . ALA A 1 340 ? -19.193 12.697 -0.014 1.00 58.09 340 ALA A C 1
ATOM 2828 O O . ALA A 1 340 ? -18.469 11.860 -0.540 1.00 58.09 340 ALA A O 1
ATOM 2829 N N . LEU A 1 341 ? -18.790 13.357 1.076 1.00 59.94 341 LEU A N 1
ATOM 2830 C CA . LEU A 1 341 ? -17.441 13.209 1.647 1.00 59.94 341 LEU A CA 1
ATOM 2831 C C . LEU A 1 341 ? -17.359 12.292 2.874 1.00 59.94 341 LEU A C 1
ATOM 2833 O O . LEU A 1 341 ? -16.276 12.114 3.431 1.00 59.94 341 LEU A O 1
ATOM 2837 N N . HIS A 1 342 ? -18.476 11.722 3.332 1.00 66.69 342 HIS A N 1
ATOM 2838 C CA . HIS A 1 342 ? -18.491 10.929 4.558 1.00 66.69 342 HIS A CA 1
ATOM 2839 C C . HIS A 1 342 ? -19.314 9.653 4.407 1.00 66.69 342 HIS A C 1
ATOM 2841 O O . HIS A 1 342 ? -20.527 9.711 4.215 1.00 66.69 342 HIS A O 1
ATOM 2847 N N . ASN A 1 343 ? -18.659 8.499 4.554 1.00 72.44 343 ASN A N 1
ATOM 2848 C CA . ASN A 1 343 ? -19.342 7.216 4.603 1.00 72.44 343 ASN A CA 1
ATOM 2849 C C . ASN A 1 343 ? -19.529 6.743 6.052 1.00 72.44 343 ASN A C 1
ATOM 2851 O O . ASN A 1 343 ? -18.598 6.253 6.688 1.00 72.44 343 ASN A O 1
ATOM 2855 N N . GLU A 1 344 ? -20.756 6.846 6.561 1.00 74.31 344 GLU A N 1
ATOM 2856 C CA . GLU A 1 344 ? -21.116 6.352 7.898 1.00 74.31 344 GLU A CA 1
ATOM 2857 C C . GLU A 1 344 ? -21.104 4.819 8.004 1.00 74.31 344 GLU A C 1
ATOM 2859 O O . GLU A 1 344 ? -21.090 4.285 9.111 1.00 74.31 344 GLU A O 1
ATOM 2864 N N . GLN A 1 345 ? -21.112 4.110 6.870 1.00 80.56 345 GLN A N 1
ATOM 2865 C CA . GLN A 1 345 ? -21.099 2.646 6.824 1.00 80.56 345 GLN A CA 1
ATOM 2866 C C . GLN A 1 345 ? -19.687 2.056 6.877 1.00 80.56 345 GLN A C 1
ATOM 2868 O O . GLN A 1 345 ? -19.555 0.838 6.946 1.00 80.56 345 GLN A O 1
ATOM 2873 N N . ASP A 1 346 ? -18.646 2.889 6.819 1.00 83.12 346 ASP A N 1
ATOM 2874 C CA . ASP A 1 346 ? -17.265 2.415 6.834 1.00 83.12 346 ASP A CA 1
ATOM 2875 C C . ASP A 1 346 ? -16.888 1.870 8.219 1.00 83.12 346 ASP A C 1
ATOM 2877 O O . ASP A 1 346 ? -16.903 2.604 9.217 1.00 83.12 346 ASP A O 1
ATOM 2881 N N . GLN A 1 347 ? -16.567 0.576 8.261 1.00 89.69 347 GLN A N 1
ATOM 2882 C CA . GLN A 1 347 ? -16.145 -0.161 9.446 1.00 89.69 347 GLN A CA 1
ATOM 2883 C C . GLN A 1 347 ? -14.631 -0.361 9.458 1.00 89.69 347 GLN A C 1
ATOM 2885 O O . GLN A 1 347 ? -14.036 -0.867 8.511 1.00 89.69 347 GLN A O 1
ATOM 2890 N N . TRP A 1 348 ? -14.019 -0.036 10.585 1.00 89.56 348 TRP A N 1
ATOM 2891 C CA . TRP A 1 348 ? -12.593 -0.126 10.828 1.00 89.56 348 TRP A CA 1
ATOM 2892 C C . TRP A 1 348 ? -12.313 -1.290 11.757 1.00 89.56 348 TRP A C 1
ATOM 2894 O O . TRP A 1 348 ? -12.844 -1.345 12.863 1.00 89.56 348 TRP A O 1
ATOM 2904 N N . GLU A 1 349 ? -11.433 -2.186 11.336 1.00 92.94 349 GLU A N 1
ATOM 2905 C CA . GLU A 1 349 ? -10.875 -3.221 12.193 1.00 92.94 349 GLU A CA 1
ATOM 2906 C C . GLU A 1 349 ? -9.374 -2.987 12.353 1.00 92.94 349 GLU A C 1
ATOM 2908 O O . GLU A 1 349 ? -8.615 -3.019 11.383 1.00 92.94 349 GLU A O 1
ATOM 2913 N N . LEU A 1 350 ? -8.943 -2.750 13.589 1.00 92.50 350 LEU A N 1
ATOM 2914 C CA . LEU A 1 350 ? -7.536 -2.713 13.963 1.00 92.50 350 LEU A CA 1
ATOM 2915 C C . LEU A 1 350 ? -7.157 -4.075 14.534 1.00 92.50 350 LEU A C 1
ATOM 2917 O O . LEU A 1 350 ? -7.640 -4.465 15.596 1.00 92.50 350 LEU A O 1
ATOM 2921 N N . ILE A 1 351 ? -6.299 -4.793 13.819 1.00 93.50 351 ILE A N 1
ATOM 2922 C CA . ILE A 1 351 ? -5.793 -6.092 14.237 1.00 93.50 351 ILE A CA 1
ATOM 2923 C C . ILE A 1 351 ? -4.463 -5.862 14.945 1.00 93.50 351 ILE A C 1
ATOM 2925 O O . ILE A 1 351 ? -3.511 -5.341 14.352 1.00 93.50 351 ILE A O 1
ATOM 2929 N N . LEU A 1 352 ? -4.421 -6.224 16.225 1.00 91.38 352 LEU A N 1
ATOM 2930 C CA . LEU A 1 352 ? -3.241 -6.064 17.062 1.00 91.38 352 LEU A CA 1
ATOM 2931 C C . LEU A 1 352 ? -2.075 -6.911 16.529 1.00 91.38 352 LEU A C 1
ATOM 2933 O O . LEU A 1 352 ? -2.303 -7.962 15.925 1.00 91.38 352 LEU A O 1
ATOM 2937 N N . PRO A 1 353 ? -0.825 -6.469 16.745 1.00 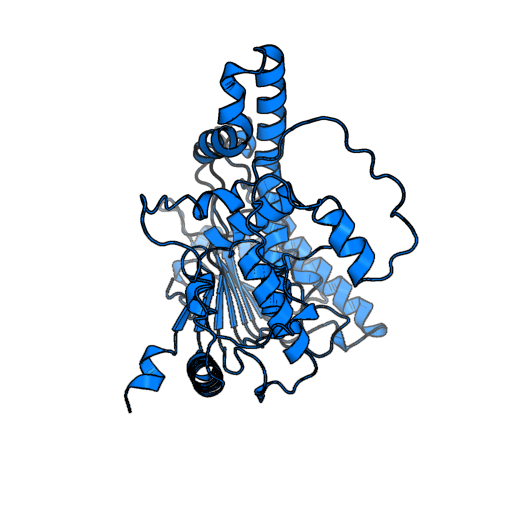87.94 353 PRO A N 1
ATOM 2938 C CA . PRO A 1 353 ? 0.344 -7.228 16.336 1.00 87.94 353 PRO A CA 1
ATOM 2939 C C . PRO A 1 353 ? 0.359 -8.612 16.968 1.00 87.94 353 PRO A C 1
ATOM 2941 O O . PRO A 1 353 ? -0.102 -8.806 18.093 1.00 87.94 353 PRO A O 1
ATOM 2944 N N . ARG A 1 354 ? 0.961 -9.565 16.258 1.00 85.38 354 ARG A N 1
ATOM 2945 C CA . ARG A 1 354 ? 1.230 -10.882 16.824 1.00 85.38 354 ARG A CA 1
ATOM 2946 C C . ARG A 1 354 ? 2.174 -10.735 18.031 1.00 85.38 354 ARG A C 1
ATOM 2948 O O . ARG A 1 354 ? 3.234 -10.125 17.865 1.00 85.38 354 ARG A O 1
ATOM 2955 N N . PRO A 1 355 ? 1.846 -11.305 19.202 1.00 78.44 355 PRO A N 1
ATOM 2956 C CA . PRO A 1 355 ? 2.712 -11.233 20.374 1.00 78.44 355 PRO A CA 1
ATOM 2957 C C . PRO A 1 355 ? 4.057 -11.920 20.091 1.00 78.44 355 PRO A C 1
ATOM 2959 O O . PRO A 1 355 ? 4.116 -12.974 19.449 1.00 78.44 355 PRO A O 1
ATOM 2962 N N . PHE A 1 356 ? 5.154 -11.299 20.536 1.00 65.50 356 PHE A N 1
ATOM 2963 C CA . PHE A 1 356 ? 6.513 -11.830 20.355 1.00 65.50 356 PHE A CA 1
ATOM 2964 C C . PHE A 1 356 ? 6.914 -12.857 21.427 1.00 65.50 356 PHE A C 1
ATOM 2966 O O . PHE A 1 356 ? 7.844 -13.632 21.202 1.00 65.50 356 PHE A O 1
ATOM 2973 N N . VAL A 1 357 ? 6.228 -12.862 22.570 1.00 64.94 357 VAL A N 1
ATOM 2974 C CA . VAL A 1 357 ? 6.472 -13.701 23.759 1.00 64.94 357 VAL A CA 1
ATOM 2975 C C . VAL A 1 357 ? 5.107 -14.207 24.264 1.00 64.94 357 VAL A C 1
ATOM 2977 O O . VAL A 1 357 ? 4.087 -13.815 23.703 1.00 64.94 357 VAL A O 1
ATOM 2980 N N . GLU A 1 358 ? 5.053 -15.050 25.301 1.00 62.97 358 GLU A N 1
ATOM 2981 C CA . GLU A 1 358 ? 3.838 -15.384 26.080 1.00 62.97 358 GLU A CA 1
ATOM 2982 C C . GLU A 1 358 ? 3.218 -14.151 26.790 1.00 62.97 358 GLU A C 1
ATOM 2984 O O . GLU A 1 358 ? 2.792 -14.219 27.938 1.00 62.97 358 GLU A O 1
ATOM 2989 N N . GLU A 1 359 ? 3.207 -12.987 26.140 1.00 66.50 359 GLU A N 1
ATOM 2990 C CA . GLU A 1 359 ? 2.374 -11.864 26.543 1.00 66.50 359 GLU A CA 1
ATOM 2991 C C . GLU A 1 359 ? 0.912 -12.266 26.379 1.00 66.50 359 GLU A C 1
ATOM 2993 O O . GLU A 1 359 ? 0.509 -12.810 25.345 1.00 66.50 359 GLU A O 1
ATOM 2998 N N . ASP A 1 360 ? 0.112 -11.980 27.401 1.00 78.94 360 ASP A N 1
ATOM 2999 C CA . ASP A 1 360 ? -1.319 -12.226 27.360 1.00 78.94 360 ASP A CA 1
ATOM 3000 C C . ASP A 1 360 ? -1.969 -11.270 26.344 1.00 78.94 360 ASP A C 1
ATOM 3002 O O . ASP A 1 360 ? -2.115 -10.067 26.589 1.00 78.94 360 ASP A O 1
ATOM 3006 N N . GLU A 1 361 ? -2.372 -11.801 25.182 1.00 83.44 361 GLU A N 1
ATOM 3007 C CA . GLU A 1 361 ? -3.127 -11.044 24.172 1.00 83.44 361 GLU A CA 1
ATOM 3008 C C . GLU A 1 361 ? -4.377 -10.388 24.782 1.00 83.44 361 GLU A C 1
ATOM 3010 O O . GLU A 1 361 ? -4.791 -9.317 24.332 1.00 83.44 361 GLU A O 1
ATOM 3015 N N . SER A 1 362 ? -4.949 -10.995 25.828 1.00 84.88 362 SER A N 1
ATOM 3016 C CA . SER A 1 362 ? -6.110 -10.473 26.548 1.00 84.88 362 SER A CA 1
ATOM 3017 C C . SER A 1 362 ? -5.772 -9.182 27.288 1.00 84.88 362 SER A C 1
ATOM 3019 O O . SER A 1 362 ? -6.554 -8.233 27.247 1.00 84.88 362 SER A O 1
ATOM 3021 N N . GLU A 1 363 ? -4.602 -9.104 27.929 1.00 87.00 363 GLU A N 1
ATOM 3022 C CA . GLU A 1 363 ? -4.153 -7.897 28.629 1.00 87.00 363 GLU A CA 1
ATOM 3023 C C . GLU A 1 363 ? -3.919 -6.744 27.649 1.00 87.00 363 GLU A C 1
ATOM 3025 O O . GLU A 1 363 ? -4.420 -5.632 27.854 1.00 87.00 363 GLU A O 1
ATOM 3030 N N . ARG A 1 364 ? -3.243 -7.022 26.526 1.00 85.25 364 ARG A N 1
ATOM 3031 C CA . ARG A 1 364 ? -3.039 -6.024 25.466 1.00 85.25 364 ARG A CA 1
ATOM 3032 C C . ARG A 1 364 ? -4.370 -5.549 24.887 1.00 85.25 364 ARG A C 1
ATOM 3034 O O . ARG A 1 364 ? -4.574 -4.342 24.753 1.00 85.25 364 ARG A O 1
ATOM 3041 N N . LEU A 1 365 ? -5.301 -6.462 24.603 1.00 89.31 365 LEU A N 1
ATOM 3042 C CA . LEU A 1 365 ? -6.637 -6.104 24.121 1.00 89.31 365 LEU A CA 1
ATOM 3043 C C . LEU A 1 365 ? -7.381 -5.211 25.124 1.00 89.31 365 LEU A C 1
ATOM 3045 O O . LEU A 1 365 ? -7.951 -4.196 24.723 1.00 89.31 365 LEU A O 1
ATOM 3049 N N . MET A 1 366 ? -7.334 -5.532 26.421 1.00 90.50 366 MET A N 1
ATOM 3050 C CA . MET A 1 366 ? -7.959 -4.718 27.470 1.00 90.50 366 MET A CA 1
ATOM 3051 C C . MET A 1 366 ? -7.393 -3.292 27.518 1.00 90.50 366 MET A C 1
ATOM 3053 O O . MET A 1 366 ? -8.154 -2.335 27.678 1.00 90.50 366 MET A O 1
ATOM 3057 N N . ASN A 1 367 ? -6.078 -3.125 27.347 1.00 90.44 367 ASN A N 1
ATOM 3058 C CA . ASN A 1 367 ? -5.453 -1.802 27.298 1.00 90.44 367 ASN A CA 1
ATOM 3059 C C . ASN A 1 367 ? -5.921 -0.990 26.081 1.00 90.44 367 ASN A C 1
ATOM 3061 O O . ASN A 1 367 ? -6.256 0.190 26.215 1.00 90.44 367 ASN A O 1
ATOM 3065 N N . TRP A 1 368 ? -6.016 -1.626 24.914 1.00 91.12 368 TRP A N 1
ATOM 3066 C CA . TRP A 1 368 ? -6.483 -0.981 23.687 1.00 91.12 368 TRP A CA 1
ATOM 3067 C C . TRP A 1 368 ? -7.972 -0.625 23.719 1.00 91.12 368 TRP A C 1
ATOM 3069 O O . TRP A 1 368 ? -8.339 0.478 23.310 1.00 91.12 368 TRP A O 1
ATOM 3079 N N . GLU A 1 369 ? -8.830 -1.500 24.249 1.00 92.31 369 GLU A N 1
ATOM 3080 C CA . GLU A 1 369 ? -10.252 -1.193 24.453 1.00 92.31 369 GLU A CA 1
ATOM 3081 C C . GLU A 1 369 ? -10.429 -0.046 25.460 1.00 92.31 369 GLU A C 1
ATOM 3083 O O . GLU A 1 369 ? -11.202 0.879 25.213 1.00 92.31 369 GLU A O 1
ATOM 3088 N N . ARG A 1 370 ? -9.617 0.008 26.527 1.00 93.31 370 ARG A N 1
ATOM 3089 C CA . ARG A 1 370 ? -9.608 1.157 27.447 1.00 93.31 370 ARG A CA 1
ATOM 3090 C C . ARG A 1 370 ? -9.227 2.460 26.737 1.00 93.31 370 ARG A C 1
ATOM 3092 O O . ARG A 1 370 ? -9.846 3.495 26.984 1.00 93.31 370 ARG A O 1
ATOM 3099 N N . TRP A 1 371 ? -8.219 2.446 25.859 1.00 92.81 371 TRP A N 1
ATOM 3100 C CA . TRP A 1 371 ? -7.856 3.635 25.075 1.00 92.81 371 TRP A CA 1
ATOM 3101 C C . TRP A 1 371 ? -8.956 4.045 24.106 1.00 92.81 371 TRP A C 1
ATOM 3103 O O . TRP A 1 371 ? -9.237 5.237 23.978 1.00 92.81 371 TRP A O 1
ATOM 3113 N N . LYS A 1 372 ? -9.584 3.075 23.440 1.00 92.25 372 LYS A N 1
ATOM 3114 C CA . LYS A 1 372 ? -10.734 3.302 22.568 1.00 92.25 372 LYS A CA 1
ATOM 3115 C C . LYS A 1 372 ? -11.864 3.977 23.341 1.00 92.25 372 LYS A C 1
ATOM 3117 O O . LYS A 1 372 ? -12.337 5.019 22.895 1.00 92.25 372 LYS A O 1
ATOM 3122 N N . ASP A 1 373 ? -12.226 3.482 24.520 1.00 93.06 373 ASP A N 1
ATOM 3123 C CA . ASP A 1 373 ? -13.246 4.105 25.368 1.00 93.06 373 ASP A CA 1
ATOM 3124 C C . ASP A 1 373 ? -12.878 5.534 25.784 1.00 93.06 373 ASP A C 1
ATOM 3126 O O . ASP A 1 373 ? -13.702 6.448 25.669 1.00 93.06 373 ASP A O 1
ATOM 3130 N N . GLU A 1 374 ? -11.627 5.767 26.194 1.00 93.81 374 GLU A N 1
ATOM 3131 C CA . GLU A 1 374 ? -11.139 7.106 26.534 1.00 93.81 374 GLU A CA 1
ATOM 3132 C C . GLU A 1 374 ? -11.248 8.068 25.335 1.00 93.81 374 GLU A C 1
ATOM 3134 O O . GLU A 1 374 ? -11.729 9.195 25.472 1.00 93.81 374 GLU A O 1
ATOM 3139 N N . ILE A 1 375 ? -10.840 7.634 24.142 1.00 90.69 375 ILE A N 1
ATOM 3140 C CA . ILE A 1 375 ? -10.865 8.445 22.917 1.00 90.69 375 ILE A CA 1
ATOM 3141 C C . ILE A 1 375 ? -12.302 8.732 22.471 1.00 90.69 375 ILE A C 1
ATOM 3143 O O . ILE A 1 375 ? -12.611 9.868 22.095 1.00 90.69 375 ILE A O 1
ATOM 3147 N N . LEU A 1 376 ? -13.180 7.729 22.528 1.00 90.38 376 LEU A N 1
ATOM 3148 C CA . LEU A 1 376 ? -14.590 7.852 22.163 1.00 90.38 376 LEU A CA 1
ATOM 3149 C C . LEU A 1 376 ? -15.350 8.745 23.148 1.00 90.38 376 LEU A C 1
ATOM 3151 O O . LEU A 1 376 ? -16.208 9.513 22.723 1.00 90.38 376 LEU A O 1
ATOM 3155 N N . SER A 1 377 ? -14.994 8.733 24.438 1.00 92.00 377 SER A N 1
ATOM 3156 C CA . SER A 1 377 ? -15.572 9.659 25.424 1.00 92.00 377 SER A CA 1
ATOM 3157 C C . SER A 1 377 ? -15.294 11.132 25.085 1.00 92.00 377 SER A C 1
ATOM 3159 O O . SER A 1 377 ? -16.152 11.989 25.288 1.00 92.00 377 SER A O 1
ATOM 3161 N N . LYS A 1 378 ? -14.127 11.426 24.489 1.00 91.25 378 LYS A N 1
ATOM 3162 C CA . LYS A 1 378 ? -13.750 12.770 24.012 1.00 91.25 378 LYS A CA 1
ATOM 3163 C C . LYS A 1 378 ? -14.381 13.120 22.655 1.00 91.25 378 LYS A C 1
ATOM 3165 O O . LYS A 1 378 ? -14.368 14.284 22.264 1.00 91.25 378 LYS A O 1
ATOM 3170 N N . ASN A 1 379 ? -14.932 12.135 21.942 1.00 86.50 379 ASN A N 1
ATOM 3171 C CA . ASN A 1 379 ? -15.497 12.270 20.597 1.00 86.50 379 ASN A CA 1
ATOM 3172 C C . ASN A 1 379 ? -16.880 11.587 20.497 1.00 86.50 379 ASN A C 1
ATOM 3174 O O . ASN A 1 379 ? -17.047 10.645 19.720 1.00 86.50 379 ASN A O 1
ATOM 3178 N N . PRO A 1 380 ? -17.898 12.059 21.243 1.00 84.44 380 PRO A N 1
ATOM 3179 C CA . PRO A 1 380 ? -19.192 11.377 21.374 1.00 84.44 380 PRO A CA 1
ATOM 3180 C C . PRO A 1 380 ? -20.002 11.299 20.071 1.00 84.44 380 PRO A C 1
ATOM 3182 O O . PRO A 1 380 ? -20.966 10.547 19.989 1.00 84.44 380 PRO A O 1
ATOM 3185 N N . THR A 1 381 ? -19.630 12.074 19.049 1.00 83.00 381 THR A N 1
ATOM 3186 C CA . THR A 1 381 ? -20.253 12.045 17.718 1.00 83.00 381 THR A CA 1
ATOM 3187 C C . THR A 1 381 ? -19.789 10.872 16.854 1.00 83.00 381 THR A C 1
ATOM 3189 O O . THR A 1 381 ? -20.357 10.652 15.788 1.00 83.00 381 THR A O 1
ATOM 3192 N N . PHE A 1 382 ? -18.744 10.150 17.263 1.00 82.38 382 PHE A N 1
ATOM 3193 C CA . PHE A 1 382 ? -18.262 8.980 16.539 1.00 82.38 382 PHE A CA 1
ATOM 3194 C C . PHE A 1 382 ? -19.135 7.763 16.852 1.00 82.38 382 PHE A C 1
ATOM 3196 O O . PHE A 1 382 ? -19.362 7.438 18.019 1.00 82.38 382 PHE A O 1
ATOM 3203 N N . ASN A 1 383 ? -19.587 7.053 15.818 1.00 84.62 383 ASN A N 1
ATOM 3204 C CA . ASN A 1 383 ? -20.295 5.792 16.008 1.00 84.62 383 ASN A CA 1
ATOM 3205 C C . ASN A 1 383 ? -19.310 4.713 16.485 1.00 84.62 383 ASN A C 1
ATOM 3207 O O . ASN A 1 383 ? -18.443 4.283 15.726 1.00 84.62 383 ASN A O 1
ATOM 3211 N N . LYS A 1 384 ? -19.458 4.266 17.737 1.00 85.19 384 LYS A N 1
ATOM 3212 C CA . LYS A 1 384 ? -18.562 3.285 18.366 1.00 85.19 384 LYS A CA 1
ATOM 3213 C C . LYS A 1 384 ? -18.477 1.967 17.592 1.00 85.19 384 LYS A C 1
ATOM 3215 O O . LYS A 1 384 ? -17.402 1.377 17.544 1.00 85.19 384 LYS A O 1
ATOM 3220 N N . ASP A 1 385 ? -19.563 1.560 16.939 1.00 87.38 385 ASP A N 1
ATOM 3221 C CA . ASP A 1 385 ? -19.645 0.293 16.201 1.00 87.38 385 ASP A CA 1
ATOM 3222 C C . ASP A 1 385 ? -18.810 0.304 14.912 1.00 87.38 385 ASP A C 1
ATOM 3224 O O . ASP A 1 385 ? -18.548 -0.743 14.324 1.00 87.38 385 ASP A O 1
ATOM 3228 N N . ARG A 1 386 ? -18.349 1.484 14.474 1.00 88.06 386 ARG A N 1
ATOM 3229 C CA . ARG A 1 386 ? -17.454 1.623 13.320 1.00 88.06 386 ARG A CA 1
ATOM 3230 C C . ARG A 1 386 ? -16.005 1.289 13.636 1.00 88.06 386 ARG A C 1
ATOM 3232 O O . ARG A 1 386 ? -15.227 1.200 12.700 1.00 88.06 386 ARG A O 1
ATOM 3239 N N . LEU A 1 387 ? -15.611 1.142 14.900 1.00 90.81 387 LEU A N 1
ATOM 3240 C CA . LEU A 1 387 ? -14.226 0.857 15.275 1.00 90.81 387 LEU A CA 1
ATOM 3241 C C . LEU A 1 387 ? -14.151 -0.407 16.130 1.00 90.81 387 LEU A C 1
ATOM 3243 O O . LEU A 1 387 ? -14.489 -0.411 17.314 1.00 90.81 387 LEU A O 1
ATOM 3247 N N . LYS A 1 388 ? -13.636 -1.469 15.525 1.00 93.94 388 LYS A N 1
ATOM 3248 C CA . LYS A 1 388 ? -13.364 -2.757 16.150 1.00 93.94 388 LYS A CA 1
ATOM 3249 C C . LYS A 1 388 ? -11.862 -2.916 16.378 1.00 93.94 388 LYS A C 1
ATOM 3251 O O . LYS A 1 388 ? -11.058 -2.563 15.517 1.00 93.94 388 LYS A O 1
ATOM 3256 N N . ILE A 1 389 ? -11.491 -3.459 17.533 1.00 93.62 389 ILE A N 1
ATOM 3257 C CA . ILE A 1 389 ? -10.121 -3.866 17.842 1.00 93.62 389 ILE A CA 1
ATOM 3258 C C . ILE A 1 389 ? -10.151 -5.376 18.063 1.00 93.62 389 ILE A C 1
ATOM 3260 O O . ILE A 1 389 ? -10.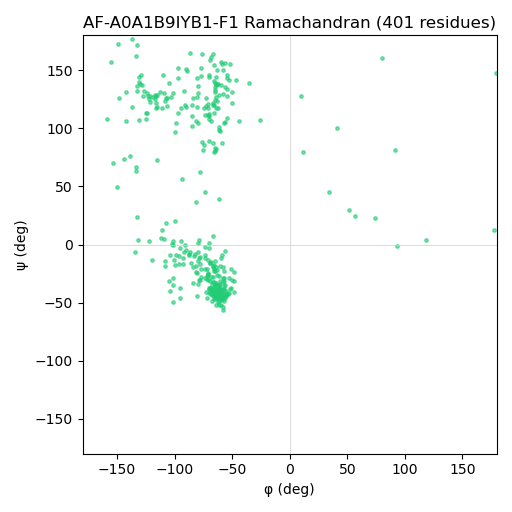986 -5.876 18.815 1.00 93.62 389 ILE A O 1
ATOM 3264 N N . THR A 1 390 ? -9.276 -6.101 17.376 1.00 94.38 390 THR A N 1
ATOM 3265 C CA . THR A 1 390 ? -9.240 -7.568 17.401 1.00 94.38 390 THR A CA 1
ATOM 3266 C C . THR A 1 390 ? -7.810 -8.032 17.663 1.00 94.38 390 THR A C 1
ATOM 3268 O O . THR A 1 390 ? -6.856 -7.412 17.190 1.00 94.38 390 THR A O 1
ATOM 3271 N N . THR A 1 391 ? -7.631 -9.121 18.410 1.00 93.94 391 THR A N 1
ATOM 3272 C CA . THR A 1 391 ? -6.316 -9.766 18.550 1.00 93.94 391 THR A CA 1
ATOM 3273 C C . THR A 1 391 ? -5.884 -10.405 17.232 1.00 93.94 391 THR A C 1
ATOM 3275 O O . THR A 1 391 ? -6.712 -10.674 16.360 1.00 93.94 391 THR A O 1
ATOM 3278 N N . TRP A 1 392 ? -4.588 -10.686 17.078 1.00 90.56 392 TRP A N 1
ATOM 3279 C CA . TRP A 1 392 ? -4.092 -11.395 15.897 1.00 90.56 392 TRP A CA 1
ATOM 3280 C C . TRP A 1 392 ? -4.755 -12.771 15.744 1.00 90.56 392 TRP A C 1
ATOM 3282 O O . TRP A 1 392 ? -5.184 -13.137 14.654 1.00 90.56 392 TRP A O 1
ATOM 3292 N N . SER A 1 393 ? -4.873 -13.520 16.845 1.00 90.12 393 SER A N 1
ATOM 3293 C CA . SER A 1 393 ? -5.481 -14.857 16.875 1.00 90.12 393 SER A CA 1
ATOM 3294 C C . SER A 1 393 ? -6.985 -14.863 16.573 1.00 90.12 393 SER A C 1
ATOM 3296 O O . SER A 1 393 ? -7.489 -15.822 15.992 1.00 90.12 393 SER A O 1
ATOM 3298 N N . GLY A 1 394 ? -7.699 -13.801 16.958 1.00 91.31 394 GLY A N 1
ATOM 3299 C CA . GLY A 1 394 ? -9.138 -13.657 16.743 1.00 91.31 394 GLY A CA 1
ATOM 3300 C C . GLY A 1 394 ? -9.514 -13.035 15.397 1.00 91.31 394 GLY A C 1
ATOM 3301 O O . GLY A 1 394 ? -10.698 -12.979 15.065 1.00 91.31 394 GLY A O 1
ATOM 3302 N N . ALA A 1 395 ? -8.542 -12.534 14.633 1.00 92.69 395 ALA A N 1
ATOM 3303 C CA . ALA A 1 395 ? -8.794 -11.911 13.345 1.00 92.69 395 ALA A CA 1
ATOM 3304 C C . ALA A 1 395 ? -8.999 -12.959 12.245 1.00 92.69 395 ALA A C 1
ATOM 3306 O O . ALA A 1 395 ? -8.234 -13.911 12.106 1.00 92.69 395 ALA A O 1
ATOM 3307 N N . GLU A 1 396 ? -10.007 -12.745 11.398 1.00 92.12 396 GLU A N 1
ATOM 3308 C CA . GLU A 1 396 ? -10.180 -13.554 10.192 1.00 92.12 396 GLU A CA 1
ATOM 3309 C C . GLU A 1 396 ? -8.993 -13.348 9.243 1.00 92.12 396 GLU A C 1
ATOM 3311 O O . GLU A 1 396 ? -8.576 -12.208 9.006 1.00 92.12 396 GLU A O 1
ATOM 3316 N N . SER A 1 397 ? -8.490 -14.428 8.644 1.00 88.75 397 SER A N 1
ATOM 3317 C CA . SER A 1 397 ? -7.422 -14.353 7.641 1.00 88.75 397 SER A CA 1
ATOM 3318 C C . SER A 1 397 ? -7.793 -13.404 6.502 1.00 88.75 397 SER A C 1
ATOM 3320 O O . SER A 1 397 ? -8.957 -13.326 6.091 1.00 88.75 397 SER A O 1
ATOM 3322 N N . CYS A 1 398 ? -6.812 -12.700 5.946 1.00 88.44 398 CYS A N 1
ATOM 3323 C CA . CYS A 1 398 ? -7.061 -11.828 4.809 1.00 88.44 398 CYS A CA 1
ATOM 3324 C C . CYS A 1 398 ? -7.450 -12.646 3.573 1.00 88.44 398 CYS A C 1
ATOM 3326 O O . CYS A 1 398 ? -6.668 -13.440 3.052 1.00 88.44 398 CYS A O 1
ATOM 3328 N N . THR A 1 399 ? -8.649 -12.397 3.050 1.00 84.31 399 THR A N 1
ATOM 3329 C CA . THR A 1 399 ? -9.197 -13.096 1.875 1.00 84.31 399 THR A CA 1
ATOM 3330 C C . THR A 1 399 ? -8.401 -12.846 0.591 1.00 84.31 399 THR A C 1
ATOM 3332 O O . THR A 1 399 ? -8.493 -13.624 -0.359 1.00 84.31 399 THR A O 1
ATOM 3335 N N . CYS A 1 400 ? -7.601 -11.774 0.553 1.00 78.62 400 CYS A N 1
ATOM 3336 C CA . CYS A 1 400 ? -6.807 -11.405 -0.615 1.00 78.62 400 CYS A CA 1
ATOM 3337 C C . CYS A 1 400 ? -5.507 -12.214 -0.711 1.00 78.62 400 CYS A C 1
ATOM 3339 O O . CYS A 1 400 ? -5.164 -12.677 -1.794 1.00 78.62 400 CYS A O 1
ATOM 3341 N N . CYS A 1 401 ? -4.788 -12.389 0.402 1.00 77.81 401 CYS A N 1
ATOM 3342 C CA . CYS A 1 401 ? -3.447 -12.988 0.420 1.00 77.81 401 CYS A CA 1
ATOM 3343 C C . CYS A 1 401 ? -3.312 -14.239 1.304 1.00 77.81 401 CYS A C 1
ATOM 3345 O O . CYS A 1 401 ? -2.225 -14.801 1.371 1.00 77.81 401 CYS A O 1
ATOM 3347 N N . SER A 1 402 ? -4.402 -14.719 1.916 1.00 67.44 402 SER A N 1
ATOM 3348 C CA . SER A 1 402 ? -4.433 -15.912 2.787 1.00 67.44 402 SER A CA 1
ATOM 3349 C C . SER A 1 402 ? -3.470 -15.849 3.985 1.00 67.44 402 SER A C 1
ATOM 3351 O O . SER A 1 402 ? -3.046 -16.886 4.492 1.00 67.44 402 SER A O 1
ATOM 3353 N N . THR A 1 403 ? -3.107 -14.637 4.409 1.00 52.50 403 THR A N 1
ATOM 3354 C CA . THR A 1 403 ? -2.260 -14.350 5.581 1.00 52.50 403 THR A CA 1
ATOM 3355 C C . THR A 1 403 ? -3.069 -14.005 6.809 1.00 52.50 403 THR A C 1
ATOM 3357 O O . THR A 1 403 ? -4.115 -13.328 6.628 1.00 52.50 403 THR A O 1
#

Nearest PDB structures (foldseek):
  5cb0-assembly1_A  TM=2.204E-01  e=3.284E-01  Escherichia coli K-12
  2ecp-assembly1_B  TM=1.791E-01  e=7.449E-01  Escherichia coli
  7tm7-assembly1_A  TM=1.590E-01  e=5.669E-01  Klebsiella pneumoniae subsp. pneumoniae HS11286

Radius of gyration: 24.48 Å; Cα contacts (8 Å, |Δi|>4): 524; chains: 1; bounding box: 60×54×71 Å

Organism: NCBI:txid1331196

Solvent-accessible surface area (backbone atoms only — not comparable to full-atom values): 23223 Å² total; per-residue (Å²): 137,65,66,65,72,73,33,26,61,45,76,37,26,49,90,44,36,59,68,73,53,58,41,66,77,59,68,59,85,87,71,50,84,72,88,66,77,83,56,94,85,64,80,56,71,64,63,57,52,41,66,77,65,67,56,87,63,79,77,79,81,78,86,79,82,76,91,67,79,75,72,59,74,84,61,63,82,71,73,73,78,74,79,83,84,80,76,98,77,73,74,82,76,78,68,48,49,71,68,52,23,51,51,49,46,57,49,36,45,41,19,30,33,40,34,35,54,29,60,49,48,69,68,56,14,47,55,48,22,51,47,20,64,74,25,58,87,45,60,65,89,63,24,63,28,49,48,26,42,33,36,38,39,33,26,54,21,34,46,50,42,15,52,47,45,70,74,64,57,86,55,101,74,80,68,57,43,45,58,56,16,52,41,45,23,34,57,30,43,29,38,35,38,33,50,61,84,65,49,51,84,50,45,64,54,56,48,41,78,73,49,46,90,41,65,90,74,49,53,75,66,59,45,52,54,51,49,54,52,49,51,54,48,57,44,46,41,52,58,33,37,53,52,28,54,44,58,79,52,59,42,53,94,84,46,102,66,46,47,45,35,31,32,40,38,39,34,52,46,47,53,79,71,79,74,60,80,83,50,61,43,64,54,30,40,35,40,38,37,33,34,36,77,68,93,70,60,74,91,80,40,98,55,50,54,77,56,20,49,43,53,58,56,73,67,57,52,53,52,37,54,43,48,54,55,53,49,52,45,50,52,59,67,48,42,86,79,45,68,77,69,60,48,90,70,36,31,36,37,40,28,42,41,73,70,92,56,97,61,59,65,65,59,56,50,53,55,51,52,51,50,50,51,56,45,42,69,78,37,76,85,51,66,67,90,32,60,44,77,39,46,47,88,74,46,79,64,39,88,86,79,76,85

Foldseek 3Di:
DCLLVVLQEAEDAQVCLCVLCPQQQDDDPLRDPPPDPPPPPDDDPVVVVCVSPVCPDDDPDDPDDDDDPPPPPLVVVPPPCPDDDDDDDDPVPPHRDPVNNVVSLVSLQSHQEYEYPADHRLNSLQVLLSLLVVCQPDDLSSASRSRHAEYEYEQRHLLRQLVVCLVPCPDDDDQRSNLNSVQRRYAYQEYEYEHHFQFVVCLVVQLCVPCVVCPVPDDPVRSVVSSVVSLVVSLCSLVSSLVSVVSNQAFPPPDPRGHAHLEYEYHAQQDDAPPCLQRHFLNNQEYEYEYAADPDDPVPDPCVCSRGSSHDDPVRVLVNLLVNLVSLLVQVVVCVPPVRNHHLNYAYEYEYHDDPDPDDLVVVVVVVVVSLVVSCVVRVVRDSRRYHYHYNVRDDADPNPRD

Mean predicted aligned error: 12.65 Å

pLDDT: mean 72.85, std 19.7, range [26.27, 96.19]

Sequence (403 aa):
MTAPQLYQELIITKTNAEKVFRGLAITPREGRVIRIRQDEGTRSLFERWTELWNLRVRPPYTLTYPYARVEEEDELDDNLTYPYLWRFNHYDRRYSSIASHHRKLTLLSYVKRLTIGSIPSRIVSQDFKSWCLLSSSSPIEQRLLPNIETIIITNQAIWELAEWTDKYQTNQFDKHPFIDGLINVSSPDKICMTYPRLHQDQYPKFLNDRIGHLKNILTSDEWSDKEEDLKRLFCRMAYFIDQAVLSFLQVHNASLSGWSPTEITLHGRRAGHLAFNHYHSLKTKSTRIFLDDCKIDHHRSPEPLTLCPQHTIEEDRKVHLGSIVSKDCRIAKYKSLDPALHNEQDQWELILPRPFVEEDESERLMNWERWKDEILSKNPTFNKDRLKITTWSGAESCTCCST

Secondary structure (DSSP, 8-state):
--HHHHTSEEEE-TTTHHHHHTT-----GGGS-------TT---HHHHHHHHTT--SPPP-----S------TTSGGG-----S---S------PPPHHHHHHHHHHHHT--EEEE-SPPPHHHHHHHHHHHHHHTTS-GGGSSSTT--EEEE-HHHHHHHHHHHHHH-SSTT---HHHHHHHHH---SEEEEEPPPP-GGGHHHHHHHHHGGGTTTS-HHHHHHHHHHHHHHHHHHHHHHHHHHHHHH---TT-TT----SEEEEEEE-SS--GGGG---TT--EEEEEE---SS-TTT-S-HHHH-TT---HHHHHHHHHHHHHHHHHHHHGGGT-GGG--TT-EEEEEPPPPSSS--HHHHHHHHHHHHHHHHHH-TTS-GGGEEEE-TTTSPPPTTT--